Protein AF-S7ZLC4-F1 (afdb_monomer_lite)

Organism: Penicillium oxalicum (strain 114-2 / CGMCC 5302) (NCBI:txid933388)

Structure (mmCIF, N/CA/C/O backbone):
data_AF-S7ZLC4-F1
#
_entry.id   AF-S7ZLC4-F1
#
loop_
_atom_site.group_PDB
_atom_site.id
_atom_site.type_symbol
_atom_site.label_atom_id
_atom_site.label_alt_id
_atom_site.label_comp_id
_atom_site.label_asym_id
_atom_site.label_entity_id
_atom_site.label_seq_id
_atom_site.pdbx_PDB_ins_code
_atom_site.Cartn_x
_atom_site.Cartn_y
_atom_site.Cartn_z
_atom_site.occupancy
_atom_site.B_iso_or_equiv
_atom_site.auth_seq_id
_atom_site.auth_comp_id
_atom_site.auth_asym_id
_atom_site.auth_atom_id
_atom_site.pdbx_PDB_model_num
ATOM 1 N N . MET A 1 1 ? -25.220 10.295 21.031 1.00 90.62 1 MET A N 1
ATOM 2 C CA . MET A 1 1 ? -25.200 8.815 21.117 1.00 90.62 1 MET A CA 1
ATOM 3 C C . MET A 1 1 ? -25.893 8.372 22.392 1.00 90.62 1 MET A C 1
ATOM 5 O O . MET A 1 1 ? -26.863 7.641 22.330 1.00 90.62 1 MET A O 1
ATOM 9 N N . GLU A 1 2 ? -25.448 8.912 23.520 1.00 93.06 2 GLU A N 1
ATOM 10 C CA . GLU A 1 2 ? -26.043 8.932 24.858 1.00 93.06 2 GLU A CA 1
ATOM 11 C C . GLU A 1 2 ? -27.580 8.969 24.834 1.00 93.06 2 GLU A C 1
ATOM 13 O O . GLU A 1 2 ? -28.222 8.090 25.394 1.00 93.06 2 GLU A O 1
ATOM 18 N N . GLN A 1 3 ? -28.178 9.917 24.100 1.00 91.38 3 GLN A N 1
ATOM 19 C CA . GLN A 1 3 ? -29.636 10.028 23.946 1.00 91.38 3 GLN A CA 1
ATOM 20 C C . GLN A 1 3 ? -30.320 8.808 23.288 1.00 91.38 3 GLN A C 1
ATOM 22 O O . GLN A 1 3 ? -31.477 8.527 23.589 1.00 91.38 3 GLN A O 1
ATOM 27 N N . SER A 1 4 ? -29.629 8.042 22.438 1.00 93.19 4 SER A N 1
ATOM 28 C CA . SER A 1 4 ? -30.137 6.753 21.942 1.00 93.19 4 SER A CA 1
ATOM 29 C C . SER A 1 4 ? -30.177 5.723 23.071 1.00 93.19 4 SER A C 1
ATOM 31 O O . SER A 1 4 ? -31.215 5.110 23.285 1.00 93.19 4 SER A O 1
ATOM 33 N N . VAL A 1 5 ? -29.101 5.610 23.859 1.00 95.00 5 VAL A N 1
ATOM 34 C CA . VAL A 1 5 ? -29.012 4.694 25.015 1.00 95.00 5 VAL A CA 1
ATOM 35 C C . VAL A 1 5 ? -30.082 5.023 26.066 1.00 95.00 5 VAL A C 1
ATOM 37 O O . VAL A 1 5 ? -30.776 4.133 26.545 1.00 95.00 5 VAL A O 1
ATOM 40 N N . ILE A 1 6 ? -30.277 6.313 26.358 1.00 93.81 6 ILE A N 1
ATOM 41 C CA . ILE A 1 6 ? -31.342 6.857 27.221 1.00 93.81 6 ILE A CA 1
ATOM 42 C C . ILE A 1 6 ? -32.737 6.530 26.658 1.00 93.81 6 ILE A C 1
ATOM 44 O O . ILE A 1 6 ? -33.644 6.171 27.408 1.00 93.81 6 ILE A O 1
ATOM 48 N N . THR A 1 7 ? -32.921 6.623 25.337 1.00 93.00 7 THR A N 1
ATOM 49 C CA . THR A 1 7 ? -34.190 6.285 24.670 1.00 93.00 7 THR A CA 1
ATOM 50 C C . THR A 1 7 ? -34.487 4.785 24.737 1.00 93.00 7 THR A C 1
ATOM 52 O O . THR A 1 7 ? -35.630 4.415 25.004 1.00 93.00 7 THR A O 1
ATOM 55 N N . HIS A 1 8 ? -33.484 3.922 24.555 1.00 94.69 8 HIS A N 1
ATOM 56 C CA . HIS A 1 8 ? -33.615 2.466 24.697 1.00 94.69 8 HIS A CA 1
ATOM 57 C C . HIS A 1 8 ? -33.883 2.070 26.152 1.00 94.69 8 HIS A C 1
ATOM 59 O O . HIS A 1 8 ? -34.815 1.320 26.418 1.00 94.69 8 HIS A O 1
ATOM 65 N N . ALA A 1 9 ? -33.193 2.679 27.120 1.00 93.94 9 ALA A N 1
ATOM 66 C CA . ALA A 1 9 ? -33.480 2.487 28.544 1.00 93.94 9 ALA A CA 1
ATOM 67 C C . ALA A 1 9 ? -34.913 2.880 28.944 1.00 93.94 9 ALA A C 1
ATOM 69 O O . ALA A 1 9 ? -35.440 2.316 29.898 1.00 93.94 9 ALA A O 1
ATOM 70 N N . GLN A 1 10 ? -35.568 3.792 28.211 1.00 90.88 10 GLN A N 1
ATOM 71 C CA . GLN A 1 10 ? -36.982 4.113 28.428 1.00 90.88 10 GLN A CA 1
ATOM 72 C C . GLN A 1 10 ? -37.953 3.210 27.641 1.00 90.88 10 GLN A C 1
ATOM 74 O O . GLN A 1 10 ? -39.027 2.881 28.139 1.00 90.88 10 GLN A O 1
ATOM 79 N N . ARG A 1 11 ? -37.633 2.853 26.389 1.00 91.38 11 ARG A N 1
ATOM 80 C CA . ARG A 1 11 ? -38.559 2.145 25.478 1.00 91.38 11 ARG A CA 1
ATOM 81 C C . ARG A 1 11 ? -38.459 0.626 25.547 1.00 91.38 11 ARG A C 1
ATOM 83 O O . ARG A 1 11 ? -39.460 -0.060 25.366 1.00 91.38 11 ARG A O 1
ATOM 90 N N . THR A 1 12 ? -37.260 0.119 25.784 1.00 92.06 12 THR A N 1
ATOM 91 C CA . THR A 1 12 ? -36.896 -1.298 25.820 1.00 92.06 12 THR A CA 1
ATOM 92 C C . THR A 1 12 ? -36.099 -1.613 27.100 1.00 92.06 12 THR A C 1
ATOM 94 O O . THR A 1 12 ? -35.059 -2.267 27.028 1.00 92.06 12 THR A O 1
ATOM 97 N N . PRO A 1 13 ? -36.576 -1.201 28.301 1.00 92.50 13 PRO A N 1
ATOM 98 C CA . PRO A 1 13 ? -35.816 -1.273 29.558 1.00 92.50 13 PRO A CA 1
ATOM 99 C C . PRO A 1 13 ? -35.321 -2.678 29.923 1.00 92.50 13 PRO A C 1
ATOM 101 O O . PRO A 1 13 ? -34.360 -2.797 30.675 1.00 92.50 13 PRO A O 1
ATOM 104 N N . HIS A 1 14 ? -35.981 -3.722 29.409 1.00 93.81 14 HIS A N 1
ATOM 105 C CA . HIS A 1 14 ? -35.710 -5.136 29.688 1.00 93.81 14 HIS A CA 1
ATOM 106 C C . HIS A 1 14 ? -34.838 -5.835 28.627 1.00 93.81 14 HIS A C 1
ATOM 108 O O . HIS A 1 14 ? -34.486 -6.998 28.813 1.00 93.81 14 HIS A O 1
ATOM 114 N N . VAL A 1 15 ? -34.520 -5.174 27.506 1.00 95.12 15 VAL A N 1
ATOM 115 C CA . VAL A 1 15 ? -33.625 -5.728 26.474 1.00 95.12 15 VAL A CA 1
ATOM 116 C C . VAL A 1 15 ? -32.189 -5.665 26.985 1.00 95.12 15 VAL A C 1
ATOM 118 O O . VAL A 1 15 ? -31.800 -4.665 27.592 1.00 95.12 15 VAL A O 1
ATOM 121 N N . LEU A 1 16 ? -31.409 -6.726 26.761 1.00 97.19 16 LEU A N 1
ATOM 122 C CA . LEU A 1 16 ? -30.007 -6.775 27.170 1.00 97.19 16 LEU A CA 1
ATOM 123 C C . LEU A 1 16 ? -29.188 -5.730 26.406 1.00 97.19 16 LEU A C 1
ATOM 125 O O . LEU A 1 16 ? -29.230 -5.652 25.185 1.00 97.19 16 LEU A O 1
ATOM 129 N N . ALA A 1 17 ? -28.428 -4.933 27.151 1.00 97.88 17 ALA A N 1
ATOM 130 C CA . ALA A 1 17 ? -27.409 -4.052 26.600 1.00 97.88 17 ALA A CA 1
ATOM 131 C C . ALA A 1 17 ? -26.028 -4.715 26.668 1.00 97.88 17 ALA A C 1
ATOM 133 O O . ALA A 1 17 ? -25.219 -4.532 25.761 1.00 97.88 17 ALA A O 1
ATOM 134 N N . VAL A 1 18 ? -25.761 -5.500 27.725 1.00 97.69 18 VAL A N 1
ATOM 135 C CA . VAL A 1 18 ? -24.507 -6.251 27.892 1.00 97.69 18 VAL A CA 1
ATOM 136 C C . VAL A 1 18 ? -24.742 -7.622 28.529 1.00 97.69 18 VAL A C 1
ATOM 138 O O . VAL A 1 18 ? -25.351 -7.724 29.596 1.00 97.69 18 VAL A O 1
ATOM 141 N N . GLU A 1 19 ? -24.162 -8.662 27.935 1.00 96.50 19 GLU A N 1
ATOM 142 C CA . GLU A 1 19 ? -23.927 -9.968 28.547 1.00 96.50 19 GLU A CA 1
ATOM 143 C C . GLU A 1 19 ? -22.424 -10.217 28.743 1.00 96.50 19 GLU A C 1
ATOM 145 O O . GLU A 1 19 ? -21.631 -10.156 27.810 1.00 96.50 19 GLU A O 1
ATOM 150 N N . ASN A 1 20 ? -22.035 -10.536 29.975 1.00 93.56 20 ASN A N 1
ATOM 151 C CA . ASN A 1 20 ? -20.682 -10.890 30.388 1.00 93.56 20 ASN A CA 1
ATOM 152 C C . ASN A 1 20 ? -20.750 -12.102 31.336 1.00 93.56 20 ASN A C 1
ATOM 154 O O . ASN A 1 20 ? -20.663 -11.986 32.564 1.00 93.56 20 ASN A O 1
ATOM 158 N N . GLY A 1 21 ? -21.007 -13.280 30.760 1.00 88.56 21 GLY A N 1
ATOM 159 C CA . GLY A 1 21 ? -21.229 -14.520 31.505 1.00 88.56 21 GLY A CA 1
ATOM 160 C C . GLY A 1 21 ? -22.438 -14.421 32.442 1.00 88.56 21 GLY A C 1
ATOM 161 O O . GLY A 1 21 ? -23.576 -14.312 31.994 1.00 88.56 21 GLY A O 1
ATOM 162 N N . ALA A 1 22 ? -22.197 -14.459 33.755 1.00 86.44 22 ALA A N 1
ATOM 163 C CA . ALA A 1 22 ? -23.245 -14.304 34.769 1.00 86.44 22 ALA A CA 1
ATOM 164 C C . ALA A 1 22 ? -23.686 -12.841 34.994 1.00 86.44 22 ALA A C 1
ATOM 166 O O . ALA A 1 22 ? -24.721 -12.603 35.614 1.00 86.44 22 ALA A O 1
ATOM 167 N N . GLN A 1 23 ? -22.918 -11.856 34.515 1.00 90.75 23 GLN A N 1
ATOM 168 C CA . GLN A 1 23 ? -23.296 -10.443 34.563 1.00 90.75 23 GLN A CA 1
ATOM 169 C C . GLN A 1 23 ? -24.117 -10.110 33.315 1.00 90.75 23 GLN A C 1
ATOM 171 O O . GLN A 1 23 ? -23.568 -9.997 32.224 1.00 90.75 23 GLN A O 1
ATOM 176 N N . ARG A 1 24 ? -25.429 -9.946 33.473 1.00 94.62 24 ARG A N 1
ATOM 177 C CA . ARG A 1 24 ? -26.339 -9.491 32.415 1.00 94.62 24 ARG A CA 1
ATOM 178 C C . ARG A 1 24 ? -26.957 -8.167 32.847 1.00 94.62 24 ARG A C 1
ATOM 180 O O . ARG A 1 24 ? -27.469 -8.085 33.960 1.00 94.62 24 ARG A O 1
ATOM 187 N N . LEU A 1 25 ? -26.866 -7.152 31.992 1.00 96.38 25 LEU A N 1
ATOM 188 C CA . LEU A 1 25 ? -27.417 -5.816 32.214 1.00 96.38 25 LEU A CA 1
ATOM 189 C C . LEU A 1 25 ? -28.379 -5.487 31.074 1.00 96.38 25 LEU A C 1
ATOM 191 O O . LEU A 1 25 ? -27.974 -5.470 29.908 1.00 96.38 25 LEU A O 1
ATOM 195 N N . ALA A 1 26 ? -29.635 -5.201 31.402 1.00 96.19 26 ALA A N 1
ATOM 196 C CA . ALA A 1 26 ? -30.566 -4.594 30.465 1.00 96.19 26 ALA A CA 1
ATOM 197 C C . ALA A 1 26 ? -30.253 -3.100 30.258 1.00 96.19 26 ALA A C 1
ATOM 199 O O . ALA A 1 26 ? -29.470 -2.512 31.008 1.00 96.19 26 ALA A O 1
ATOM 200 N N . TYR A 1 27 ? -30.859 -2.458 29.255 1.00 96.44 27 TYR A N 1
ATOM 201 C CA . TYR A 1 27 ? -30.641 -1.025 29.001 1.00 96.44 27 TYR A CA 1
ATOM 202 C C . TYR A 1 27 ? -30.976 -0.143 30.217 1.00 96.44 27 TYR A C 1
ATOM 204 O O . TYR A 1 27 ? -30.271 0.838 30.460 1.00 96.44 27 TYR A O 1
ATOM 212 N N . ALA A 1 28 ? -31.985 -0.506 31.020 1.00 94.25 28 ALA A N 1
ATOM 213 C CA . ALA A 1 28 ? -32.265 0.182 32.282 1.00 94.25 28 ALA A CA 1
ATOM 214 C C . ALA A 1 28 ? -31.151 -0.034 33.327 1.00 94.25 28 ALA A C 1
ATOM 216 O O . ALA A 1 28 ? -30.675 0.941 33.906 1.00 94.25 28 ALA A O 1
ATOM 217 N N . ASP A 1 29 ? -30.684 -1.274 33.520 1.00 95.00 29 ASP A N 1
ATOM 218 C CA . ASP A 1 29 ? -29.621 -1.598 34.486 1.00 95.00 29 ASP A CA 1
ATOM 219 C C . ASP A 1 29 ? -28.302 -0.894 34.132 1.00 95.00 29 ASP A C 1
ATOM 221 O O . ASP A 1 29 ? -27.651 -0.308 34.998 1.00 95.00 29 ASP A O 1
ATOM 225 N N . LEU A 1 30 ? -27.929 -0.904 32.846 1.00 96.38 30 LEU A N 1
ATOM 226 C CA . LEU A 1 30 ? -26.744 -0.219 32.326 1.00 96.38 30 LEU A CA 1
ATOM 227 C C . LEU A 1 30 ? -26.805 1.285 32.616 1.00 96.38 30 LEU A C 1
ATOM 229 O O . LEU A 1 30 ? -25.821 1.852 33.089 1.00 96.38 30 LEU A O 1
ATOM 233 N N . VAL A 1 31 ? -27.947 1.931 32.361 1.00 95.56 31 VAL A N 1
ATOM 234 C CA . VAL A 1 31 ? -28.121 3.366 32.629 1.00 95.56 31 VAL A CA 1
ATOM 235 C C . VAL A 1 31 ? -28.156 3.662 34.134 1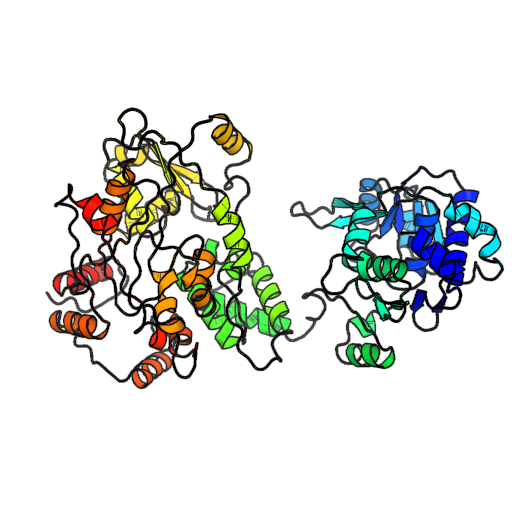.00 95.56 31 VAL A C 1
ATOM 237 O O . VAL A 1 31 ? -27.590 4.675 34.542 1.00 95.56 31 VAL A O 1
ATOM 240 N N . CYS A 1 32 ? -28.711 2.781 34.974 1.00 93.50 32 CYS A N 1
ATOM 241 C CA . CYS A 1 32 ? -28.652 2.926 36.433 1.00 93.50 32 CYS A CA 1
ATOM 242 C C . CYS A 1 32 ? -27.226 2.791 36.990 1.00 93.50 32 CYS A C 1
ATOM 244 O O . CYS A 1 32 ? -26.773 3.704 37.674 1.00 93.50 32 CYS A O 1
ATOM 246 N N . GLU A 1 33 ? -26.475 1.730 36.673 1.00 94.31 33 GLU A N 1
ATOM 247 C CA . GLU A 1 33 ? -25.084 1.578 37.144 1.00 94.31 33 GLU A CA 1
ATOM 248 C C . GLU A 1 33 ? -24.176 2.705 36.605 1.00 94.31 33 GLU A C 1
ATOM 250 O O . GLU A 1 33 ? -23.345 3.249 37.336 1.00 94.31 33 GLU A O 1
ATOM 255 N N . ALA A 1 34 ? -24.374 3.124 35.348 1.00 95.44 34 ALA A N 1
ATOM 256 C CA . ALA A 1 34 ? -23.668 4.263 34.762 1.00 95.44 34 ALA A CA 1
ATOM 257 C C . ALA A 1 34 ? -24.003 5.587 35.472 1.00 95.44 34 ALA A C 1
ATOM 259 O O . ALA A 1 34 ? -23.112 6.410 35.695 1.00 95.44 34 ALA A O 1
ATOM 260 N N . HIS A 1 35 ? -25.265 5.792 35.862 1.00 92.62 35 HIS A N 1
ATOM 261 C CA . HIS A 1 35 ? -25.686 6.955 36.640 1.00 92.62 35 HIS A CA 1
ATOM 262 C C . HIS A 1 35 ? -25.154 6.913 38.081 1.00 92.62 35 HIS A C 1
ATOM 264 O O . HIS A 1 35 ? -24.741 7.947 38.601 1.00 92.62 35 HIS A O 1
ATOM 270 N N . CYS A 1 36 ? -25.073 5.740 38.714 1.00 91.38 36 CYS A N 1
ATOM 271 C CA . CYS A 1 36 ? -24.448 5.572 40.029 1.00 91.38 36 CYS A CA 1
ATOM 272 C C . CYS A 1 36 ? -22.958 5.942 39.999 1.00 91.38 36 CYS A C 1
ATOM 274 O O . CYS A 1 36 ? -22.508 6.718 40.846 1.00 91.38 36 CYS A O 1
ATOM 276 N N . LEU A 1 37 ? -22.212 5.490 38.981 1.00 92.81 37 LEU A N 1
ATOM 277 C CA . LEU A 1 37 ? -20.835 5.938 38.756 1.00 92.81 37 LEU A CA 1
ATOM 278 C C . LEU A 1 37 ? -20.777 7.458 38.541 1.00 92.81 37 LEU A C 1
ATOM 280 O O . LEU A 1 37 ? -20.020 8.138 39.235 1.00 92.81 37 LEU A O 1
ATOM 284 N N . ALA A 1 38 ? -21.599 8.005 37.642 1.00 92.12 38 ALA A N 1
ATOM 285 C CA . ALA A 1 38 ? -21.633 9.439 37.356 1.00 92.12 38 ALA A CA 1
ATOM 286 C C . ALA A 1 38 ? -21.910 10.282 38.617 1.00 92.12 38 ALA A C 1
ATOM 288 O O . ALA A 1 38 ? -21.206 11.253 38.901 1.00 92.12 38 ALA A O 1
ATOM 289 N N . ASN A 1 39 ? -22.889 9.885 39.428 1.00 89.00 39 ASN A N 1
ATOM 290 C CA . ASN A 1 39 ? -23.220 10.576 40.666 1.00 89.00 39 ASN A CA 1
ATOM 291 C C . ASN A 1 39 ? -22.089 10.474 41.707 1.00 89.00 39 ASN A C 1
ATOM 293 O O . ASN A 1 39 ? -21.802 11.456 42.386 1.00 89.00 39 ASN A O 1
ATOM 297 N N . SER A 1 40 ? -21.389 9.334 41.790 1.00 88.88 40 SER A N 1
ATOM 298 C CA . SER A 1 40 ? -20.250 9.172 42.709 1.00 88.88 40 SER A CA 1
ATOM 299 C C . SER A 1 40 ? -19.093 10.139 42.420 1.00 88.88 40 SER A C 1
ATOM 301 O O . SER A 1 40 ? -18.449 10.607 43.357 1.00 88.88 40 SER A O 1
ATOM 303 N N . VAL A 1 41 ? -18.873 10.506 41.148 1.00 90.06 41 VAL A N 1
ATOM 304 C CA . VAL A 1 41 ? -17.901 11.549 40.783 1.00 90.06 41 VAL A CA 1
ATOM 305 C C . VAL A 1 41 ? -18.463 12.940 41.097 1.00 90.06 41 VAL A C 1
ATOM 307 O O . VAL A 1 41 ? -17.803 13.698 41.806 1.00 90.06 41 VAL A O 1
ATOM 310 N N . ARG A 1 42 ? -19.695 13.258 40.658 1.00 87.38 42 ARG A N 1
ATOM 311 C CA . ARG A 1 42 ? -20.345 14.576 40.870 1.00 87.38 42 ARG A CA 1
ATOM 312 C C . ARG A 1 42 ? -20.454 14.988 42.340 1.00 87.38 42 ARG A C 1
ATOM 314 O O . ARG A 1 42 ? -20.348 16.167 42.646 1.00 87.38 42 ARG A O 1
ATOM 321 N N . VAL A 1 43 ? -20.676 14.035 43.245 1.00 84.44 43 VAL A N 1
ATOM 322 C CA . VAL A 1 43 ? -20.754 14.294 44.695 1.00 84.44 43 VAL A CA 1
ATOM 323 C C . VAL A 1 43 ? -19.370 14.552 45.313 1.00 84.44 43 VAL A C 1
ATOM 325 O O . VAL A 1 43 ? -19.288 15.120 46.400 1.00 84.44 43 VAL A O 1
ATOM 328 N N . SER A 1 44 ? -18.283 14.158 44.639 1.00 77.38 44 SER A N 1
ATOM 329 C CA . SER A 1 44 ? -16.912 14.317 45.144 1.00 77.38 44 SER A CA 1
ATOM 330 C C . SER A 1 44 ? -16.231 15.620 44.712 1.00 77.38 44 SER A C 1
ATOM 332 O O . SER A 1 44 ? -15.604 16.272 45.544 1.00 77.38 44 SER A O 1
ATOM 334 N N . GLU A 1 45 ? -16.331 16.002 43.435 1.00 77.31 45 GLU A N 1
ATOM 335 C CA . GLU A 1 45 ? -15.603 17.132 42.845 1.00 77.31 45 GLU A CA 1
ATOM 336 C C . GLU A 1 45 ? -16.357 17.688 41.613 1.00 77.31 45 GLU A C 1
ATOM 338 O O . GLU A 1 45 ? -17.022 16.936 40.896 1.00 77.31 45 GLU A O 1
ATOM 343 N N . ASP A 1 46 ? -16.199 18.985 41.315 1.00 83.38 46 ASP A N 1
ATOM 344 C CA . ASP A 1 46 ? -16.676 19.591 40.060 1.00 83.38 46 ASP A CA 1
ATOM 345 C C . ASP A 1 46 ? -15.910 19.050 38.836 1.00 83.38 46 ASP A C 1
ATOM 347 O O . ASP A 1 46 ? -14.704 18.784 38.893 1.00 83.38 46 ASP A O 1
ATOM 351 N N . ILE A 1 47 ? -16.603 18.920 37.699 1.00 85.38 47 ILE A N 1
ATOM 352 C CA . ILE A 1 47 ? -16.088 18.295 36.468 1.00 85.38 47 ILE A CA 1
ATOM 353 C C . ILE A 1 47 ? -16.194 19.282 35.304 1.00 85.38 47 ILE A C 1
ATOM 355 O O . ILE A 1 47 ? -17.256 19.859 35.067 1.00 85.38 47 ILE A O 1
ATOM 359 N N . SER A 1 48 ? -15.113 19.455 34.541 1.00 89.00 48 SER A N 1
ATOM 360 C CA . SER A 1 48 ? -15.128 20.329 33.363 1.00 89.00 48 SER A CA 1
ATOM 361 C C . SER A 1 48 ? -15.832 19.669 32.170 1.00 89.00 48 SER A C 1
ATOM 363 O O . SER A 1 48 ? -15.708 18.468 31.928 1.00 89.00 48 SER A O 1
ATOM 365 N N . PHE A 1 49 ? -16.552 20.454 31.364 1.00 91.00 49 PHE A N 1
ATOM 366 C CA . PHE A 1 49 ? -17.267 19.925 30.199 1.00 91.00 49 PHE A CA 1
ATOM 367 C C . PHE A 1 49 ? -16.291 19.332 29.165 1.00 91.00 49 PHE A C 1
ATOM 369 O O . PHE A 1 49 ? -15.454 20.031 28.591 1.00 91.00 49 PHE A O 1
ATOM 376 N N . GLY A 1 50 ? -16.391 18.024 28.927 1.00 91.69 50 GLY A N 1
ATOM 377 C CA . GLY A 1 50 ? -15.484 17.266 28.065 1.00 91.69 50 GLY A CA 1
ATOM 378 C C . GLY A 1 50 ? -14.156 16.855 28.708 1.00 91.69 50 GLY A C 1
ATOM 379 O O . GLY A 1 50 ? -13.280 16.392 27.973 1.00 91.69 50 GLY A O 1
ATOM 380 N N . GLU A 1 51 ? -13.982 16.996 30.023 1.00 94.62 51 GLU A N 1
ATOM 381 C CA . GLU A 1 51 ? -12.777 16.574 30.757 1.00 94.62 51 GLU A CA 1
ATOM 382 C C . GLU A 1 51 ? -12.463 15.077 30.557 1.00 94.62 51 GLU A C 1
ATOM 384 O O . GLU A 1 51 ? -13.394 14.270 30.532 1.00 94.62 51 GLU A O 1
ATOM 389 N N . PRO A 1 52 ? -11.193 14.670 30.373 1.00 96.56 52 PRO A N 1
ATOM 390 C CA . PRO A 1 52 ? -10.847 13.284 30.082 1.00 96.56 52 PRO A CA 1
ATOM 391 C C . PRO A 1 52 ? -10.646 12.427 31.341 1.00 96.56 52 PRO A C 1
ATOM 393 O O . PRO A 1 52 ? -9.855 12.749 32.225 1.00 96.56 52 PRO A O 1
ATOM 396 N N . PHE A 1 53 ? -11.336 11.286 31.369 1.00 96.81 53 PHE A N 1
ATOM 397 C CA . PHE A 1 53 ? -11.300 10.276 32.422 1.00 96.81 53 PHE A CA 1
ATOM 398 C C . PHE A 1 53 ? -10.607 9.012 31.919 1.00 96.81 53 PHE A C 1
ATOM 400 O O . PHE A 1 53 ? -11.034 8.415 30.930 1.00 96.81 53 PHE A O 1
ATOM 407 N N . GLY A 1 54 ? -9.568 8.573 32.623 1.00 95.38 54 GLY A N 1
ATOM 408 C CA . GLY A 1 54 ? -8.885 7.313 32.352 1.00 95.38 54 GLY A CA 1
ATOM 409 C C . GLY A 1 54 ? -9.796 6.125 32.654 1.00 95.38 54 GLY A C 1
ATOM 410 O O . GLY A 1 54 ? -10.553 6.165 33.622 1.00 95.38 54 GLY A O 1
ATOM 411 N N . ILE A 1 55 ? -9.714 5.056 31.866 1.00 94.81 55 ILE A N 1
ATOM 412 C CA . ILE A 1 55 ? -10.425 3.802 32.148 1.00 94.81 55 ILE A CA 1
ATOM 413 C C . ILE A 1 55 ? -9.404 2.665 32.177 1.00 94.81 55 ILE A C 1
ATOM 415 O O . ILE A 1 55 ? -8.811 2.327 31.155 1.00 94.81 55 ILE A O 1
ATOM 419 N N . LEU A 1 56 ? -9.210 2.086 33.362 1.00 90.81 56 LEU A N 1
ATOM 420 C CA . LEU A 1 56 ? -8.367 0.916 33.610 1.00 90.81 56 LEU A CA 1
ATOM 421 C C . LEU A 1 56 ? -9.267 -0.286 33.916 1.00 90.81 56 LEU A C 1
ATOM 423 O O . LEU A 1 56 ? -9.325 -0.784 35.042 1.00 90.81 56 LEU A O 1
ATOM 427 N N . LEU A 1 57 ? -9.992 -0.723 32.884 1.00 89.81 57 LEU A N 1
ATOM 428 C CA . LEU A 1 57 ? -10.896 -1.873 32.888 1.00 89.81 57 LEU A CA 1
ATOM 429 C C . LEU A 1 57 ? -10.709 -2.671 31.587 1.00 89.81 57 LEU A C 1
ATOM 431 O O . LEU A 1 57 ? -10.448 -2.088 30.536 1.00 89.81 57 LEU A O 1
ATOM 435 N N . GLY A 1 58 ? -10.826 -3.998 31.665 1.00 87.56 58 GLY A N 1
ATOM 436 C CA . GLY A 1 58 ? -10.776 -4.888 30.499 1.00 87.56 58 GLY A CA 1
ATOM 437 C C . GLY A 1 58 ? -12.118 -5.006 29.766 1.00 87.56 58 GLY A C 1
ATOM 438 O O . GLY A 1 58 ? -13.061 -4.281 30.065 1.00 87.56 58 GLY A O 1
ATOM 439 N N . ILE A 1 59 ? -12.194 -5.947 28.823 1.00 90.00 59 ILE A N 1
ATOM 440 C CA . ILE A 1 59 ? -13.430 -6.390 28.147 1.00 90.00 59 ILE A CA 1
ATOM 441 C C . ILE A 1 59 ? -14.529 -6.732 29.179 1.00 90.00 59 ILE A C 1
ATOM 443 O O . ILE A 1 59 ? -14.233 -7.262 30.255 1.00 90.00 59 ILE A O 1
ATOM 447 N N . GLY A 1 60 ? -15.791 -6.432 28.859 1.00 92.25 60 GLY A N 1
ATOM 448 C CA . GLY A 1 60 ? -16.963 -6.784 29.663 1.00 92.25 60 GLY A CA 1
ATOM 449 C C . GLY A 1 60 ? -17.670 -5.643 30.410 1.00 92.25 60 GLY A C 1
ATOM 450 O O . GLY A 1 60 ? -17.298 -4.469 30.380 1.00 92.25 60 GLY A O 1
ATOM 451 N N . ALA A 1 61 ? -18.742 -6.014 31.120 1.00 95.44 61 ALA A N 1
ATOM 452 C CA . ALA A 1 61 ? -19.794 -5.103 31.587 1.00 95.44 61 ALA A CA 1
ATOM 453 C C . ALA A 1 61 ? -19.323 -3.910 32.443 1.00 95.44 61 ALA A C 1
ATOM 455 O O . ALA A 1 61 ? -19.856 -2.811 32.289 1.00 95.44 61 ALA A O 1
ATOM 456 N N . LYS A 1 62 ? -18.305 -4.082 33.304 1.00 95.19 62 LYS A N 1
ATOM 457 C CA . LYS A 1 62 ? -17.734 -2.969 34.093 1.00 95.19 62 LYS A CA 1
ATOM 458 C C . LYS A 1 62 ? -17.209 -1.850 33.189 1.00 95.19 62 LYS A C 1
ATOM 460 O O . LYS A 1 62 ? -17.421 -0.678 33.478 1.00 95.19 62 LYS A O 1
ATOM 465 N N . GLN A 1 63 ? -16.548 -2.189 32.086 1.00 94.88 63 GLN A N 1
ATOM 466 C CA . GLN A 1 63 ? -15.980 -1.202 31.173 1.00 94.88 63 GLN A CA 1
ATOM 467 C C . GLN A 1 63 ? -17.076 -0.450 30.408 1.00 94.88 63 GLN A C 1
ATOM 469 O O . GLN A 1 63 ? -17.031 0.779 30.360 1.00 94.88 63 GLN A O 1
ATOM 474 N N . VAL A 1 64 ? -18.107 -1.148 29.921 1.00 97.62 64 VAL A N 1
ATOM 475 C CA . VAL A 1 64 ? -19.249 -0.509 29.243 1.00 97.62 64 VAL A CA 1
ATOM 476 C C . VAL A 1 64 ? -19.978 0.462 30.183 1.00 97.62 64 VAL A C 1
ATOM 478 O O . VAL A 1 64 ? -20.238 1.606 29.808 1.00 97.62 64 VAL A O 1
ATOM 481 N N . VAL A 1 65 ? -20.221 0.058 31.437 1.00 97.62 65 VAL A N 1
ATOM 482 C CA . VAL A 1 65 ? -20.766 0.933 32.493 1.00 97.62 65 VAL A CA 1
ATOM 483 C C . VAL A 1 65 ? -19.866 2.148 32.740 1.00 97.62 65 VAL A C 1
ATOM 485 O O . VAL A 1 65 ? -20.376 3.262 32.862 1.00 97.62 65 VAL A O 1
ATOM 488 N N . ALA A 1 66 ? -18.539 1.976 32.761 1.00 97.56 66 ALA A N 1
ATOM 489 C CA . ALA A 1 66 ? -17.605 3.089 32.912 1.00 97.56 66 ALA A CA 1
ATOM 490 C C . ALA A 1 66 ? -17.677 4.080 31.742 1.00 97.56 66 ALA A C 1
ATOM 492 O O . ALA A 1 66 ? -17.765 5.286 31.975 1.00 97.56 66 ALA A O 1
ATOM 493 N N . GLN A 1 67 ? -17.697 3.592 30.496 1.00 97.94 67 GLN A N 1
ATOM 494 C CA . GLN A 1 67 ? -17.824 4.454 29.321 1.00 97.94 67 GLN A CA 1
ATOM 495 C C . GLN A 1 67 ? -19.153 5.217 29.318 1.00 97.94 67 GLN A C 1
ATOM 497 O O . GLN A 1 67 ? -19.157 6.438 29.159 1.00 97.94 67 GLN A O 1
ATOM 502 N N . VAL A 1 68 ? -20.283 4.534 29.537 1.00 97.75 68 VAL A N 1
ATOM 503 C CA . VAL A 1 68 ? -21.595 5.197 29.584 1.00 97.75 68 VAL A CA 1
ATOM 504 C C . VAL A 1 68 ? -21.649 6.192 30.747 1.00 97.75 68 VAL A C 1
ATOM 506 O O . VAL A 1 68 ? -22.067 7.324 30.534 1.00 97.75 68 VAL A O 1
ATOM 509 N N . GLY A 1 69 ? -21.142 5.849 31.936 1.00 96.31 69 GLY A N 1
ATOM 510 C CA . GLY A 1 69 ? -21.115 6.746 33.098 1.00 96.31 69 GLY A CA 1
ATOM 511 C C . GLY A 1 69 ? -20.280 8.009 32.870 1.00 96.31 69 GLY A C 1
ATOM 512 O O . GLY A 1 69 ? -20.750 9.115 33.135 1.00 96.31 69 GLY A O 1
ATOM 513 N N . ILE A 1 70 ? -19.086 7.880 32.282 1.00 96.94 70 ILE A N 1
ATOM 514 C CA . ILE A 1 70 ? -18.246 9.025 31.889 1.00 96.94 70 ILE A CA 1
ATOM 515 C C . ILE A 1 70 ? -18.943 9.888 30.826 1.00 96.94 70 ILE A C 1
ATOM 517 O O . ILE A 1 70 ? -18.834 11.113 30.861 1.00 96.94 70 ILE A O 1
ATOM 521 N N . ARG A 1 71 ? -19.720 9.297 29.912 1.00 95.88 71 ARG A N 1
ATOM 522 C CA . ARG A 1 71 ? -20.526 10.075 28.960 1.00 95.88 71 ARG A CA 1
ATOM 523 C C . ARG A 1 71 ? -21.731 10.757 29.608 1.00 95.88 71 ARG A C 1
ATOM 525 O O . ARG A 1 71 ? -21.963 11.926 29.311 1.00 95.88 71 ARG A O 1
ATOM 532 N N . LEU A 1 72 ? -22.424 10.113 30.550 1.00 93.75 72 LEU A N 1
ATOM 533 C CA . LEU A 1 72 ? -23.489 10.737 31.350 1.00 93.75 72 LEU A CA 1
ATOM 534 C C . LEU A 1 72 ? -22.962 11.873 32.244 1.00 93.75 72 LEU A C 1
ATOM 536 O O . LEU A 1 72 ? -23.677 12.844 32.475 1.00 93.75 72 LEU A O 1
ATOM 540 N N . LEU A 1 73 ? -21.695 11.826 32.667 1.00 92.00 73 LEU A N 1
ATOM 541 C CA . LEU A 1 73 ? -21.016 12.954 33.314 1.00 92.00 73 LEU A CA 1
ATOM 542 C C . LEU A 1 73 ? -20.806 14.166 32.398 1.00 92.00 73 LEU A C 1
ATOM 544 O O . LEU A 1 73 ? -20.677 15.277 32.906 1.00 92.00 73 LEU A O 1
ATOM 548 N N . GLY A 1 74 ? -20.754 13.966 31.078 1.00 92.56 74 GLY A N 1
ATOM 549 C CA . GLY A 1 74 ? -20.210 14.945 30.136 1.00 92.56 74 GLY A CA 1
ATOM 550 C C . GLY A 1 74 ? -18.678 14.900 30.027 1.00 92.56 74 GLY A C 1
ATOM 551 O O . GLY A 1 74 ? -18.078 15.867 29.567 1.00 92.56 74 GLY A O 1
ATOM 552 N N . GLY A 1 75 ? -18.032 13.805 30.439 1.00 94.88 75 GLY A N 1
ATOM 553 C CA . GLY A 1 75 ? -16.590 13.573 30.308 1.00 94.88 75 GLY A CA 1
ATOM 554 C C . GLY A 1 75 ? -16.191 12.858 29.007 1.00 94.88 75 GLY A C 1
ATOM 555 O O . GLY A 1 75 ? -17.019 12.326 28.269 1.00 94.88 75 GLY A O 1
ATOM 556 N N . THR A 1 76 ? -14.893 12.836 28.712 1.00 97.31 76 THR A N 1
ATOM 557 C CA . THR A 1 76 ? -14.270 12.093 27.603 1.00 97.31 76 THR A CA 1
ATOM 558 C C . THR A 1 76 ? -13.687 10.775 28.125 1.00 97.31 76 THR A C 1
ATOM 560 O O . THR A 1 76 ? -12.973 10.782 29.120 1.00 97.31 76 THR A O 1
ATOM 563 N N . CYS A 1 77 ? -13.926 9.653 27.448 1.00 97.94 77 CYS A N 1
ATOM 564 C CA . CYS A 1 77 ? -13.383 8.344 27.829 1.00 97.94 77 CYS A CA 1
ATOM 565 C C . CYS A 1 77 ? -11.937 8.163 27.332 1.00 97.94 77 CYS A C 1
ATOM 567 O O . CYS A 1 77 ? -11.684 8.264 26.135 1.00 97.94 77 CYS A O 1
ATOM 569 N N . ALA A 1 78 ? -10.991 7.841 28.209 1.00 96.62 78 ALA A N 1
ATOM 570 C CA . ALA A 1 78 ? -9.606 7.527 27.851 1.00 96.62 78 ALA A CA 1
ATOM 571 C C . ALA A 1 78 ? -9.228 6.111 28.333 1.00 96.62 78 ALA A C 1
ATOM 573 O O . ALA A 1 78 ? -8.564 5.969 29.361 1.00 96.62 78 ALA A O 1
ATOM 574 N N . PRO A 1 79 ? -9.683 5.042 27.654 1.00 94.12 79 PRO A N 1
ATOM 575 C CA . PRO A 1 79 ? -9.255 3.681 27.969 1.00 94.12 79 PRO A CA 1
ATOM 576 C C . PRO A 1 79 ? -7.747 3.516 27.741 1.00 94.12 79 PRO A C 1
ATOM 578 O O . PRO A 1 79 ? -7.226 3.867 26.682 1.00 94.12 79 PRO A O 1
ATOM 581 N N . ILE A 1 80 ? -7.051 2.996 28.755 1.00 87.31 80 ILE A N 1
ATOM 582 C CA . ILE A 1 80 ? -5.593 2.801 28.766 1.00 87.31 80 ILE A CA 1
ATOM 583 C C . ILE A 1 80 ? -5.279 1.304 28.768 1.00 87.31 80 ILE A C 1
ATOM 585 O O . ILE A 1 80 ? -6.014 0.503 29.346 1.00 87.31 80 ILE A O 1
ATOM 589 N N . GLU A 1 81 ? -4.172 0.929 28.130 1.00 81.12 81 GLU A N 1
ATOM 590 C CA . GLU A 1 81 ? -3.740 -0.460 28.027 1.00 81.12 81 GLU A CA 1
ATOM 591 C C . GLU A 1 81 ? -3.356 -1.081 29.377 1.00 81.12 81 GLU A C 1
ATOM 593 O O . GLU A 1 81 ? -2.360 -0.720 30.002 1.00 81.12 81 GLU A O 1
ATOM 598 N N . LEU A 1 82 ? -4.131 -2.091 29.782 1.00 67.44 82 LEU A N 1
ATOM 599 C CA . LEU A 1 82 ? -3.847 -2.965 30.920 1.00 67.44 82 LEU A CA 1
ATOM 600 C C . LEU A 1 82 ? -2.917 -4.117 30.506 1.00 67.44 82 LEU A C 1
ATOM 602 O O . LEU A 1 82 ? -3.319 -5.283 30.470 1.00 67.44 82 LEU A O 1
ATOM 606 N N . SER A 1 83 ? -1.666 -3.787 30.187 1.00 66.19 83 SER A N 1
ATOM 607 C CA . SER A 1 83 ? -0.628 -4.764 29.844 1.00 66.19 83 SER A CA 1
ATOM 608 C C . SER A 1 83 ? 0.556 -4.690 30.799 1.00 66.19 83 SER A C 1
ATOM 610 O O . SER A 1 83 ? 1.067 -3.611 31.090 1.00 66.19 83 SER A O 1
ATOM 612 N N . ALA A 1 84 ? 1.051 -5.854 31.229 1.00 58.59 84 ALA A N 1
ATOM 613 C CA . ALA A 1 84 ? 2.273 -5.965 32.027 1.00 58.59 84 ALA A CA 1
ATOM 614 C C . ALA A 1 84 ? 3.528 -5.457 31.283 1.00 58.59 84 ALA A C 1
ATOM 616 O O . ALA A 1 84 ? 4.558 -5.219 31.910 1.00 58.59 84 ALA A O 1
ATOM 617 N N . SER A 1 85 ? 3.442 -5.268 29.961 1.00 58.19 85 SER A N 1
ATOM 618 C CA . SER A 1 85 ? 4.489 -4.654 29.139 1.00 58.19 85 SER A CA 1
ATOM 619 C C . SER A 1 85 ? 4.623 -3.138 29.337 1.00 58.19 85 SER A C 1
ATOM 621 O O . SER A 1 85 ? 5.644 -2.580 28.941 1.00 58.19 85 SER A O 1
ATOM 623 N N . ILE A 1 86 ? 3.632 -2.461 29.937 1.00 69.19 86 ILE A N 1
ATOM 624 C CA . ILE A 1 86 ? 3.682 -1.016 30.205 1.00 69.19 86 ILE A CA 1
ATOM 625 C C . ILE A 1 86 ? 3.902 -0.791 31.712 1.00 69.19 86 ILE A C 1
ATOM 627 O O . ILE A 1 86 ? 3.016 -1.090 32.514 1.00 69.19 86 ILE A O 1
ATOM 631 N N . PRO A 1 87 ? 5.057 -0.246 32.142 1.00 75.62 87 PRO A N 1
ATOM 632 C CA . PRO A 1 87 ? 5.297 0.035 33.554 1.00 75.62 87 PRO A CA 1
ATOM 633 C C . PRO A 1 87 ? 4.388 1.176 34.056 1.00 75.62 87 PRO A C 1
ATOM 635 O O . PRO A 1 87 ? 4.019 2.049 33.264 1.00 75.62 87 PRO A O 1
ATOM 638 N N . PRO A 1 88 ? 4.082 1.259 35.369 1.00 78.00 88 PRO A N 1
ATOM 639 C CA . PRO A 1 88 ? 3.194 2.289 35.924 1.00 78.00 88 PRO A CA 1
ATOM 640 C C . PRO A 1 88 ? 3.559 3.727 35.533 1.00 78.00 88 PRO A C 1
ATOM 642 O O . PRO A 1 88 ? 2.675 4.518 35.218 1.00 78.00 88 PRO A O 1
ATOM 645 N N . GLN A 1 89 ? 4.856 4.040 35.461 1.00 79.69 89 GLN A N 1
ATOM 646 C CA . GLN A 1 89 ? 5.362 5.336 35.001 1.00 79.69 89 GLN A CA 1
ATOM 647 C C . GLN A 1 89 ? 4.930 5.668 33.559 1.00 79.69 89 GLN A C 1
ATOM 649 O O . GLN A 1 89 ? 4.519 6.791 33.285 1.00 79.69 89 GLN A O 1
ATOM 654 N N . GLY A 1 90 ? 4.948 4.688 32.649 1.00 82.00 90 GLY A N 1
ATOM 655 C CA . GLY A 1 90 ? 4.502 4.870 31.264 1.00 82.00 90 GLY A CA 1
ATOM 656 C C . GLY A 1 90 ? 2.999 5.139 31.163 1.00 82.00 90 GLY A C 1
ATOM 657 O O . GLY A 1 90 ? 2.580 6.010 30.402 1.00 82.00 90 GLY A O 1
ATOM 658 N N . MET A 1 91 ? 2.186 4.470 31.990 1.00 82.06 91 MET A N 1
ATOM 659 C CA . MET A 1 91 ? 0.751 4.770 32.092 1.00 82.06 91 MET A CA 1
ATOM 660 C C . MET A 1 91 ? 0.497 6.179 32.645 1.00 82.06 91 MET A C 1
ATOM 662 O O . MET A 1 91 ? -0.340 6.893 32.099 1.00 82.06 91 MET A O 1
ATOM 666 N N . ILE A 1 92 ? 1.243 6.612 33.668 1.00 84.88 92 ILE A N 1
ATOM 667 C CA . ILE A 1 92 ? 1.167 7.981 34.211 1.00 84.88 92 ILE A CA 1
ATOM 668 C C . ILE A 1 92 ? 1.529 9.012 33.130 1.00 84.88 92 ILE A C 1
ATOM 670 O O . ILE A 1 92 ? 0.825 10.005 32.964 1.00 84.88 92 ILE A O 1
ATOM 674 N N . GLU A 1 93 ? 2.570 8.767 32.333 1.00 84.88 93 GLU A N 1
ATOM 675 C CA . GLU A 1 93 ? 2.945 9.649 31.221 1.00 84.88 93 GLU A CA 1
ATOM 676 C C . GLU A 1 93 ? 1.897 9.691 30.100 1.00 84.88 93 GLU A C 1
ATOM 678 O O . GLU A 1 93 ? 1.638 10.765 29.554 1.00 84.88 93 GLU A O 1
ATOM 683 N N . MET A 1 94 ? 1.247 8.568 29.777 1.00 87.12 94 MET A N 1
ATOM 684 C CA . MET A 1 94 ? 0.116 8.543 28.840 1.00 87.12 94 MET A CA 1
ATOM 685 C C . MET A 1 94 ? -1.070 9.357 29.376 1.00 87.12 94 MET A C 1
ATOM 687 O O . MET A 1 94 ? -1.570 10.238 28.675 1.00 87.12 94 MET A O 1
ATOM 691 N N . LEU A 1 95 ? -1.475 9.122 30.628 1.00 89.12 95 LEU A N 1
ATOM 692 C CA . LEU A 1 95 ? -2.555 9.852 31.302 1.00 89.12 95 LEU A CA 1
ATOM 693 C C . LEU A 1 95 ? -2.279 11.366 31.316 1.00 89.12 95 LEU A C 1
ATOM 695 O O . LEU A 1 95 ? -3.121 12.147 30.870 1.00 89.12 95 LEU A O 1
ATOM 699 N N . ASN A 1 96 ? -1.064 11.771 31.696 1.00 89.06 96 ASN A N 1
ATOM 700 C CA . ASN A 1 96 ? -0.625 13.168 31.687 1.00 89.06 96 ASN A CA 1
ATOM 701 C C . ASN A 1 96 ? -0.646 13.784 30.276 1.00 89.06 96 ASN A C 1
ATOM 703 O O . ASN A 1 96 ? -1.135 14.898 30.109 1.00 89.06 96 ASN A O 1
ATOM 707 N N . ARG A 1 97 ? -0.203 13.064 29.232 1.00 89.44 97 ARG A N 1
ATOM 708 C CA . ARG A 1 97 ? -0.280 13.535 27.828 1.00 89.44 97 ARG A CA 1
ATOM 709 C C . ARG A 1 97 ? -1.715 13.743 27.337 1.00 89.44 97 ARG A C 1
ATOM 711 O O . ARG A 1 97 ? -1.933 14.560 26.445 1.00 89.44 97 ARG A O 1
ATOM 718 N N . ALA A 1 98 ? -2.684 13.022 27.897 1.00 90.69 98 ALA A N 1
ATOM 719 C CA . ALA A 1 98 ? -4.108 13.225 27.637 1.00 90.69 98 ALA A CA 1
ATOM 720 C C . ALA A 1 98 ? -4.778 14.229 28.599 1.00 90.69 98 ALA A C 1
ATOM 722 O O . ALA A 1 98 ? -5.980 14.447 28.472 1.00 90.69 98 ALA A O 1
ATOM 723 N N . ASN A 1 99 ? -4.032 14.857 29.520 1.00 92.06 99 ASN A N 1
ATOM 724 C CA . ASN A 1 99 ? -4.536 15.706 30.610 1.00 92.06 99 ASN A CA 1
ATOM 725 C C . ASN A 1 99 ? -5.562 15.006 31.528 1.00 92.06 99 ASN A C 1
ATOM 727 O O . ASN A 1 99 ? -6.473 15.646 32.053 1.00 92.06 99 ASN A O 1
ATOM 731 N N . VAL A 1 100 ? -5.434 13.689 31.713 1.00 93.62 100 VAL A N 1
ATOM 732 C CA . VAL A 1 100 ? -6.310 12.896 32.585 1.00 93.62 100 VAL A CA 1
ATOM 733 C C . VAL A 1 100 ? -5.888 13.055 34.043 1.00 93.62 100 VAL A C 1
ATOM 735 O O . VAL A 1 100 ? -4.779 12.679 34.409 1.00 93.62 100 VAL A O 1
ATOM 738 N N . GLN A 1 101 ? -6.801 13.539 34.888 1.00 90.31 101 GLN A N 1
ATOM 739 C CA . GLN A 1 101 ? -6.598 13.654 36.344 1.00 90.31 101 GLN A CA 1
ATOM 740 C C . GLN A 1 101 ? -7.397 12.613 37.150 1.00 90.31 101 GLN A C 1
ATOM 742 O O . GLN A 1 101 ? -7.104 12.356 38.320 1.00 90.31 101 GLN A O 1
ATOM 747 N N . ARG A 1 102 ? -8.413 12.005 36.526 1.00 91.94 102 ARG A N 1
ATOM 748 C CA . ARG A 1 102 ? -9.392 11.111 37.158 1.00 91.94 102 ARG A CA 1
ATOM 749 C C . ARG A 1 102 ? -9.442 9.786 36.403 1.00 91.94 102 ARG A C 1
ATOM 751 O O . ARG A 1 102 ? -9.502 9.787 35.177 1.00 91.94 102 ARG A O 1
ATOM 758 N N . VAL A 1 103 ? -9.401 8.657 37.108 1.00 93.06 103 VAL A N 1
ATOM 759 C CA . VAL A 1 103 ? -9.294 7.316 36.506 1.00 93.06 103 VAL A CA 1
ATOM 760 C C . VAL A 1 103 ? -10.290 6.355 37.149 1.00 93.06 103 VAL A C 1
ATOM 762 O O . VAL A 1 103 ? -10.310 6.195 38.368 1.00 93.06 103 VAL A O 1
ATOM 765 N N . VAL A 1 104 ? -11.101 5.686 36.330 1.00 93.31 104 VAL A N 1
ATOM 766 C CA . VAL A 1 104 ? -12.005 4.613 36.760 1.00 93.31 104 VAL A CA 1
ATOM 767 C C . VAL A 1 104 ? -11.249 3.284 36.766 1.00 93.31 104 VAL A C 1
ATOM 769 O O . VAL A 1 104 ? -10.595 2.927 35.784 1.00 93.31 104 VAL A O 1
ATOM 772 N N . VAL A 1 105 ? -11.338 2.559 37.880 1.00 91.44 105 VAL A N 1
ATOM 773 C CA . VAL A 1 105 ? -10.634 1.295 38.145 1.00 91.44 105 VAL A CA 1
ATOM 774 C C . VAL A 1 105 ? -11.606 0.248 38.686 1.00 91.44 105 VAL A C 1
ATOM 776 O O . VAL A 1 105 ? -12.636 0.594 39.264 1.00 91.44 105 VAL A O 1
ATOM 779 N N . ASP A 1 106 ? -11.284 -1.037 38.554 1.00 88.62 106 ASP A N 1
ATOM 780 C CA . ASP A 1 106 ? -12.086 -2.093 39.182 1.00 88.62 106 ASP A CA 1
ATOM 781 C C . ASP A 1 106 ? -11.928 -2.044 40.713 1.00 88.62 106 ASP A C 1
ATOM 783 O O . ASP A 1 106 ? -10.808 -2.086 41.233 1.00 88.62 106 ASP A O 1
ATOM 787 N N . ALA A 1 107 ? -13.043 -1.980 41.448 1.00 84.19 107 ALA A N 1
ATOM 788 C CA . ALA A 1 107 ? -13.045 -1.994 42.909 1.00 84.19 107 ALA A CA 1
ATOM 789 C C . ALA A 1 107 ? -12.340 -3.231 43.501 1.00 84.19 107 ALA A C 1
ATOM 791 O O . ALA A 1 107 ? -11.680 -3.122 44.538 1.00 84.19 107 ALA A O 1
ATOM 792 N N . GLU A 1 108 ? -12.421 -4.384 42.835 1.00 77.94 108 GLU A N 1
ATOM 793 C CA . GLU A 1 108 ? -11.765 -5.626 43.257 1.00 77.94 108 GLU A CA 1
ATOM 794 C C . GLU A 1 108 ? -10.250 -5.565 43.006 1.00 77.94 108 GLU A C 1
ATOM 796 O O . GLU A 1 108 ? -9.456 -5.897 43.890 1.00 77.94 108 GLU A O 1
ATOM 801 N N . ALA A 1 109 ? -9.836 -5.057 41.839 1.00 70.75 109 ALA A N 1
ATOM 802 C CA . ALA A 1 109 ? -8.427 -4.957 41.457 1.00 70.75 109 ALA A CA 1
ATOM 803 C C . ALA A 1 109 ? -7.676 -3.806 42.155 1.00 70.75 109 ALA A C 1
ATOM 805 O O . ALA A 1 109 ? -6.450 -3.856 42.246 1.00 70.75 109 ALA A O 1
ATOM 806 N N . SER A 1 110 ? -8.389 -2.811 42.704 1.00 64.62 110 SER A N 1
ATOM 807 C CA . SER A 1 110 ? -7.881 -1.580 43.353 1.00 64.62 110 SER A CA 1
ATOM 808 C C . SER A 1 110 ? -6.849 -1.756 44.490 1.00 64.62 110 SER A C 1
ATOM 810 O O . SER A 1 110 ? -6.313 -0.764 45.006 1.00 64.62 110 SER A O 1
ATOM 812 N N . ARG A 1 111 ? -6.582 -3.005 44.894 1.00 62.41 111 ARG A N 1
ATOM 813 C CA . ARG A 1 111 ? -5.620 -3.433 45.925 1.00 62.41 111 ARG A CA 1
ATOM 814 C C . ARG A 1 111 ? -4.269 -3.905 45.360 1.00 62.41 111 ARG A C 1
ATOM 816 O O . ARG A 1 111 ? -3.352 -4.132 46.140 1.00 62.41 111 ARG A O 1
ATOM 823 N N . ASN A 1 112 ? -4.149 -4.076 44.042 1.00 68.06 112 ASN A N 1
ATOM 824 C CA . ASN A 1 112 ? -2.911 -4.476 43.364 1.00 68.06 112 ASN A CA 1
ATOM 825 C C . ASN A 1 112 ? -1.878 -3.323 43.385 1.00 68.06 112 ASN A C 1
ATOM 827 O O . ASN A 1 112 ? -2.250 -2.151 43.286 1.00 68.06 112 ASN A O 1
ATOM 831 N N . GLU A 1 113 ? -0.587 -3.650 43.494 1.00 64.38 113 GLU A N 1
ATOM 832 C CA . GLU A 1 113 ? 0.540 -2.708 43.599 1.00 64.38 113 GLU A CA 1
ATOM 833 C C . GLU A 1 113 ? 0.561 -1.660 42.475 1.00 64.38 113 GLU A C 1
ATOM 835 O O . GLU A 1 113 ? 0.864 -0.493 42.721 1.00 64.38 113 GLU A O 1
ATOM 840 N N . MET A 1 114 ? 0.134 -2.037 41.265 1.00 70.06 114 MET A N 1
ATOM 841 C CA . MET A 1 114 ? -0.032 -1.122 40.129 1.00 70.06 114 MET A CA 1
ATOM 842 C C . MET A 1 114 ? -0.959 0.068 40.452 1.00 70.06 114 MET A C 1
ATOM 844 O O . MET A 1 114 ? -0.651 1.209 40.109 1.00 70.06 114 MET A O 1
ATOM 848 N N . PHE A 1 115 ? -2.069 -0.164 41.162 1.00 71.31 115 PHE A N 1
ATOM 849 C CA . PHE A 1 115 ? -2.975 0.907 41.592 1.00 71.31 115 PHE A CA 1
ATOM 850 C C . PHE A 1 115 ? -2.458 1.650 42.827 1.00 71.31 115 PHE A C 1
ATOM 852 O O . PHE A 1 115 ? -2.823 2.806 43.033 1.00 71.31 115 PHE A O 1
ATOM 859 N N . SER A 1 116 ? -1.590 1.035 43.633 1.00 70.31 116 SER A N 1
ATOM 860 C CA . SER A 1 116 ? -0.854 1.743 44.689 1.00 70.31 116 SER A CA 1
ATOM 861 C C . SER A 1 116 ? 0.142 2.746 44.101 1.00 70.31 116 SER A C 1
ATOM 863 O O . SER A 1 116 ? 0.223 3.860 44.605 1.00 70.31 116 SER A O 1
ATOM 865 N N . ALA A 1 117 ? 0.818 2.416 42.994 1.00 68.62 117 ALA A N 1
ATOM 866 C CA . ALA A 1 117 ? 1.660 3.367 42.265 1.00 68.62 117 ALA A CA 1
ATOM 867 C C . ALA A 1 117 ? 0.845 4.548 41.701 1.00 68.62 117 ALA A C 1
ATOM 869 O O . ALA A 1 117 ? 1.236 5.698 41.875 1.00 68.62 117 ALA A O 1
ATOM 870 N N . LEU A 1 118 ? -0.332 4.290 41.115 1.00 71.38 118 LEU A N 1
ATOM 871 C CA . LEU A 1 118 ? -1.226 5.349 40.615 1.00 71.38 118 LEU A CA 1
ATOM 872 C C . LEU A 1 118 ? -1.784 6.253 41.735 1.00 71.38 118 LEU A C 1
ATOM 874 O O . LEU A 1 118 ? -1.986 7.444 41.517 1.00 71.38 118 LEU A O 1
ATOM 878 N N . LYS A 1 119 ? -1.982 5.732 42.955 1.00 67.19 119 LYS A N 1
ATOM 879 C CA . LYS A 1 119 ? -2.359 6.542 44.136 1.00 67.19 119 LYS A CA 1
ATOM 880 C C . LYS A 1 119 ? -1.249 7.497 44.600 1.00 67.19 119 LYS A C 1
ATOM 882 O O . LYS A 1 119 ? -1.547 8.442 45.324 1.00 67.19 119 LYS A O 1
ATOM 887 N N . LEU A 1 120 ? 0.007 7.263 44.211 1.00 63.19 120 LEU A N 1
ATOM 888 C CA . LEU A 1 120 ? 1.141 8.141 44.529 1.00 63.19 120 LEU A CA 1
ATOM 889 C C . LEU A 1 120 ? 1.333 9.270 43.501 1.00 63.19 120 LEU A C 1
ATOM 891 O O . LEU A 1 120 ? 2.083 10.201 43.773 1.00 63.19 120 LEU A O 1
ATOM 895 N N . SER A 1 121 ? 0.665 9.217 42.343 1.00 64.12 121 SER A N 1
ATOM 896 C CA . SER A 1 121 ? 0.860 10.155 41.226 1.00 64.12 121 SER A CA 1
ATOM 897 C C . SER A 1 121 ? -0.230 11.233 41.122 1.00 64.12 121 SER A C 1
ATOM 899 O O . SER A 1 121 ? -0.638 11.584 40.021 1.00 64.12 121 SER A O 1
ATOM 901 N N . GLU A 1 122 ? -0.749 11.706 42.261 1.00 77.12 122 GLU A N 1
ATOM 902 C CA . GLU A 1 122 ? -1.810 12.731 42.431 1.00 77.12 122 GLU A CA 1
ATOM 903 C C . GLU A 1 122 ? -3.205 12.424 41.824 1.00 77.12 122 GLU A C 1
ATOM 905 O O . GLU A 1 122 ? -4.202 13.030 42.234 1.00 77.12 122 GLU A O 1
ATOM 910 N N . LEU A 1 123 ? -3.305 11.443 40.920 1.00 85.50 123 LEU A N 1
ATOM 911 C CA . LEU A 1 123 ? -4.529 10.991 40.250 1.00 85.50 123 LEU A CA 1
ATOM 912 C C . LEU A 1 123 ? -5.653 10.597 41.225 1.00 85.50 123 LEU A C 1
ATOM 914 O O . LEU A 1 123 ? -5.437 9.922 42.234 1.00 85.50 123 LEU A O 1
ATOM 918 N N . ARG A 1 124 ? -6.896 10.939 40.871 1.00 88.38 124 ARG A N 1
ATOM 919 C CA . ARG A 1 124 ? -8.105 10.489 41.581 1.00 88.38 124 ARG A CA 1
ATOM 920 C C . ARG A 1 124 ? -8.576 9.145 41.036 1.00 88.38 124 ARG A C 1
ATOM 922 O O . ARG A 1 124 ? -8.883 9.045 39.850 1.00 88.38 124 ARG A O 1
ATOM 929 N N . LEU A 1 125 ? -8.672 8.125 41.891 1.00 88.62 125 LEU A N 1
ATOM 930 C CA . LEU A 1 125 ? -9.169 6.800 41.502 1.00 88.62 125 LEU A CA 1
ATOM 931 C C . LEU A 1 125 ? -10.625 6.590 41.934 1.00 88.62 125 LEU A C 1
ATOM 933 O O . LEU A 1 125 ? -10.928 6.602 43.126 1.00 88.62 125 LEU A O 1
ATOM 937 N N . PHE A 1 126 ? -11.498 6.309 40.969 1.00 90.56 126 PHE A N 1
ATOM 938 C CA . PHE A 1 126 ? -12.904 5.969 41.187 1.00 90.56 126 PHE A CA 1
ATOM 939 C C . PHE A 1 126 ? -13.101 4.460 41.010 1.00 90.56 126 PHE A C 1
ATOM 941 O O . PHE A 1 126 ? -12.856 3.910 39.939 1.00 90.56 126 PHE A O 1
ATOM 948 N N . CYS A 1 127 ? -13.500 3.776 42.081 1.00 89.44 127 CYS A N 1
ATOM 949 C CA . CYS A 1 127 ? -13.631 2.319 42.106 1.00 89.44 127 CYS A CA 1
ATOM 950 C C . CYS A 1 127 ? -15.031 1.888 41.653 1.00 89.44 127 CYS A C 1
ATOM 952 O O . CYS A 1 127 ? -16.009 2.171 42.342 1.00 89.44 127 CYS A O 1
ATOM 954 N N . LEU A 1 128 ? -15.126 1.171 40.532 1.00 91.31 128 LEU A N 1
ATOM 955 C CA . LEU A 1 128 ? -16.388 0.662 39.999 1.00 91.31 128 LEU A CA 1
ATOM 956 C C . LEU A 1 128 ? -16.670 -0.773 40.471 1.00 91.31 128 LEU A C 1
ATOM 958 O O . LEU A 1 128 ? -15.836 -1.669 40.320 1.00 91.31 128 LEU A O 1
ATOM 962 N N . ALA A 1 129 ? -17.882 -0.989 40.980 1.00 90.56 129 ALA A N 1
ATOM 963 C CA . ALA A 1 129 ? -18.479 -2.290 41.264 1.00 90.56 129 ALA A CA 1
ATOM 964 C C . ALA A 1 129 ? -19.915 -2.312 40.712 1.00 90.56 129 ALA A C 1
ATOM 966 O O . ALA A 1 129 ? -20.584 -1.283 40.728 1.00 90.56 129 ALA A O 1
ATOM 967 N N . LEU A 1 130 ? -20.375 -3.468 40.225 1.00 89.19 130 LEU A N 1
ATOM 968 C CA . LEU A 1 130 ? -21.732 -3.636 39.685 1.00 89.19 130 LEU A CA 1
ATOM 969 C C . LEU A 1 130 ? -22.703 -4.126 40.764 1.00 89.19 130 LEU A C 1
ATOM 971 O O . LEU A 1 130 ? -22.308 -4.824 41.699 1.00 89.19 130 LEU A O 1
ATOM 975 N N . GLY A 1 131 ? -23.986 -3.812 40.595 1.00 83.44 131 GLY A N 1
ATOM 976 C CA . GLY A 1 131 ? -25.036 -4.041 41.584 1.00 83.44 131 GLY A CA 1
ATOM 977 C C . GLY A 1 131 ? -25.287 -2.834 42.491 1.00 83.44 131 GLY A C 1
ATOM 978 O O . GLY A 1 131 ? -26.016 -2.980 43.470 1.00 83.44 131 GLY A O 1
ATOM 979 N N . SER A 1 132 ? -24.699 -1.674 42.179 1.00 70.94 132 SER A N 1
ATOM 980 C CA . SER A 1 132 ? -24.876 -0.409 42.901 1.00 70.94 132 SER A CA 1
ATOM 981 C C . SER A 1 132 ? -26.158 0.338 42.508 1.00 70.94 132 SER A C 1
ATOM 983 O O . SER A 1 132 ? -26.675 1.129 43.294 1.00 70.94 132 SER A O 1
ATOM 985 N N . GLY A 1 133 ? -26.701 0.053 41.320 1.00 64.12 133 GLY A N 1
ATOM 986 C CA . GLY A 1 133 ? -27.904 0.681 40.769 1.00 64.12 133 GLY A CA 1
ATOM 987 C C . GLY A 1 133 ? -29.219 -0.003 41.142 1.00 64.12 133 GLY A C 1
ATOM 988 O O . GLY A 1 133 ? -30.275 0.474 40.739 1.00 64.12 133 GLY A O 1
ATOM 989 N N . LYS A 1 134 ? -29.186 -1.101 41.911 1.00 65.25 134 LYS A N 1
ATOM 990 C CA . LYS A 1 134 ? -30.367 -1.940 42.206 1.00 65.25 134 LYS A CA 1
ATOM 991 C C . LYS A 1 134 ? -31.501 -1.221 42.942 1.00 65.25 134 LYS A C 1
ATOM 993 O O . LYS A 1 134 ? -32.653 -1.607 42.777 1.00 65.25 134 LYS A O 1
ATOM 998 N N . ASP A 1 135 ? -31.175 -0.185 43.710 1.00 63.09 135 ASP A N 1
ATOM 999 C CA . ASP A 1 135 ? -32.145 0.624 44.459 1.00 63.09 135 ASP A CA 1
ATOM 1000 C C . ASP A 1 135 ? -32.592 1.892 43.691 1.00 63.09 135 ASP A C 1
ATOM 1002 O O . ASP A 1 135 ? -33.377 2.688 44.207 1.00 63.09 135 ASP A O 1
ATOM 1006 N N . PHE A 1 136 ? -32.108 2.105 42.457 1.00 67.38 136 PHE A N 1
ATOM 1007 C CA . PHE A 1 136 ? -32.425 3.276 41.632 1.00 67.38 136 PHE A CA 1
ATOM 1008 C C . PHE A 1 136 ? -33.422 2.951 40.513 1.00 67.38 136 PHE A C 1
ATOM 1010 O O . PHE A 1 136 ? -33.125 2.215 39.573 1.00 67.38 136 PHE A O 1
ATOM 1017 N N . HIS A 1 137 ? -34.593 3.592 40.554 1.00 73.44 137 HIS A N 1
ATOM 1018 C CA . HIS A 1 137 ? -35.528 3.602 39.429 1.00 73.44 137 HIS A CA 1
ATOM 1019 C C . HIS A 1 137 ? -35.060 4.582 38.345 1.00 73.44 137 HIS A C 1
ATOM 1021 O O . HIS A 1 137 ? -34.930 5.779 38.603 1.00 73.44 137 HIS A O 1
ATOM 1027 N N . VAL A 1 138 ? -34.853 4.075 37.126 1.00 76.62 138 VAL A N 1
ATOM 1028 C CA . VAL A 1 138 ? -34.287 4.834 35.997 1.00 76.62 138 VAL A CA 1
ATOM 1029 C C . VAL A 1 138 ? -35.104 6.094 35.652 1.00 76.62 138 VAL A C 1
ATOM 1031 O O . VAL A 1 138 ? -34.545 7.168 35.424 1.00 76.62 138 VAL A O 1
ATOM 1034 N N . ASP A 1 139 ? -36.438 6.010 35.725 1.00 78.75 139 ASP A N 1
ATOM 1035 C CA . ASP A 1 139 ? -37.366 7.111 35.423 1.00 78.75 139 ASP A CA 1
ATOM 1036 C C . ASP A 1 139 ? -37.156 8.372 36.277 1.00 78.75 139 ASP A C 1
ATOM 1038 O O . ASP A 1 139 ? -37.519 9.464 35.843 1.00 78.75 139 ASP A O 1
ATOM 1042 N N . LEU A 1 140 ? -36.542 8.249 37.461 1.00 78.06 140 LEU A N 1
ATOM 1043 C CA . LEU A 1 140 ? -36.293 9.374 38.370 1.00 78.06 140 LEU A CA 1
ATOM 1044 C C . LEU A 1 140 ? -35.307 10.409 37.806 1.00 78.06 140 LEU A C 1
ATOM 1046 O O . LEU A 1 140 ? -35.297 11.539 38.285 1.00 78.06 140 LEU A O 1
ATOM 1050 N N . PHE A 1 141 ? -34.479 10.035 36.823 1.00 82.62 141 PHE A N 1
ATOM 1051 C CA . PHE A 1 141 ? -33.423 10.897 36.276 1.00 82.62 141 PHE A CA 1
ATOM 1052 C C . PHE A 1 141 ? -33.327 10.891 34.735 1.00 82.62 141 PHE A C 1
ATOM 1054 O O . PHE A 1 141 ? -32.606 11.713 34.165 1.00 82.62 141 PHE A O 1
ATOM 1061 N N . LEU A 1 142 ? -34.083 10.036 34.026 1.00 80.88 142 LEU A N 1
ATOM 1062 C CA . LEU A 1 142 ? -34.107 10.021 32.551 1.00 80.88 142 LEU A CA 1
ATOM 1063 C C . LEU A 1 142 ? -34.488 11.378 31.934 1.00 80.88 142 LEU A C 1
ATOM 1065 O O . LEU A 1 142 ? -33.928 11.750 30.906 1.00 80.88 142 LEU A O 1
ATOM 1069 N N . GLU A 1 143 ? -35.432 12.120 32.520 1.00 81.56 143 GLU A N 1
ATOM 1070 C CA . GLU A 1 143 ? -35.867 13.416 31.971 1.00 81.56 143 GLU A CA 1
ATOM 1071 C C . GLU A 1 143 ? -34.793 14.509 32.046 1.00 81.56 143 GLU A C 1
ATOM 1073 O O . GLU A 1 143 ? -34.713 15.334 31.133 1.00 81.56 143 GLU A O 1
ATOM 1078 N N . ASP A 1 144 ? -33.932 14.483 33.063 1.00 82.75 144 ASP A N 1
ATOM 1079 C CA . ASP A 1 144 ? -32.809 15.416 33.172 1.00 82.75 144 ASP A CA 1
ATOM 1080 C C . ASP A 1 144 ? -31.671 15.007 32.227 1.00 82.75 144 ASP A C 1
ATOM 1082 O O . ASP A 1 144 ? -31.163 15.840 31.473 1.00 82.75 144 ASP A O 1
ATOM 1086 N N . LEU A 1 145 ? -31.343 13.708 32.156 1.00 84.00 145 LEU A N 1
ATOM 1087 C CA . LEU A 1 145 ? -30.352 13.189 31.203 1.00 84.00 145 LEU A CA 1
ATOM 1088 C C . LEU A 1 145 ? -30.734 13.459 29.736 1.00 84.00 145 LEU A C 1
ATOM 1090 O O . LEU A 1 145 ? -29.851 13.697 28.913 1.00 84.00 145 LEU A O 1
ATOM 1094 N N . LYS A 1 146 ? -32.031 13.478 29.396 1.00 81.06 146 LYS A N 1
ATOM 1095 C CA . LYS A 1 146 ? -32.511 13.848 28.049 1.00 81.06 146 LYS A CA 1
ATOM 1096 C C . LYS A 1 146 ? -32.223 15.303 27.672 1.00 81.06 146 LYS A C 1
ATOM 1098 O O . LYS A 1 146 ? -32.120 15.609 26.483 1.00 81.06 146 LYS A O 1
ATOM 1103 N N . ARG A 1 147 ? -32.167 16.196 28.662 1.00 82.06 147 ARG A N 1
ATOM 1104 C CA . ARG A 1 147 ? -31.989 17.650 28.489 1.00 82.06 147 ARG A CA 1
ATOM 1105 C C . ARG A 1 147 ? -30.528 18.075 28.626 1.00 82.06 147 ARG A C 1
ATOM 1107 O O . ARG A 1 147 ? -30.202 19.214 28.309 1.00 82.06 147 ARG A O 1
ATOM 1114 N N . GLN A 1 148 ? -29.665 17.176 29.092 1.00 85.25 148 GLN A N 1
ATOM 1115 C CA . GLN A 1 148 ? -28.239 17.420 29.241 1.00 85.25 148 GLN A CA 1
ATOM 1116 C C . GLN A 1 148 ? -27.547 17.518 27.872 1.00 85.25 148 GLN A C 1
ATOM 1118 O O . GLN A 1 148 ? -27.776 16.701 26.979 1.00 85.25 148 GLN A O 1
ATOM 1123 N N . GLU A 1 149 ? -26.659 18.499 27.715 1.00 86.88 149 GLU A N 1
ATOM 1124 C CA . GLU A 1 149 ? -25.752 18.557 26.568 1.00 86.88 149 GLU A CA 1
ATOM 1125 C C . GLU A 1 149 ? -24.572 17.589 26.746 1.00 86.88 149 GLU A C 1
ATOM 1127 O O . GLU A 1 149 ? -24.115 17.323 27.861 1.00 86.88 149 GLU A O 1
ATOM 1132 N N . PHE A 1 150 ? -24.047 17.078 25.630 1.00 89.06 150 PHE A N 1
ATOM 1133 C CA . PHE A 1 150 ? -22.920 16.143 25.606 1.00 89.06 150 PHE A CA 1
ATOM 1134 C C . PHE A 1 150 ? -21.814 16.674 24.680 1.00 89.06 150 PHE A C 1
ATOM 1136 O O . PHE A 1 150 ? -22.105 17.072 23.549 1.00 89.06 150 PHE A O 1
ATOM 1143 N N . PRO A 1 151 ? -20.536 16.686 25.105 1.00 89.19 151 PRO A N 1
ATOM 1144 C CA . PRO A 1 151 ? -19.458 17.252 24.301 1.00 89.19 151 PRO A CA 1
ATOM 1145 C C . PRO A 1 151 ? -19.168 16.380 23.078 1.00 89.19 151 PRO A C 1
ATOM 1147 O O . PRO A 1 151 ? -19.153 15.154 23.166 1.00 89.19 151 PRO A O 1
ATOM 1150 N N . ASN A 1 152 ? -18.873 17.002 21.931 1.00 89.38 152 ASN A N 1
ATOM 1151 C CA . ASN A 1 152 ? -18.647 16.272 20.676 1.00 89.38 152 ASN A CA 1
ATOM 1152 C C . ASN A 1 152 ? -17.414 15.344 20.729 1.00 89.38 152 ASN A C 1
ATOM 1154 O O . ASN A 1 152 ? -17.392 14.328 20.043 1.00 89.38 152 ASN A O 1
ATOM 1158 N N . ARG A 1 153 ? -16.394 15.640 21.550 1.00 95.38 153 ARG A N 1
ATOM 1159 C CA . ARG A 1 153 ? -15.338 14.659 21.850 1.00 95.38 153 ARG A CA 1
ATOM 1160 C C . ARG A 1 153 ? -15.902 13.589 22.782 1.00 95.38 153 ARG A C 1
ATOM 1162 O O . ARG A 1 153 ? -16.424 13.919 23.844 1.00 95.38 153 ARG A O 1
ATOM 1169 N N . ILE A 1 154 ? -15.750 12.331 22.380 1.00 95.31 154 ILE A N 1
ATOM 1170 C CA . ILE A 1 154 ? -16.238 11.154 23.111 1.00 95.31 154 ILE A CA 1
ATOM 1171 C C . ILE A 1 154 ? -15.098 10.381 23.768 1.00 95.31 154 ILE A C 1
ATOM 1173 O O . ILE A 1 154 ? -15.215 10.022 24.940 1.00 95.31 154 ILE A O 1
ATOM 1177 N N . HIS A 1 155 ? -13.971 10.224 23.061 1.00 97.50 155 HIS A N 1
ATOM 1178 C CA . HIS A 1 155 ? -12.837 9.412 23.497 1.00 97.50 155 HIS A CA 1
ATOM 1179 C C . HIS A 1 155 ? -11.488 10.065 23.209 1.00 97.50 155 HIS A C 1
ATOM 1181 O O . HIS A 1 155 ? -11.362 10.907 22.315 1.00 97.50 155 HIS A O 1
ATOM 1187 N N . ILE A 1 156 ? -10.473 9.608 23.936 1.00 96.75 156 ILE A N 1
ATOM 1188 C CA . ILE A 1 156 ? -9.061 9.699 23.570 1.00 96.75 156 ILE A CA 1
ATOM 1189 C C . ILE A 1 156 ? -8.523 8.269 23.503 1.00 96.75 156 ILE A C 1
ATOM 1191 O O . ILE A 1 156 ? -8.578 7.553 24.499 1.00 96.75 156 ILE A O 1
ATOM 1195 N N . LEU A 1 157 ? -8.003 7.865 22.345 1.00 93.44 157 LEU A N 1
ATOM 1196 C CA . LEU A 1 157 ? -7.281 6.601 22.172 1.00 93.44 157 LEU A CA 1
ATOM 1197 C C . LEU A 1 157 ? -5.800 6.882 21.923 1.00 93.44 157 LEU A C 1
ATOM 1199 O O . LEU A 1 157 ? -5.452 7.948 21.419 1.00 93.44 157 LEU A O 1
ATOM 1203 N N . PHE A 1 158 ? -4.926 5.936 22.253 1.00 86.50 158 PHE A N 1
ATOM 1204 C CA . PHE A 1 158 ? -3.487 6.085 22.046 1.00 86.50 158 PHE A CA 1
ATOM 1205 C C . PHE A 1 158 ? -3.029 5.253 20.855 1.00 86.50 158 PHE A C 1
ATOM 1207 O O . PHE A 1 158 ? -3.252 4.047 20.822 1.00 86.50 158 PHE A O 1
ATOM 1214 N N . THR A 1 159 ? -2.361 5.885 19.890 1.00 77.50 159 THR A N 1
ATOM 1215 C CA . THR A 1 159 ? -1.766 5.182 18.747 1.00 77.50 159 THR A CA 1
ATOM 1216 C C . THR A 1 159 ? -0.251 5.116 18.886 1.00 77.50 159 THR A C 1
ATOM 1218 O O . THR A 1 159 ? 0.394 6.099 19.270 1.00 77.50 159 THR A O 1
ATOM 1221 N N . SER A 1 160 ? 0.327 3.963 18.546 1.00 67.12 160 SER A N 1
ATOM 1222 C CA . SER A 1 160 ? 1.763 3.829 18.313 1.00 67.12 160 SER A CA 1
ATOM 1223 C C . SER A 1 160 ? 2.190 4.786 17.197 1.00 67.12 160 SER A C 1
ATOM 1225 O O . SER A 1 160 ? 1.452 5.047 16.247 1.00 67.12 160 SER A O 1
ATOM 1227 N N . SER A 1 161 ? 3.377 5.366 17.334 1.00 46.53 161 SER A N 1
ATOM 1228 C CA . SER A 1 161 ? 3.964 6.214 16.301 1.00 46.53 161 SER A CA 1
ATOM 1229 C C . SER A 1 161 ? 5.422 5.837 16.092 1.00 46.53 161 SER A C 1
ATOM 1231 O O . SER A 1 161 ? 6.075 5.373 17.028 1.00 46.53 161 SER A O 1
ATOM 1233 N N . SER A 1 162 ? 5.940 6.087 14.889 1.00 35.41 162 SER A N 1
ATOM 1234 C CA . SER A 1 162 ? 7.333 5.821 14.491 1.00 35.41 162 SER A CA 1
ATOM 1235 C C . SER A 1 162 ? 8.389 6.484 15.391 1.00 35.41 162 SER A C 1
ATOM 1237 O O . SER A 1 162 ? 9.553 6.108 15.358 1.00 35.41 162 SER A O 1
ATOM 1239 N N . THR A 1 163 ? 7.994 7.427 16.253 1.00 42.88 163 THR A N 1
ATOM 1240 C CA . THR A 1 163 ? 8.848 8.060 17.272 1.00 42.88 163 THR A CA 1
ATOM 1241 C C . THR A 1 163 ? 8.818 7.341 18.636 1.00 42.88 163 THR A C 1
ATOM 1243 O O . THR A 1 163 ? 9.047 7.970 19.672 1.00 42.88 163 THR A O 1
ATOM 1246 N N . GLY A 1 164 ? 8.449 6.053 18.673 1.00 54.59 164 GLY A N 1
ATOM 1247 C CA . GLY A 1 164 ? 8.483 5.188 19.867 1.00 54.59 164 GLY A CA 1
ATOM 1248 C C . GLY A 1 164 ? 7.581 5.624 21.030 1.00 54.59 164 GLY A C 1
ATOM 1249 O O . GLY A 1 164 ? 7.767 5.188 22.159 1.00 54.59 164 GLY A O 1
ATOM 1250 N N . ASN A 1 165 ? 6.635 6.533 20.783 1.00 58.91 165 ASN A N 1
ATOM 1251 C CA . ASN A 1 165 ? 5.876 7.230 21.819 1.00 58.91 165 ASN A CA 1
ATOM 1252 C C . ASN A 1 165 ? 4.378 7.239 21.477 1.00 58.91 165 ASN A C 1
ATOM 1254 O O . ASN A 1 165 ? 4.020 7.777 20.422 1.00 58.91 165 ASN A O 1
ATOM 1258 N N . PRO A 1 166 ? 3.494 6.701 22.341 1.00 72.56 166 PRO A N 1
ATOM 1259 C CA . PRO A 1 166 ? 2.055 6.745 22.108 1.00 72.56 166 PRO A CA 1
ATOM 1260 C C . PRO A 1 166 ? 1.517 8.182 22.075 1.00 72.56 166 PRO A C 1
ATOM 1262 O O . PRO A 1 166 ? 1.862 9.005 22.934 1.00 72.56 166 PRO A O 1
ATOM 1265 N N . LYS A 1 167 ? 0.669 8.481 21.083 1.00 83.69 167 LYS A N 1
ATOM 1266 C CA . LYS A 1 167 ? 0.059 9.806 20.864 1.00 83.69 167 LYS A CA 1
ATOM 1267 C C . LYS A 1 167 ? -1.453 9.764 21.148 1.00 83.69 167 LYS A C 1
ATOM 1269 O O . LYS A 1 167 ? -2.114 8.868 20.626 1.00 83.69 167 LYS A O 1
ATOM 1274 N N . PRO A 1 168 ? -2.016 10.706 21.932 1.00 90.69 168 PRO A N 1
ATOM 1275 C CA . PRO A 1 168 ? -3.452 10.761 22.213 1.00 90.69 168 PRO A CA 1
ATOM 1276 C C . PRO A 1 168 ? -4.249 11.335 21.027 1.00 90.69 168 PRO A C 1
ATOM 1278 O O . PRO A 1 168 ? -4.115 12.508 20.673 1.00 90.69 168 PRO A O 1
ATOM 1281 N N . VAL A 1 169 ? -5.120 10.519 20.435 1.00 93.25 169 VAL A N 1
ATOM 1282 C CA . VAL A 1 169 ? -5.996 10.850 19.302 1.00 93.25 169 VAL A CA 1
ATOM 1283 C C . VAL A 1 169 ? -7.428 11.066 19.796 1.00 93.25 169 VAL A C 1
ATOM 1285 O O . VAL A 1 169 ? -8.021 10.186 20.417 1.00 93.25 169 VAL A O 1
ATOM 1288 N N . GLN A 1 170 ? -8.003 12.242 19.519 1.00 95.00 170 GLN A N 1
ATOM 1289 C CA . GLN A 1 170 ? -9.354 12.614 19.964 1.00 95.00 170 GLN A CA 1
ATOM 1290 C C . GLN A 1 170 ? -10.430 12.112 18.988 1.00 95.00 170 GLN A C 1
ATOM 1292 O O . GLN A 1 170 ? -10.481 12.557 17.840 1.00 95.00 170 GLN A O 1
ATOM 1297 N N . ILE A 1 171 ? -11.340 11.256 19.458 1.00 95.69 171 ILE A N 1
ATOM 1298 C CA . ILE A 1 171 ? -12.462 10.728 18.667 1.00 95.69 171 ILE A CA 1
ATOM 1299 C C . ILE A 1 171 ? -13.730 11.554 18.926 1.00 95.69 171 ILE A C 1
ATOM 1301 O O . ILE A 1 171 ? -13.989 11.996 20.051 1.00 95.69 171 ILE A O 1
ATOM 1305 N N . ARG A 1 172 ? -14.534 11.771 17.877 1.00 95.06 172 ARG A N 1
ATOM 1306 C CA . ARG A 1 172 ? -15.763 12.584 17.909 1.00 95.06 172 ARG A CA 1
ATOM 1307 C C . ARG A 1 172 ? -17.025 11.732 17.760 1.00 95.06 172 ARG A C 1
ATOM 1309 O O . ARG A 1 172 ? -17.028 10.781 16.981 1.00 95.06 172 ARG A O 1
ATOM 1316 N N . ALA A 1 173 ? -18.114 12.136 18.415 1.00 92.50 173 ALA A N 1
ATOM 1317 C CA . ALA A 1 173 ? -19.432 11.498 18.321 1.00 92.50 173 ALA A CA 1
ATOM 1318 C C . ALA A 1 173 ? -19.916 11.373 16.867 1.00 92.50 173 ALA A C 1
ATOM 1320 O O . ALA A 1 173 ? -20.506 10.364 16.490 1.00 92.50 173 ALA A O 1
ATOM 1321 N N . SER A 1 174 ? -19.610 12.370 16.029 1.00 91.88 174 SER A N 1
ATOM 1322 C CA . SER A 1 174 ? -19.923 12.355 14.596 1.00 91.88 174 SER A CA 1
ATOM 1323 C C . SER A 1 174 ? -19.294 11.179 13.837 1.00 91.88 174 SER A C 1
ATOM 1325 O O . SER A 1 174 ? -19.896 10.698 12.885 1.00 91.88 174 SER A O 1
ATOM 1327 N N . GLY A 1 175 ? -18.113 10.701 14.249 1.00 91.06 175 GLY A N 1
ATOM 1328 C CA . GLY A 1 175 ? -17.446 9.558 13.617 1.00 91.06 175 GLY A CA 1
ATOM 1329 C C . GLY A 1 175 ? -18.174 8.243 13.890 1.00 91.06 175 GLY A C 1
ATOM 1330 O O . GLY A 1 175 ? -18.432 7.476 12.970 1.00 91.06 175 GLY A O 1
ATOM 1331 N N . ILE A 1 176 ? -18.600 8.022 15.135 1.00 91.56 176 ILE A N 1
ATOM 1332 C CA . ILE A 1 176 ? -19.362 6.822 15.509 1.00 91.56 176 ILE A CA 1
ATOM 1333 C C . ILE A 1 176 ? -20.787 6.866 14.945 1.00 91.56 176 ILE A C 1
ATOM 1335 O O . ILE A 1 176 ? -21.291 5.855 14.474 1.00 91.56 176 ILE A O 1
ATOM 1339 N N . LEU A 1 177 ? -21.424 8.042 14.900 1.00 90.75 177 LEU A N 1
ATOM 1340 C CA . LEU A 1 177 ? -22.732 8.214 14.252 1.00 90.75 177 LEU A CA 1
ATOM 1341 C C . LEU A 1 177 ? -22.684 8.028 12.723 1.00 90.75 177 LEU A C 1
ATOM 1343 O O . LEU A 1 177 ? -23.711 7.707 12.128 1.00 90.75 177 LEU A O 1
ATOM 1347 N N . HIS A 1 178 ? -21.518 8.210 12.097 1.00 89.50 178 HIS A N 1
ATOM 1348 C CA . HIS A 1 178 ? -21.264 7.822 10.708 1.00 89.50 178 HIS A CA 1
ATOM 1349 C C . HIS A 1 178 ? -21.053 6.302 10.592 1.00 89.50 178 HIS A C 1
ATOM 1351 O O . HIS A 1 178 ? -21.748 5.662 9.804 1.00 89.50 178 HIS A O 1
ATOM 1357 N N . LEU A 1 179 ? -20.204 5.699 11.439 1.00 86.56 179 LEU A N 1
ATOM 1358 C CA . LEU A 1 179 ? -20.015 4.239 11.488 1.00 86.56 179 LEU A CA 1
ATOM 1359 C C . LEU A 1 179 ? -21.324 3.472 11.735 1.00 86.56 179 LEU A C 1
ATOM 1361 O O . LEU A 1 179 ? -21.511 2.414 11.156 1.00 86.56 179 LEU A O 1
ATOM 1365 N N . ALA A 1 180 ? -22.244 4.017 12.534 1.00 88.62 180 ALA A N 1
ATOM 1366 C CA . ALA A 1 180 ? -23.550 3.424 12.827 1.00 88.62 180 ALA A CA 1
ATOM 1367 C C . ALA A 1 180 ? -24.577 3.514 11.678 1.00 88.62 180 ALA A C 1
ATOM 1369 O O . ALA A 1 180 ? -25.716 3.075 11.847 1.00 88.62 180 ALA A O 1
ATOM 1370 N N . ARG A 1 181 ? -24.239 4.163 10.553 1.00 81.31 181 ARG A N 1
ATOM 1371 C CA . ARG A 1 181 ? -25.201 4.507 9.487 1.00 81.31 181 ARG A CA 1
ATOM 1372 C C . ARG A 1 181 ? -24.672 4.387 8.056 1.00 81.31 181 ARG A C 1
ATOM 1374 O O . ARG A 1 181 ? -25.473 4.518 7.133 1.00 81.31 181 ARG A O 1
ATOM 1381 N N . GLN A 1 182 ? -23.360 4.260 7.859 1.00 81.88 182 GLN A N 1
ATOM 1382 C CA . GLN A 1 182 ? -22.708 4.351 6.545 1.00 81.88 182 GLN A CA 1
ATOM 1383 C C . GLN A 1 182 ? -21.562 3.333 6.369 1.00 81.88 182 GLN A C 1
ATOM 1385 O O . GLN A 1 182 ? -20.593 3.606 5.665 1.00 81.88 182 GLN A O 1
ATOM 1390 N N . THR A 1 183 ? -21.676 2.145 6.973 1.00 72.88 183 THR A N 1
ATOM 1391 C CA . THR A 1 183 ? -20.833 0.976 6.644 1.00 72.88 183 THR A CA 1
ATOM 1392 C C . THR A 1 183 ? -21.671 -0.117 5.960 1.00 72.88 183 THR A C 1
ATOM 1394 O O . THR A 1 183 ? -22.892 -0.113 6.106 1.00 72.88 183 THR A O 1
ATOM 1397 N N . PRO A 1 184 ? -21.069 -1.087 5.238 1.00 72.62 184 PRO A N 1
ATOM 1398 C CA . PRO A 1 184 ? -21.817 -2.142 4.530 1.00 72.62 184 PRO A CA 1
ATOM 1399 C C . PRO A 1 184 ? -22.653 -3.079 5.420 1.00 72.62 184 PRO A C 1
ATOM 1401 O O . PRO A 1 184 ? -23.409 -3.895 4.904 1.00 72.62 184 PRO A O 1
ATOM 1404 N N . PHE A 1 185 ? -22.481 -2.983 6.737 1.00 71.31 185 PHE A N 1
ATOM 1405 C CA . PHE A 1 185 ? -23.093 -3.815 7.772 1.00 71.31 185 PHE A CA 1
ATOM 1406 C C . PHE A 1 185 ? -23.794 -2.956 8.843 1.00 71.31 185 PHE A C 1
ATOM 1408 O O . PHE A 1 185 ? -23.937 -3.387 9.980 1.00 71.31 185 PHE A O 1
ATOM 1415 N N . THR A 1 186 ? -24.200 -1.724 8.507 1.00 80.06 186 THR A N 1
ATOM 1416 C CA . THR A 1 186 ? -25.038 -0.867 9.365 1.00 80.06 186 THR A CA 1
ATOM 1417 C C . THR A 1 186 ? -26.202 -0.241 8.581 1.00 80.06 186 THR A C 1
ATOM 1419 O O . THR A 1 186 ? -26.105 -0.107 7.359 1.00 80.06 186 THR A O 1
ATOM 1422 N N . PRO A 1 187 ? -27.312 0.168 9.236 1.00 85.25 187 PRO A N 1
ATOM 1423 C CA . PRO A 1 187 ? -27.588 0.124 10.680 1.00 85.25 187 PRO A CA 1
ATOM 1424 C C . PRO A 1 187 ? -27.700 -1.302 11.231 1.00 85.25 187 PRO A C 1
ATOM 1426 O O . PRO A 1 187 ? -28.089 -2.212 10.505 1.00 85.25 187 PRO A O 1
ATOM 1429 N N . LEU A 1 188 ? -27.365 -1.470 12.512 1.00 89.12 188 LEU A N 1
ATOM 1430 C CA . LEU A 1 188 ? -27.652 -2.705 13.248 1.00 89.12 188 LEU A CA 1
ATOM 1431 C C . LEU A 1 188 ? -29.131 -2.747 13.650 1.00 89.12 188 LEU A C 1
ATOM 1433 O O . LEU A 1 188 ? -29.765 -1.696 13.803 1.00 89.12 188 LEU A O 1
ATOM 1437 N N . MET A 1 189 ? -29.653 -3.950 13.853 1.00 89.25 189 MET A N 1
ATOM 1438 C CA . MET A 1 189 ? -30.999 -4.206 14.362 1.00 89.25 189 MET A CA 1
ATOM 1439 C C . MET A 1 189 ? -30.995 -4.350 15.891 1.00 89.25 189 MET A C 1
ATOM 1441 O O . MET A 1 189 ? -29.954 -4.580 16.502 1.00 89.25 189 MET A O 1
ATOM 1445 N N . SER A 1 190 ? -32.159 -4.245 16.537 1.00 89.31 190 SER A N 1
ATOM 1446 C CA . SER A 1 190 ? -32.291 -4.455 17.991 1.00 89.31 190 SER A CA 1
ATOM 1447 C C . SER A 1 190 ? -32.030 -5.904 18.424 1.00 89.31 190 SER A C 1
ATOM 1449 O O . SER A 1 190 ? -31.765 -6.165 19.594 1.00 89.31 190 SER A O 1
ATOM 1451 N N . GLU A 1 191 ? -32.083 -6.839 17.478 1.00 90.44 191 GLU A N 1
ATOM 1452 C CA . GLU A 1 191 ? -31.885 -8.274 17.684 1.00 90.44 191 GLU A CA 1
ATOM 1453 C C . GLU A 1 191 ? -30.423 -8.710 17.467 1.00 90.44 191 GLU A C 1
ATOM 1455 O O . GLU A 1 191 ? -30.101 -9.877 17.689 1.00 90.44 191 GLU A O 1
ATOM 1460 N N . ASP A 1 192 ? -29.539 -7.800 17.037 1.00 94.75 192 ASP A N 1
ATOM 1461 C CA . ASP A 1 192 ? -28.124 -8.109 16.828 1.00 94.75 192 ASP A CA 1
ATOM 1462 C C . ASP A 1 192 ? -27.392 -8.395 18.148 1.00 94.75 192 ASP A C 1
ATOM 1464 O O . ASP A 1 192 ? -27.612 -7.751 19.181 1.00 94.75 192 ASP A O 1
ATOM 1468 N N . GLN A 1 193 ? -26.460 -9.345 18.081 1.00 95.12 193 GLN A N 1
ATOM 1469 C CA . GLN A 1 193 ? -25.536 -9.682 19.157 1.00 95.12 193 GLN A CA 1
ATOM 1470 C C . GLN A 1 193 ? -24.110 -9.440 18.676 1.00 95.12 193 GLN A C 1
ATOM 1472 O O . GLN A 1 193 ? -23.603 -10.157 17.809 1.00 95.12 193 GLN A O 1
ATOM 1477 N N . VAL A 1 194 ? -23.478 -8.413 19.239 1.00 96.38 194 VAL A N 1
ATOM 1478 C CA . VAL A 1 194 ? -22.162 -7.924 18.823 1.00 96.38 194 VAL A CA 1
ATOM 1479 C C . VAL A 1 194 ? -21.117 -8.339 19.850 1.00 96.38 194 VAL A C 1
ATOM 1481 O O . VAL A 1 194 ? -21.261 -8.053 21.039 1.00 96.38 194 VAL A O 1
ATOM 1484 N N . ALA A 1 195 ? -20.058 -9.007 19.402 1.00 95.44 195 ALA A N 1
ATOM 1485 C CA . ALA A 1 195 ? -18.952 -9.399 20.263 1.00 95.44 195 ALA A CA 1
ATOM 1486 C C . ALA A 1 195 ? -18.167 -8.176 20.783 1.00 95.44 195 ALA A C 1
ATOM 1488 O O . ALA A 1 195 ? -17.693 -7.369 19.990 1.00 95.44 195 ALA A O 1
ATOM 1489 N N . ASP A 1 196 ? -17.974 -8.079 22.101 1.00 93.50 196 ASP A N 1
ATOM 1490 C CA . ASP A 1 196 ? -16.924 -7.263 22.737 1.00 93.50 196 ASP A CA 1
ATOM 1491 C C . ASP A 1 196 ? -15.673 -8.155 22.805 1.00 93.50 196 ASP A C 1
ATOM 1493 O O . ASP A 1 196 ? -15.551 -9.033 23.668 1.00 93.50 196 ASP A O 1
ATOM 1497 N N . PHE A 1 197 ? -14.832 -8.014 21.773 1.00 90.50 197 PHE A N 1
ATOM 1498 C CA . PHE A 1 197 ? -13.693 -8.885 21.449 1.00 90.50 197 PHE A CA 1
ATOM 1499 C C . PHE A 1 197 ? -12.384 -8.090 21.340 1.00 90.50 197 PHE A C 1
ATOM 1501 O O . PHE A 1 197 ? -11.326 -8.582 21.743 1.00 90.50 197 PHE A O 1
ATOM 1508 N N . ASN A 1 198 ? -12.426 -6.849 20.843 1.00 89.69 198 ASN A N 1
ATOM 1509 C CA . ASN A 1 198 ? -11.248 -5.991 20.795 1.00 89.69 198 ASN A CA 1
ATOM 1510 C C . ASN A 1 198 ? -10.959 -5.368 22.168 1.00 89.69 198 ASN A C 1
ATOM 1512 O O . ASN A 1 198 ? -11.851 -5.051 22.950 1.00 89.69 198 ASN A O 1
ATOM 1516 N N . ASN A 1 199 ? -9.680 -5.116 22.461 1.00 88.38 199 ASN A N 1
ATOM 1517 C CA . ASN A 1 199 ? -9.320 -4.453 23.714 1.00 88.38 199 ASN A CA 1
ATOM 1518 C C . ASN A 1 199 ? -9.908 -3.020 23.770 1.00 88.38 199 ASN A C 1
ATOM 1520 O O . ASN A 1 199 ? -9.831 -2.311 22.765 1.00 88.38 199 ASN A O 1
ATOM 1524 N N . PRO A 1 200 ? -10.389 -2.532 24.934 1.00 89.31 200 PRO A N 1
ATOM 1525 C CA . PRO A 1 200 ? -11.069 -1.232 25.060 1.00 89.31 200 PRO A CA 1
ATOM 1526 C C . PRO A 1 200 ? -10.263 -0.001 24.617 1.00 89.31 200 PRO A C 1
ATOM 1528 O O . PRO A 1 200 ? -10.832 1.048 24.330 1.00 89.31 200 PRO A O 1
ATOM 1531 N N . TRP A 1 201 ? -8.932 -0.101 24.595 1.00 87.19 201 TRP A N 1
ATOM 1532 C CA . TRP A 1 201 ? -8.016 0.951 24.135 1.00 87.19 201 TRP A CA 1
ATOM 1533 C C . TRP A 1 201 ? -7.769 0.932 22.615 1.00 87.19 201 TRP A C 1
ATOM 1535 O O . TRP A 1 201 ? -7.117 1.833 22.088 1.00 87.19 201 TRP A O 1
ATOM 1545 N N . PHE A 1 202 ? -8.301 -0.065 21.901 1.00 88.31 202 PHE A N 1
ATOM 1546 C CA . PHE A 1 202 ? -8.217 -0.196 20.449 1.00 88.31 202 PHE A CA 1
ATOM 1547 C C . PHE A 1 202 ? -9.482 0.334 19.759 1.00 88.31 202 PHE A C 1
ATOM 1549 O O . PHE A 1 202 ? -10.591 0.226 20.284 1.00 88.31 202 PHE A O 1
ATOM 1556 N N . ASN A 1 203 ? -9.338 0.911 18.564 1.00 88.06 203 ASN A N 1
ATOM 1557 C CA . ASN A 1 203 ? -10.398 1.698 17.924 1.00 88.06 203 ASN A CA 1
ATOM 1558 C C . ASN A 1 203 ? -11.646 0.896 17.511 1.00 88.06 203 ASN A C 1
ATOM 1560 O O . ASN A 1 203 ? -12.733 1.471 17.486 1.00 88.06 203 ASN A O 1
ATOM 1564 N N . LEU A 1 204 ? -11.521 -0.404 17.227 1.00 90.94 204 LEU A N 1
ATOM 1565 C CA . LEU A 1 204 ? -12.661 -1.250 16.850 1.00 90.94 204 LEU A CA 1
ATOM 1566 C C . LEU A 1 204 ? -13.655 -1.482 17.998 1.00 90.94 204 LEU A C 1
ATOM 1568 O O . LEU A 1 204 ? -14.854 -1.560 17.737 1.00 90.94 204 LEU A O 1
ATOM 1572 N N . SER A 1 205 ? -13.202 -1.458 19.257 1.00 92.94 205 SER A N 1
ATOM 1573 C CA . SER A 1 205 ? -14.093 -1.544 20.431 1.00 92.94 205 SER A CA 1
ATOM 1574 C C . SER A 1 205 ? -15.122 -0.400 20.486 1.00 92.94 205 SER A C 1
ATOM 1576 O O . SER A 1 205 ? -16.201 -0.538 21.062 1.00 92.94 205 SER A O 1
ATOM 1578 N N . LEU A 1 206 ? -14.846 0.732 19.821 1.00 94.81 206 LEU A N 1
ATOM 1579 C CA . LEU A 1 206 ? -15.811 1.825 19.684 1.00 94.81 206 LEU A CA 1
ATOM 1580 C C . LEU A 1 206 ? -17.004 1.446 18.796 1.00 94.81 206 LEU A C 1
ATOM 1582 O O . LEU A 1 206 ? -18.089 1.989 18.995 1.00 94.81 206 LEU A O 1
ATOM 1586 N N . PHE A 1 207 ? -16.830 0.525 17.842 1.00 94.19 207 PHE A N 1
ATOM 1587 C CA . PHE A 1 207 ? -17.952 -0.062 17.112 1.00 94.19 207 PHE A CA 1
ATOM 1588 C C . PHE A 1 207 ? -18.700 -1.044 18.013 1.00 94.19 207 PHE A C 1
ATOM 1590 O O . PHE A 1 207 ? -19.888 -0.844 18.264 1.00 94.19 207 PHE A O 1
ATOM 1597 N N . GLU A 1 208 ? -17.977 -2.044 18.534 1.00 95.38 208 GLU A N 1
ATOM 1598 C CA . GLU A 1 208 ? -18.506 -3.150 19.351 1.00 95.38 208 GLU A CA 1
ATOM 1599 C C . GLU A 1 208 ? -19.365 -2.661 20.522 1.00 95.38 208 GLU A C 1
ATOM 1601 O O . GLU A 1 208 ? -20.354 -3.298 20.875 1.00 95.38 208 GLU A O 1
ATOM 1606 N N . ILE A 1 209 ? -19.033 -1.491 21.075 1.00 96.88 209 ILE A N 1
ATOM 1607 C CA . ILE A 1 209 ? -19.760 -0.869 22.180 1.00 96.88 209 ILE A CA 1
ATOM 1608 C C . ILE A 1 209 ? -20.748 0.195 21.684 1.00 96.88 209 ILE A C 1
ATOM 1610 O O . ILE A 1 209 ? -21.954 0.072 21.895 1.00 96.88 209 ILE A O 1
ATOM 1614 N N . TRP A 1 210 ? -20.282 1.274 21.043 1.00 97.25 210 TRP A N 1
ATOM 1615 C CA . TRP A 1 210 ? -21.138 2.451 20.836 1.00 97.25 210 TRP A CA 1
ATOM 1616 C C . TRP A 1 210 ? -22.058 2.375 19.624 1.00 97.25 210 TRP A C 1
ATOM 1618 O O . TRP A 1 210 ? -23.090 3.045 19.640 1.00 97.25 210 TRP A O 1
ATOM 1628 N N . VAL A 1 211 ? -21.748 1.575 18.600 1.00 96.44 211 VAL A N 1
ATOM 1629 C CA . VAL A 1 211 ? -22.706 1.345 17.506 1.00 96.44 211 VAL A CA 1
ATOM 1630 C C . VAL A 1 211 ? -23.824 0.418 17.991 1.00 96.44 211 VAL A C 1
ATOM 1632 O O . VAL A 1 211 ? -24.998 0.745 17.820 1.00 96.44 211 VAL A O 1
ATOM 1635 N N . THR A 1 212 ? -23.466 -0.645 18.715 1.00 97.06 212 THR A N 1
ATOM 1636 C CA . THR A 1 212 ? -24.381 -1.578 19.394 1.00 97.06 212 THR A CA 1
ATOM 1637 C C . THR A 1 212 ? -25.358 -0.850 20.328 1.00 97.06 212 THR A C 1
ATOM 1639 O O . THR A 1 212 ? -26.575 -0.932 20.140 1.00 97.06 212 THR A O 1
ATOM 1642 N N . LEU A 1 213 ? -24.844 -0.030 21.258 1.00 97.81 213 LEU A N 1
ATOM 1643 C CA . LEU A 1 213 ? -25.665 0.751 22.197 1.00 97.81 213 LEU A CA 1
ATOM 1644 C C . LEU A 1 213 ? -26.519 1.842 21.534 1.00 97.81 213 LEU A C 1
ATOM 1646 O O . LEU A 1 213 ? -27.544 2.242 22.086 1.00 97.81 213 LEU A O 1
ATOM 1650 N N . VAL A 1 214 ? -26.112 2.362 20.372 1.00 95.75 214 VAL A N 1
ATOM 1651 C CA . VAL A 1 214 ? -26.923 3.326 19.609 1.00 95.75 214 VAL A CA 1
ATOM 1652 C C . VAL A 1 214 ? -28.068 2.627 18.874 1.00 95.75 214 VAL A C 1
ATOM 1654 O O . VAL A 1 214 ? -29.158 3.200 18.792 1.00 95.75 214 VAL A O 1
ATOM 1657 N N . ALA A 1 215 ? -27.858 1.403 18.388 1.00 94.94 215 ALA A N 1
ATOM 1658 C CA . ALA A 1 215 ? -28.875 0.618 17.691 1.00 94.94 215 ALA A CA 1
ATOM 1659 C C . ALA A 1 215 ? -29.963 0.055 18.621 1.00 94.94 215 ALA A C 1
ATOM 1661 O O . ALA A 1 215 ? -31.126 0.006 18.228 1.00 94.94 215 ALA A O 1
ATOM 1662 N N . GLY A 1 216 ? -29.608 -0.295 19.863 1.00 96.12 216 GLY A N 1
ATOM 1663 C CA . GLY A 1 216 ? -30.489 -1.033 20.781 1.00 96.12 216 GLY A CA 1
ATOM 1664 C C . GLY A 1 216 ? -30.186 -2.535 20.831 1.00 96.12 216 GLY A C 1
ATOM 1665 O O . GLY A 1 216 ? -30.961 -3.289 21.410 1.00 96.12 216 GLY A O 1
ATOM 1666 N N . ALA A 1 217 ? -29.066 -2.943 20.227 1.00 96.88 217 ALA A N 1
ATOM 1667 C CA . ALA A 1 217 ? -28.547 -4.306 20.155 1.00 96.88 217 ALA A CA 1
ATOM 1668 C C . ALA A 1 217 ? -27.874 -4.749 21.473 1.00 96.88 217 ALA A C 1
ATOM 1670 O O . ALA A 1 217 ? -27.659 -3.932 22.375 1.00 96.88 217 ALA A O 1
ATOM 1671 N N . THR A 1 218 ? -27.499 -6.029 21.571 1.00 98.19 218 THR A N 1
ATOM 1672 C CA . THR A 1 218 ? -26.811 -6.602 22.745 1.00 98.19 218 THR A CA 1
ATOM 1673 C C . THR A 1 218 ? -25.299 -6.699 22.521 1.00 98.19 218 THR A C 1
ATOM 1675 O O . THR A 1 218 ? -24.851 -7.276 21.532 1.00 98.19 218 THR A O 1
ATOM 1678 N N . ILE A 1 219 ? -24.497 -6.201 23.466 1.00 98.50 219 ILE A N 1
ATOM 1679 C CA . ILE A 1 219 ? -23.052 -6.478 23.537 1.00 98.50 219 ILE A CA 1
ATOM 1680 C C . ILE A 1 219 ? -22.838 -7.827 24.236 1.00 98.50 219 ILE A C 1
ATOM 1682 O O . ILE A 1 219 ? -23.366 -8.031 25.328 1.00 98.50 219 ILE A O 1
ATOM 1686 N N . VAL A 1 220 ? -22.023 -8.723 23.678 1.00 97.69 220 VAL A N 1
ATOM 1687 C CA . VAL A 1 220 ? -21.656 -10.002 24.309 1.00 97.69 220 VAL A CA 1
ATOM 1688 C C . VAL A 1 220 ? -20.142 -10.083 24.487 1.00 97.69 220 VAL A C 1
ATOM 1690 O O . VAL A 1 220 ? -19.389 -10.184 23.522 1.00 97.69 220 VAL A O 1
ATOM 1693 N N . ALA A 1 221 ? -19.683 -10.043 25.735 1.00 95.44 221 ALA A N 1
ATOM 1694 C CA . ALA A 1 221 ? -18.266 -10.072 26.074 1.00 95.44 221 ALA A CA 1
ATOM 1695 C C . ALA A 1 221 ? -17.678 -11.479 25.921 1.00 95.44 221 ALA A C 1
ATOM 1697 O O . ALA A 1 221 ? -18.146 -12.431 26.556 1.00 95.44 221 ALA A O 1
ATOM 1698 N N . ILE A 1 222 ? -16.628 -11.605 25.105 1.00 92.25 222 ILE A N 1
ATOM 1699 C CA . ILE A 1 222 ? -15.941 -12.883 24.894 1.00 92.25 222 ILE A CA 1
ATOM 1700 C C . ILE A 1 222 ? -14.836 -13.041 25.955 1.00 92.25 222 ILE A C 1
ATOM 1702 O O . ILE A 1 222 ? -13.950 -12.187 26.050 1.00 92.25 222 ILE A O 1
ATOM 1706 N N . PRO A 1 223 ? -14.835 -14.118 26.771 1.00 87.12 223 PRO A N 1
ATOM 1707 C CA . PRO A 1 223 ? -13.765 -14.363 27.735 1.00 87.12 223 PRO A CA 1
ATOM 1708 C C . PRO A 1 223 ? -12.410 -14.451 27.030 1.00 87.12 223 PRO A C 1
ATOM 1710 O O . PRO A 1 223 ? -12.286 -15.140 26.020 1.00 87.12 223 PRO A O 1
ATOM 1713 N N . ARG A 1 224 ? -11.369 -13.799 27.566 1.00 80.19 224 ARG A N 1
ATOM 1714 C CA . ARG A 1 224 ? -10.070 -13.682 26.874 1.00 80.19 224 ARG A CA 1
ATOM 1715 C C . ARG A 1 224 ? -9.455 -15.034 26.494 1.00 80.19 224 ARG A C 1
ATOM 1717 O O . ARG A 1 224 ? -8.832 -15.120 25.447 1.00 80.19 224 ARG A O 1
ATOM 1724 N N . GLN A 1 225 ? -9.649 -16.072 27.309 1.00 78.69 225 GLN A N 1
ATOM 1725 C CA . GLN A 1 225 ? -9.217 -17.439 27.002 1.00 78.69 225 GLN A CA 1
ATOM 1726 C C . GLN A 1 225 ? -9.943 -17.993 25.767 1.00 78.69 225 GLN A C 1
ATOM 1728 O O . GLN A 1 225 ? -9.293 -18.513 24.869 1.00 78.69 225 GLN A O 1
ATOM 1733 N N . THR A 1 226 ? -11.267 -17.823 25.702 1.00 84.44 226 THR A N 1
ATOM 1734 C CA . THR A 1 226 ? -12.111 -18.212 24.562 1.00 84.44 226 THR A CA 1
ATOM 1735 C C . THR A 1 226 ? -11.755 -17.423 23.306 1.00 84.44 226 THR A C 1
ATOM 1737 O O . THR A 1 226 ? -11.649 -18.012 22.242 1.00 84.44 226 THR A O 1
ATOM 1740 N N . ALA A 1 227 ? -11.502 -16.115 23.424 1.00 79.94 227 ALA A N 1
ATOM 1741 C CA . ALA A 1 227 ? -11.090 -15.265 22.305 1.00 79.94 227 ALA A CA 1
ATOM 1742 C C . ALA A 1 227 ? -9.757 -15.705 21.661 1.00 79.94 227 ALA A C 1
ATOM 1744 O O . ALA A 1 227 ? -9.537 -15.441 20.484 1.00 79.94 227 ALA A O 1
ATOM 1745 N N . THR A 1 228 ? -8.883 -16.378 22.419 1.00 74.44 228 THR A N 1
ATOM 1746 C CA . THR A 1 228 ? -7.593 -16.917 21.946 1.00 74.44 228 THR A CA 1
ATOM 1747 C C . THR A 1 228 ? -7.604 -18.422 21.651 1.00 74.44 228 THR A C 1
ATOM 1749 O O . THR A 1 228 ? -6.558 -18.978 21.331 1.00 74.44 228 THR A O 1
ATOM 1752 N N . ASP A 1 229 ? -8.743 -19.103 21.794 1.00 75.00 229 ASP A N 1
ATOM 1753 C CA . ASP A 1 229 ? -8.862 -20.554 21.609 1.00 75.00 229 ASP A CA 1
ATOM 1754 C C . ASP A 1 229 ? -9.637 -20.853 20.307 1.00 75.00 229 ASP A C 1
ATOM 1756 O O . ASP A 1 229 ? -10.850 -20.628 20.250 1.00 75.00 229 ASP A O 1
ATOM 1760 N N . PRO A 1 230 ? -8.976 -21.380 19.256 1.00 69.50 230 PRO A N 1
ATOM 1761 C CA . PRO A 1 230 ? -9.598 -21.606 17.949 1.00 69.50 230 PRO A CA 1
ATOM 1762 C C . PRO A 1 230 ? -10.630 -22.749 17.934 1.00 69.50 230 PRO A C 1
ATOM 1764 O O . PRO A 1 230 ? -11.309 -22.938 16.926 1.00 69.50 230 PRO A O 1
ATOM 1767 N N . HIS A 1 231 ? -10.772 -23.514 19.021 1.00 77.12 231 HIS A N 1
ATOM 1768 C CA . HIS A 1 231 ? -11.799 -24.547 19.176 1.00 77.12 231 HIS A CA 1
ATOM 1769 C C . HIS A 1 231 ? -12.959 -24.077 20.066 1.00 77.12 231 HIS A C 1
ATOM 1771 O O . HIS A 1 231 ? -14.122 -24.391 19.791 1.00 77.12 231 HIS A O 1
ATOM 1777 N N . ALA A 1 232 ? -12.674 -23.285 21.103 1.00 80.25 232 ALA A N 1
ATOM 1778 C CA . ALA A 1 232 ? -13.712 -22.708 21.953 1.00 80.25 232 ALA A CA 1
ATOM 1779 C C . ALA A 1 232 ? -14.424 -21.512 21.299 1.00 80.25 232 ALA A C 1
ATOM 1781 O O . ALA A 1 232 ? -15.623 -21.348 21.525 1.00 80.25 232 ALA A O 1
ATOM 1782 N N . LEU A 1 233 ? -13.736 -20.695 20.487 1.00 85.12 233 LEU A N 1
ATOM 1783 C CA . LEU A 1 233 ? -14.337 -19.504 19.877 1.00 85.12 233 LEU A CA 1
ATOM 1784 C C . LEU A 1 233 ? -15.524 -19.831 18.951 1.00 85.12 233 LEU A C 1
ATOM 1786 O O . LEU A 1 233 ? -16.589 -19.274 19.208 1.00 85.12 233 LEU A O 1
ATOM 1790 N N . PRO A 1 234 ? -15.436 -20.739 17.951 1.00 85.38 234 PRO A N 1
ATOM 1791 C CA . PRO A 1 234 ? -16.577 -21.037 17.077 1.00 85.38 234 PRO A CA 1
ATOM 1792 C C . PRO A 1 234 ? -17.791 -21.538 17.868 1.00 85.38 234 PRO A C 1
ATOM 1794 O O . PRO A 1 234 ? -18.893 -21.021 17.708 1.00 85.38 234 PRO A O 1
ATOM 1797 N N . SER A 1 235 ? -17.548 -22.456 18.810 1.00 87.56 235 SER A N 1
ATOM 1798 C CA . SER A 1 235 ? -18.562 -22.992 19.723 1.00 87.56 235 SER A CA 1
ATOM 1799 C C . SER A 1 235 ? -19.252 -21.882 20.527 1.00 87.56 235 SER A C 1
ATOM 1801 O O . SER A 1 235 ? -20.471 -21.872 20.644 1.00 87.56 235 SER A O 1
ATOM 1803 N N . PHE A 1 236 ? -18.495 -20.903 21.041 1.00 90.44 236 PHE A N 1
ATOM 1804 C CA . PHE A 1 236 ? -19.043 -19.764 21.784 1.00 90.44 236 PHE A CA 1
ATOM 1805 C C . PHE A 1 236 ? -19.861 -18.813 20.897 1.00 90.44 236 PHE A C 1
ATOM 1807 O O . PHE A 1 236 ? -20.884 -18.295 21.349 1.00 90.44 236 PHE A O 1
ATOM 1814 N N . LEU A 1 237 ? -19.430 -18.571 19.652 1.00 90.94 237 LEU A N 1
ATOM 1815 C CA . LEU A 1 237 ? -20.172 -17.735 18.702 1.00 90.94 237 LEU A CA 1
ATOM 1816 C C . LEU A 1 237 ? -21.535 -18.365 18.363 1.00 90.94 237 LEU A C 1
ATOM 1818 O O . LEU A 1 237 ? -22.544 -17.658 18.364 1.00 90.94 237 LEU A O 1
ATOM 1822 N N . GLU A 1 238 ? -21.572 -19.685 18.150 1.00 90.69 238 GLU A N 1
ATOM 1823 C CA . GLU A 1 238 ? -22.803 -20.451 17.910 1.00 90.69 238 GLU A CA 1
ATOM 1824 C C . GLU A 1 238 ? -23.698 -20.532 19.162 1.00 90.69 238 GLU A C 1
ATOM 1826 O O . GLU A 1 238 ? -24.863 -20.141 19.093 1.00 90.69 238 GLU A O 1
ATOM 1831 N N . ASP A 1 239 ? -23.161 -20.943 20.320 1.00 90.94 239 ASP A N 1
ATOM 1832 C CA . ASP A 1 239 ? -23.901 -21.086 21.592 1.00 90.94 239 ASP A CA 1
ATOM 1833 C C . ASP A 1 239 ? -24.565 -19.781 22.060 1.00 90.94 239 ASP A C 1
ATOM 1835 O O . ASP A 1 239 ? -25.579 -19.805 22.766 1.00 90.94 239 ASP A O 1
ATOM 1839 N N . ARG A 1 240 ? -23.971 -18.629 21.722 1.00 88.94 240 ARG A N 1
ATOM 1840 C CA . ARG A 1 240 ? -24.531 -17.307 22.038 1.00 88.94 240 ARG A CA 1
ATOM 1841 C C . ARG A 1 240 ? -25.398 -16.750 20.917 1.00 88.94 240 ARG A C 1
ATOM 1843 O O . ARG A 1 240 ? -26.241 -15.911 21.206 1.00 88.94 240 ARG A O 1
ATOM 1850 N N . GLY A 1 241 ? -25.235 -17.203 19.674 1.00 91.19 241 GLY A N 1
ATOM 1851 C CA . GLY A 1 241 ? -25.902 -16.620 18.510 1.00 91.19 241 GLY A CA 1
ATOM 1852 C C . GLY A 1 241 ? -25.363 -15.230 18.161 1.00 91.19 241 GLY A C 1
ATOM 1853 O O . GLY A 1 241 ? -26.146 -14.312 17.918 1.00 91.19 241 GLY A O 1
ATOM 1854 N N . ILE A 1 242 ? -24.035 -15.065 18.183 1.00 93.94 242 ILE A N 1
ATOM 1855 C CA . ILE A 1 242 ? -23.362 -13.818 17.794 1.00 93.94 242 ILE A CA 1
ATOM 1856 C C . ILE A 1 242 ? -23.635 -13.538 16.314 1.00 93.94 242 ILE A C 1
ATOM 1858 O O . ILE A 1 242 ? -23.267 -14.334 15.452 1.00 93.94 242 ILE A O 1
ATOM 1862 N N . THR A 1 243 ? -24.254 -12.396 16.014 1.00 91.38 243 THR A N 1
ATOM 1863 C CA . THR A 1 243 ? -24.519 -11.974 14.631 1.00 91.38 243 THR A CA 1
ATOM 1864 C C . THR A 1 243 ? -23.349 -11.189 14.043 1.00 91.38 243 THR A C 1
ATOM 1866 O O . THR A 1 243 ? -23.144 -11.219 12.830 1.00 91.38 243 THR A O 1
ATOM 1869 N N . ILE A 1 244 ? -22.560 -10.503 14.885 1.00 90.38 244 ILE A N 1
ATOM 1870 C CA . ILE A 1 244 ? -21.453 -9.639 14.456 1.00 90.38 244 ILE A CA 1
ATOM 1871 C C . ILE A 1 244 ? -20.230 -9.805 15.366 1.00 90.38 244 ILE A C 1
ATOM 1873 O O . ILE A 1 244 ? -20.297 -9.633 16.580 1.00 90.38 244 ILE A O 1
ATOM 1877 N N . ILE A 1 245 ? -19.076 -10.042 14.746 1.00 89.19 245 ILE A N 1
ATOM 1878 C CA . ILE A 1 245 ? -17.745 -9.953 15.356 1.00 89.19 245 ILE A CA 1
ATOM 1879 C C . ILE A 1 245 ? -16.820 -9.195 14.397 1.00 89.19 245 ILE A C 1
ATOM 1881 O O . ILE A 1 245 ? -16.925 -9.359 13.181 1.00 89.19 245 ILE A O 1
ATOM 1885 N N . ILE A 1 246 ? -15.925 -8.351 14.923 1.00 83.31 246 ILE A N 1
ATOM 1886 C CA . ILE A 1 246 ? -14.973 -7.581 14.110 1.00 83.31 246 ILE A CA 1
ATOM 1887 C C . ILE A 1 246 ? -13.544 -7.937 14.522 1.00 83.31 246 ILE A C 1
ATOM 1889 O O . ILE A 1 246 ? -12.971 -7.342 15.428 1.00 83.31 246 ILE A O 1
ATOM 1893 N N . THR A 1 247 ? -12.928 -8.894 13.836 1.00 73.81 247 THR A N 1
ATOM 1894 C CA . THR A 1 247 ? -11.530 -9.273 14.088 1.00 73.81 247 THR A CA 1
ATOM 1895 C C . THR A 1 247 ? -10.550 -8.345 13.367 1.00 73.81 247 THR A C 1
ATOM 1897 O O . THR A 1 247 ? -10.782 -7.947 12.223 1.00 73.81 247 THR A O 1
ATOM 1900 N N . THR A 1 248 ? -9.388 -8.087 13.971 1.00 58.34 248 THR A N 1
ATOM 1901 C CA . THR A 1 248 ? -8.200 -7.681 13.200 1.00 58.34 248 THR A CA 1
ATOM 1902 C C . THR A 1 248 ? -7.515 -8.919 12.626 1.00 58.34 248 THR A C 1
ATOM 1904 O O . THR A 1 248 ? -7.465 -9.957 13.282 1.00 58.34 248 THR A O 1
ATOM 1907 N N . ALA A 1 249 ? -6.925 -8.810 11.431 1.00 47.28 249 ALA A N 1
ATOM 1908 C CA . ALA A 1 249 ? -6.220 -9.921 10.772 1.00 47.28 249 ALA A CA 1
ATOM 1909 C C . ALA A 1 249 ? -4.985 -10.447 11.545 1.00 47.28 249 ALA A C 1
ATOM 1911 O O . ALA A 1 249 ? -4.395 -11.442 11.147 1.00 47.28 249 ALA A O 1
ATOM 1912 N N . ALA A 1 250 ? -4.600 -9.781 12.640 1.00 40.94 250 ALA A N 1
ATOM 1913 C CA . ALA A 1 250 ? -3.461 -10.117 13.492 1.00 40.94 250 ALA A CA 1
ATOM 1914 C C . ALA A 1 250 ? -3.826 -10.938 14.748 1.00 40.94 250 ALA A C 1
ATOM 1916 O O . ALA A 1 250 ? -2.929 -11.363 15.478 1.00 40.94 250 ALA A O 1
ATOM 1917 N N . GLN A 1 251 ? -5.119 -11.101 15.067 1.00 38.62 251 GLN A N 1
ATOM 1918 C CA . GLN A 1 251 ? -5.559 -11.736 16.322 1.00 38.62 251 GLN A CA 1
ATOM 1919 C C . GLN A 1 251 ? -5.927 -13.220 16.195 1.00 38.62 251 GLN A C 1
ATOM 1921 O O . GLN A 1 251 ? -5.927 -13.917 17.205 1.00 38.62 251 GLN A O 1
ATOM 1926 N N . ASN A 1 252 ? -6.145 -13.723 14.979 1.00 36.66 252 ASN A N 1
ATOM 1927 C CA . ASN A 1 252 ? -6.435 -15.139 14.723 1.00 36.66 252 ASN A CA 1
ATOM 1928 C C . ASN A 1 252 ? -5.161 -16.021 14.646 1.00 36.66 252 ASN A C 1
ATOM 1930 O O . ASN A 1 252 ? -5.246 -17.247 14.661 1.00 36.66 252 ASN A O 1
ATOM 1934 N N . SER A 1 253 ? -3.968 -15.417 14.558 1.00 39.00 253 SER A N 1
ATOM 1935 C CA . SER A 1 253 ? -2.768 -16.043 13.975 1.00 39.00 253 SER A CA 1
ATOM 1936 C C . SER A 1 253 ? -1.637 -16.380 14.971 1.00 39.00 253 SER A C 1
ATOM 1938 O O . SER A 1 253 ? -0.464 -16.091 14.718 1.00 39.00 253 SER A O 1
ATOM 1940 N N . ARG A 1 254 ? -1.967 -17.010 16.109 1.00 38.50 254 ARG A N 1
ATOM 1941 C CA . ARG A 1 254 ? -1.022 -17.471 17.158 1.00 38.50 254 ARG A CA 1
ATOM 1942 C C . ARG A 1 254 ? -1.457 -18.842 17.706 1.00 38.50 254 ARG A C 1
ATOM 1944 O O . ARG A 1 254 ? -2.645 -19.038 17.912 1.00 38.50 254 ARG A O 1
ATOM 1951 N N . ASP A 1 255 ? -0.612 -19.854 17.935 1.00 46.81 255 ASP A N 1
ATOM 1952 C CA . ASP A 1 255 ? 0.861 -19.950 17.890 1.00 46.81 255 ASP A CA 1
ATOM 1953 C C . ASP A 1 255 ? 1.333 -21.279 17.236 1.00 46.81 255 ASP A C 1
ATOM 1955 O O . ASP A 1 255 ? 1.815 -22.192 17.907 1.00 46.81 255 ASP A O 1
ATOM 1959 N N . SER A 1 256 ? 1.193 -21.425 15.910 1.00 41.00 256 SER A N 1
ATOM 1960 C CA . SER A 1 256 ? 1.827 -22.537 15.163 1.00 41.00 256 SER A CA 1
ATOM 1961 C C . SER A 1 256 ? 2.176 -22.177 13.713 1.00 41.00 256 SER A C 1
ATOM 1963 O O . SER A 1 256 ? 3.353 -22.065 13.375 1.00 41.00 256 SER A O 1
ATOM 1965 N N . LYS A 1 257 ? 1.170 -21.895 12.869 1.00 45.84 257 LYS A N 1
ATOM 1966 C CA . LYS A 1 257 ? 1.344 -21.527 11.445 1.00 45.84 257 LYS A CA 1
ATOM 1967 C C . LYS A 1 257 ? 2.269 -20.324 11.205 1.00 45.84 257 LYS A C 1
ATOM 1969 O O . LYS A 1 257 ? 2.836 -20.196 10.117 1.00 45.84 257 LYS A O 1
ATOM 1974 N N . SER A 1 258 ? 2.392 -19.417 12.175 1.00 49.25 258 SER A N 1
ATOM 1975 C CA . SER A 1 258 ? 3.202 -18.202 12.045 1.00 49.25 258 SER A CA 1
ATOM 1976 C C . SER A 1 258 ? 4.688 -18.523 11.861 1.00 49.25 258 SER A C 1
ATOM 1978 O O . SER A 1 258 ? 5.328 -17.947 10.980 1.00 49.25 258 SER A O 1
ATOM 1980 N N . GLN A 1 259 ? 5.210 -19.505 12.605 1.00 52.69 259 GLN A N 1
ATOM 1981 C CA . GLN A 1 259 ? 6.602 -19.950 12.516 1.00 52.69 259 GLN A CA 1
ATOM 1982 C C . GLN A 1 259 ? 6.908 -20.615 11.163 1.00 52.69 259 GLN A C 1
ATOM 1984 O O . GLN A 1 259 ? 7.966 -20.364 10.580 1.00 52.69 259 GLN A O 1
ATOM 1989 N N . ASP A 1 260 ? 5.975 -21.412 10.634 1.00 67.38 260 ASP A N 1
ATOM 1990 C CA . ASP A 1 260 ? 6.104 -22.049 9.316 1.00 67.38 260 ASP A CA 1
ATOM 1991 C C . ASP A 1 260 ? 6.091 -21.007 8.189 1.00 67.38 260 ASP A C 1
ATOM 1993 O O . ASP A 1 260 ? 6.952 -21.020 7.307 1.00 67.38 260 ASP A O 1
ATOM 1997 N N . THR A 1 261 ? 5.153 -20.055 8.249 1.00 74.88 261 THR A N 1
ATOM 1998 C CA . THR A 1 261 ? 5.014 -18.978 7.254 1.00 74.88 261 THR A CA 1
ATOM 1999 C C . THR A 1 261 ? 6.243 -18.066 7.255 1.00 74.88 261 THR A C 1
ATOM 2001 O O . THR A 1 261 ? 6.802 -17.790 6.194 1.00 74.88 261 THR A O 1
ATOM 2004 N N . TRP A 1 262 ? 6.724 -17.673 8.441 1.00 80.38 262 TRP A N 1
ATOM 2005 C CA . TRP A 1 262 ? 7.982 -16.940 8.616 1.00 80.38 262 TRP A CA 1
ATOM 2006 C C . TRP A 1 262 ? 9.163 -17.687 7.984 1.00 80.38 262 TRP A C 1
ATOM 2008 O O . TRP A 1 262 ? 9.863 -17.147 7.129 1.00 80.38 262 TRP A O 1
ATOM 2018 N N . THR A 1 263 ? 9.350 -18.960 8.341 1.00 82.19 263 THR A N 1
ATOM 2019 C CA . THR A 1 263 ? 10.474 -19.781 7.860 1.00 82.19 263 THR A CA 1
ATOM 2020 C C . THR A 1 263 ? 10.441 -19.963 6.338 1.00 82.19 263 THR A C 1
ATOM 2022 O O . THR A 1 263 ? 11.479 -19.887 5.676 1.00 82.19 263 THR A O 1
ATOM 2025 N N . ALA A 1 264 ? 9.253 -20.148 5.757 1.00 82.69 264 ALA A N 1
ATOM 2026 C CA . ALA A 1 264 ? 9.077 -20.287 4.315 1.00 82.69 264 ALA A CA 1
ATOM 2027 C C . ALA A 1 264 ? 9.356 -18.984 3.546 1.00 82.69 264 ALA A C 1
ATOM 2029 O O . ALA A 1 264 ? 9.960 -19.031 2.471 1.00 82.69 264 ALA A O 1
ATOM 2030 N N . ILE A 1 265 ? 8.959 -17.829 4.089 1.00 86.75 265 ILE A N 1
ATOM 2031 C CA . ILE A 1 265 ? 9.226 -16.516 3.485 1.00 86.75 265 ILE A CA 1
ATOM 2032 C C . ILE A 1 265 ? 10.709 -16.152 3.617 1.00 86.75 265 ILE A C 1
ATOM 2034 O O . ILE A 1 265 ? 11.308 -15.733 2.631 1.00 86.75 265 ILE A O 1
ATOM 2038 N N . VAL A 1 266 ? 11.333 -16.403 4.774 1.00 87.94 266 VAL A N 1
ATOM 2039 C CA . VAL A 1 266 ? 12.787 -16.254 4.965 1.00 87.94 266 VAL A CA 1
ATOM 2040 C C . VAL A 1 266 ? 13.562 -17.105 3.958 1.00 87.94 266 VAL A C 1
ATOM 2042 O O . VAL A 1 266 ? 14.496 -16.600 3.338 1.00 87.94 266 VAL A O 1
ATOM 2045 N N . SER A 1 267 ? 13.159 -18.365 3.734 1.00 84.88 267 SER A N 1
ATOM 2046 C CA . SER A 1 267 ? 13.707 -19.184 2.642 1.00 84.88 267 SER A CA 1
ATOM 2047 C C . SER A 1 267 ? 13.531 -18.481 1.298 1.00 84.88 267 SER A C 1
ATOM 2049 O O . SER A 1 267 ? 14.516 -18.277 0.605 1.00 84.88 267 SER A O 1
ATOM 2051 N N . LEU A 1 268 ? 12.319 -18.048 0.942 1.00 86.81 268 LEU A N 1
ATOM 2052 C CA . LEU A 1 268 ? 12.058 -17.417 -0.355 1.00 86.81 268 LEU A CA 1
ATOM 2053 C C . LEU A 1 268 ? 12.845 -16.126 -0.599 1.00 86.81 268 LEU A C 1
ATOM 2055 O O . LEU A 1 268 ? 13.275 -15.898 -1.729 1.00 86.81 268 LEU A O 1
ATOM 2059 N N . TRP A 1 269 ? 13.060 -15.295 0.420 1.00 89.62 269 TRP A N 1
ATOM 2060 C CA . TRP A 1 269 ? 13.898 -14.100 0.300 1.00 89.62 269 TRP A CA 1
ATOM 2061 C C . TRP A 1 269 ? 15.373 -14.465 0.119 1.00 89.62 269 TRP A C 1
ATOM 2063 O O . TRP A 1 269 ? 16.019 -13.903 -0.764 1.00 89.62 269 TRP A O 1
ATOM 2073 N N . LYS A 1 270 ? 15.897 -15.432 0.885 1.00 84.69 270 LYS A N 1
ATOM 2074 C CA . LYS A 1 270 ? 17.280 -15.917 0.731 1.00 84.69 270 LYS A CA 1
ATOM 2075 C C . LYS A 1 270 ? 17.504 -16.565 -0.641 1.00 84.69 270 LYS A C 1
ATOM 2077 O O . LYS A 1 270 ? 18.471 -16.205 -1.310 1.00 84.69 270 LYS A O 1
ATOM 2082 N N . ASP A 1 271 ? 16.566 -17.405 -1.091 1.00 79.88 271 ASP A N 1
ATOM 2083 C CA . ASP A 1 271 ? 16.523 -18.013 -2.431 1.00 79.88 271 ASP A CA 1
ATOM 2084 C C . ASP A 1 271 ? 16.528 -16.924 -3.534 1.00 79.88 271 ASP A C 1
ATOM 2086 O O . ASP A 1 271 ? 17.259 -17.022 -4.517 1.00 79.88 271 ASP A O 1
ATOM 2090 N N . THR A 1 272 ? 15.714 -15.869 -3.380 1.00 80.69 272 THR A N 1
ATOM 2091 C CA . THR A 1 272 ? 15.462 -14.858 -4.430 1.00 80.69 272 THR A CA 1
ATOM 2092 C C . THR A 1 272 ? 16.514 -13.745 -4.487 1.00 80.69 272 THR A C 1
ATOM 2094 O O . THR A 1 272 ? 16.820 -13.242 -5.569 1.00 80.69 272 THR A O 1
ATOM 2097 N N . LEU A 1 273 ? 17.056 -13.325 -3.342 1.00 78.94 273 LEU A N 1
ATOM 2098 C CA . LEU A 1 273 ? 18.065 -12.262 -3.248 1.00 78.94 273 LEU A CA 1
ATOM 2099 C C . LEU A 1 273 ? 19.506 -12.804 -3.219 1.00 78.94 273 LEU A C 1
ATOM 2101 O O . LEU A 1 273 ? 20.439 -12.024 -3.402 1.00 78.94 273 LEU A O 1
ATOM 2105 N N . ASN A 1 274 ? 19.686 -14.120 -3.040 1.00 77.69 274 ASN A N 1
ATOM 2106 C CA . ASN A 1 274 ? 20.975 -14.804 -2.886 1.00 77.69 274 ASN A CA 1
ATOM 2107 C C . ASN A 1 274 ? 21.805 -14.245 -1.709 1.00 77.69 274 ASN A C 1
ATOM 2109 O O . ASN A 1 274 ? 22.925 -13.758 -1.880 1.00 77.69 274 ASN A O 1
ATOM 2113 N N . ILE A 1 275 ? 21.216 -14.299 -0.510 1.00 80.00 275 ILE A N 1
ATOM 2114 C CA . ILE A 1 275 ? 21.759 -13.759 0.751 1.00 80.00 275 ILE A CA 1
ATOM 2115 C C . ILE A 1 275 ? 21.686 -14.796 1.882 1.00 80.00 275 ILE A C 1
ATOM 2117 O O . ILE A 1 275 ? 20.784 -15.631 1.912 1.00 80.00 275 ILE A O 1
ATOM 2121 N N . THR A 1 276 ? 22.640 -14.760 2.818 1.00 74.62 276 THR A N 1
ATOM 2122 C CA . THR A 1 276 ? 22.767 -15.769 3.889 1.00 74.62 276 THR A CA 1
ATOM 2123 C C . THR A 1 276 ? 21.960 -15.448 5.136 1.00 74.62 276 THR A C 1
ATOM 2125 O O . THR A 1 276 ? 21.411 -16.359 5.756 1.00 74.62 276 THR A O 1
ATOM 2128 N N . ASP A 1 277 ? 21.851 -14.170 5.487 1.00 78.12 277 ASP A N 1
ATOM 2129 C CA . ASP A 1 277 ? 21.298 -13.673 6.747 1.00 78.12 277 ASP A CA 1
ATOM 2130 C C . ASP A 1 277 ? 20.244 -12.605 6.473 1.00 78.12 277 ASP A C 1
ATOM 2132 O O . ASP A 1 277 ? 20.295 -11.930 5.445 1.00 78.12 277 ASP A O 1
ATOM 2136 N N . ILE A 1 278 ? 19.240 -12.533 7.349 1.00 81.44 278 ILE A N 1
ATOM 2137 C CA . ILE A 1 278 ? 18.102 -11.625 7.202 1.00 81.44 278 ILE A CA 1
ATOM 2138 C C . ILE A 1 278 ? 17.398 -11.433 8.551 1.00 81.44 278 ILE A C 1
ATOM 2140 O O . ILE A 1 278 ? 17.408 -12.349 9.379 1.00 81.44 278 ILE A O 1
ATOM 2144 N N . ASN A 1 279 ? 16.789 -10.269 8.765 1.00 80.19 279 ASN A N 1
ATOM 2145 C CA . ASN A 1 279 ? 16.059 -9.900 9.977 1.00 80.19 279 ASN A CA 1
ATOM 2146 C C . ASN A 1 279 ? 14.712 -9.213 9.667 1.00 80.19 279 ASN A C 1
ATOM 2148 O O . ASN A 1 279 ? 14.391 -8.940 8.517 1.00 80.19 279 ASN A O 1
ATOM 2152 N N . ASP A 1 280 ? 13.917 -8.965 10.706 1.00 76.56 280 ASP A N 1
ATOM 2153 C CA . ASP A 1 280 ? 12.519 -8.508 10.622 1.00 76.56 280 ASP A CA 1
ATOM 2154 C C . ASP A 1 280 ? 12.351 -7.118 9.972 1.00 76.56 280 ASP A C 1
ATOM 2156 O O . ASP A 1 280 ? 11.396 -6.874 9.233 1.00 76.56 280 ASP A O 1
ATOM 2160 N N . GLU A 1 281 ? 13.326 -6.228 10.187 1.00 77.06 281 GLU A N 1
ATOM 2161 C CA . GLU A 1 281 ? 13.347 -4.856 9.660 1.00 77.06 281 GLU A CA 1
ATOM 2162 C C . GLU A 1 281 ? 13.967 -4.757 8.250 1.00 77.06 281 GLU A C 1
ATOM 2164 O O . GLU A 1 281 ? 13.980 -3.668 7.668 1.00 77.06 281 GLU A O 1
ATOM 2169 N N . ASP A 1 282 ? 14.497 -5.855 7.693 1.00 81.12 282 ASP A N 1
ATOM 2170 C CA . ASP A 1 282 ? 15.156 -5.837 6.384 1.00 81.12 282 ASP A CA 1
ATOM 2171 C C . ASP A 1 282 ? 14.160 -5.599 5.245 1.00 81.12 282 ASP A C 1
ATOM 2173 O O . ASP A 1 282 ? 13.150 -6.291 5.112 1.00 81.12 282 ASP A O 1
ATOM 2177 N N . ASP A 1 283 ? 14.497 -4.648 4.373 1.00 85.31 283 ASP A N 1
ATOM 2178 C CA . ASP A 1 283 ? 13.701 -4.263 3.209 1.00 85.31 283 ASP A CA 1
ATOM 2179 C C . ASP A 1 283 ? 14.183 -4.966 1.928 1.00 85.31 283 ASP A C 1
ATOM 2181 O O . ASP A 1 283 ? 15.364 -4.913 1.561 1.00 85.31 283 ASP A O 1
ATOM 2185 N N . PHE A 1 284 ? 13.245 -5.584 1.209 1.00 83.94 284 PHE A N 1
ATOM 2186 C CA . PHE A 1 284 ? 13.488 -6.361 -0.006 1.00 83.94 284 PHE A CA 1
ATOM 2187 C C . PHE A 1 284 ? 14.219 -5.567 -1.099 1.00 83.94 284 PHE A C 1
ATOM 2189 O O . PHE A 1 284 ? 15.098 -6.100 -1.780 1.00 83.94 284 PHE A O 1
ATOM 2196 N N . PHE A 1 285 ? 13.885 -4.288 -1.287 1.00 78.62 285 PHE A N 1
ATOM 2197 C CA . PHE A 1 285 ? 14.471 -3.429 -2.315 1.00 78.62 285 PHE A CA 1
ATOM 2198 C C . PHE A 1 285 ? 15.794 -2.798 -1.863 1.00 78.62 285 PHE A C 1
ATOM 2200 O O . PHE A 1 285 ? 16.704 -2.652 -2.689 1.00 78.62 285 PHE A O 1
ATOM 2207 N N . LEU A 1 286 ? 15.951 -2.473 -0.575 1.00 74.25 286 LEU A N 1
ATOM 2208 C CA . LEU A 1 286 ? 17.231 -2.025 -0.015 1.00 74.25 286 LEU A CA 1
ATOM 2209 C C . LEU A 1 286 ? 18.280 -3.139 -0.080 1.00 74.25 286 LEU A C 1
ATOM 2211 O O . LEU A 1 286 ? 19.396 -2.867 -0.525 1.00 74.25 286 LEU A O 1
ATOM 2215 N N . LEU A 1 287 ? 17.905 -4.392 0.205 1.00 75.19 287 LEU A N 1
ATOM 2216 C CA . LEU A 1 287 ? 18.745 -5.584 0.003 1.00 75.19 287 LEU A CA 1
ATOM 2217 C C . LEU A 1 287 ? 19.018 -5.922 -1.479 1.00 75.19 287 LEU A C 1
ATOM 2219 O O . LEU A 1 287 ? 19.746 -6.863 -1.791 1.00 75.19 287 LEU A O 1
ATOM 2223 N N . GLY A 1 288 ? 18.495 -5.132 -2.422 1.00 68.69 288 GLY A N 1
ATOM 2224 C CA . GLY A 1 288 ? 18.823 -5.227 -3.845 1.00 68.69 288 GLY A CA 1
ATOM 2225 C C . GLY A 1 288 ? 17.767 -5.908 -4.714 1.00 68.69 288 GLY A C 1
ATOM 2226 O O . GLY A 1 288 ? 18.043 -6.143 -5.900 1.00 68.69 288 GLY A O 1
ATOM 2227 N N . GLY A 1 289 ? 16.576 -6.174 -4.172 1.00 73.75 289 GLY A N 1
ATOM 2228 C CA . GLY A 1 289 ? 15.383 -6.577 -4.911 1.00 73.75 289 GLY A CA 1
ATOM 2229 C C . GLY A 1 289 ? 15.017 -5.592 -6.027 1.00 73.75 289 GLY A C 1
ATOM 2230 O O . GLY A 1 289 ? 15.274 -4.389 -5.964 1.00 73.75 289 GLY A O 1
ATOM 2231 N N . LYS A 1 290 ? 14.473 -6.137 -7.116 1.00 70.06 290 LYS A N 1
ATOM 2232 C CA . LYS A 1 290 ? 14.160 -5.459 -8.391 1.00 70.06 290 LYS A CA 1
ATOM 2233 C C . LYS A 1 290 ? 12.907 -6.103 -8.981 1.00 70.06 290 LYS A C 1
ATOM 2235 O O . LYS A 1 290 ? 12.630 -7.242 -8.628 1.00 70.06 290 LYS A O 1
ATOM 224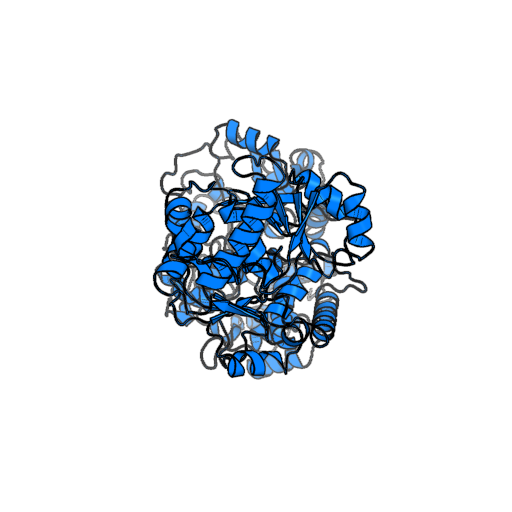0 N N . SER A 1 291 ? 12.211 -5.457 -9.918 1.00 62.41 291 SER A N 1
ATOM 2241 C CA . SER A 1 291 ? 10.908 -5.912 -10.448 1.00 62.41 291 SER A CA 1
ATOM 2242 C C . SER A 1 291 ? 10.854 -7.396 -10.853 1.00 62.41 291 SER A C 1
ATOM 2244 O O . SER A 1 291 ? 9.903 -8.085 -10.510 1.00 62.41 291 SER A O 1
ATOM 2246 N N . LEU A 1 292 ? 11.902 -7.936 -11.491 1.00 62.06 292 LEU A N 1
ATOM 2247 C CA . LEU A 1 292 ? 11.966 -9.362 -11.855 1.00 62.06 292 LEU A CA 1
ATOM 2248 C C . LEU A 1 292 ? 12.108 -10.300 -10.635 1.00 62.06 292 LEU A C 1
ATOM 2250 O O . LEU A 1 292 ? 11.510 -11.372 -10.600 1.00 62.06 292 LEU A O 1
ATOM 2254 N N . LEU A 1 293 ? 12.875 -9.886 -9.621 1.00 67.19 293 LEU A N 1
ATOM 2255 C CA . LEU A 1 293 ? 13.016 -10.620 -8.358 1.00 67.19 293 LEU A CA 1
ATOM 2256 C C . LEU A 1 293 ? 11.748 -10.492 -7.503 1.00 67.19 293 LEU A C 1
ATOM 2258 O O . LEU A 1 293 ? 11.339 -11.460 -6.876 1.00 67.19 293 LEU A O 1
ATOM 2262 N N . ALA A 1 294 ? 11.095 -9.330 -7.526 1.00 71.25 294 ALA A N 1
ATOM 2263 C CA . ALA A 1 294 ? 9.801 -9.089 -6.897 1.00 71.25 294 ALA A CA 1
ATOM 2264 C C . ALA A 1 294 ? 8.718 -10.007 -7.488 1.00 71.25 294 ALA A C 1
ATOM 2266 O O . ALA A 1 294 ? 8.072 -10.747 -6.752 1.00 71.25 294 ALA A O 1
ATOM 2267 N N . ALA A 1 295 ? 8.599 -10.052 -8.820 1.00 63.34 295 ALA A N 1
ATOM 2268 C CA . ALA A 1 295 ? 7.693 -10.960 -9.521 1.00 63.34 295 ALA A CA 1
ATOM 2269 C C . ALA A 1 295 ? 7.999 -12.441 -9.220 1.00 63.34 295 ALA A C 1
ATOM 2271 O O . ALA A 1 295 ? 7.077 -13.219 -8.990 1.00 63.34 295 ALA A O 1
ATOM 2272 N N . SER A 1 296 ? 9.281 -12.828 -9.148 1.00 67.25 296 SER A N 1
ATOM 2273 C CA . SER A 1 296 ? 9.701 -14.167 -8.700 1.00 67.25 296 SER A CA 1
ATOM 2274 C C . SER A 1 296 ? 9.269 -14.469 -7.262 1.00 67.25 296 SER A C 1
ATOM 2276 O O . SER A 1 296 ? 8.744 -15.552 -6.997 1.00 67.25 296 SER A O 1
ATOM 2278 N N . LEU A 1 297 ? 9.476 -13.532 -6.331 1.00 77.75 297 LEU A N 1
ATOM 2279 C CA . LEU A 1 297 ? 9.096 -13.682 -4.927 1.00 77.75 297 LEU A CA 1
ATOM 2280 C C . LEU A 1 297 ? 7.577 -13.861 -4.803 1.00 77.75 297 LEU A C 1
ATOM 2282 O O . LEU A 1 297 ? 7.137 -14.851 -4.227 1.00 77.75 297 LEU A O 1
ATOM 2286 N N . ILE A 1 298 ? 6.791 -12.975 -5.421 1.00 72.69 298 ILE A N 1
ATOM 2287 C CA . ILE A 1 298 ? 5.323 -13.044 -5.517 1.00 72.69 298 ILE A CA 1
ATOM 2288 C C . ILE A 1 298 ? 4.863 -14.407 -6.054 1.00 72.69 298 ILE A C 1
ATOM 2290 O O . ILE A 1 298 ? 4.096 -15.122 -5.405 1.00 72.69 298 ILE A O 1
ATOM 2294 N N . ALA A 1 299 ? 5.389 -14.813 -7.209 1.00 63.31 299 ALA A N 1
ATOM 2295 C CA . ALA A 1 299 ? 5.021 -16.058 -7.872 1.00 63.31 299 ALA A CA 1
ATOM 2296 C C . ALA A 1 299 ? 5.372 -17.302 -7.029 1.00 63.31 299 ALA A C 1
ATOM 2298 O O . ALA A 1 299 ? 4.637 -18.294 -7.026 1.00 63.31 299 ALA A O 1
ATOM 2299 N N . ASN A 1 300 ? 6.471 -17.257 -6.270 1.00 68.81 300 ASN A N 1
ATOM 2300 C CA . ASN A 1 300 ? 6.885 -18.354 -5.400 1.00 68.81 300 ASN A CA 1
ATOM 2301 C C . ASN A 1 300 ? 6.228 -18.338 -4.010 1.00 68.81 300 ASN A C 1
ATOM 2303 O O . ASN A 1 300 ? 6.020 -19.420 -3.464 1.00 68.81 300 ASN A O 1
ATOM 2307 N N . ILE A 1 301 ? 5.824 -17.181 -3.475 1.00 74.69 301 ILE A N 1
ATOM 2308 C CA . ILE A 1 301 ? 4.909 -17.066 -2.325 1.00 74.69 301 ILE A CA 1
ATOM 2309 C C . ILE A 1 301 ? 3.585 -17.744 -2.685 1.00 74.69 301 ILE A C 1
ATOM 2311 O O . ILE A 1 301 ? 3.154 -18.671 -1.996 1.00 74.69 301 ILE A O 1
ATOM 2315 N N . ARG A 1 302 ? 2.997 -17.374 -3.829 1.00 67.00 302 ARG A N 1
ATOM 2316 C CA . ARG A 1 302 ? 1.743 -17.956 -4.324 1.00 67.00 302 ARG A CA 1
ATOM 2317 C C . ARG A 1 302 ? 1.826 -19.465 -4.521 1.00 67.00 302 ARG A C 1
ATOM 2319 O O . ARG A 1 302 ? 0.908 -20.185 -4.136 1.00 67.00 302 ARG A O 1
ATOM 2326 N N . ARG A 1 303 ? 2.954 -19.961 -5.037 1.00 63.94 303 ARG A N 1
ATOM 2327 C CA . ARG A 1 303 ? 3.202 -21.397 -5.236 1.00 63.94 303 ARG A CA 1
ATOM 2328 C C . ARG A 1 303 ? 3.512 -22.175 -3.948 1.00 63.94 303 ARG A C 1
ATOM 2330 O O . ARG A 1 303 ? 2.975 -23.265 -3.789 1.00 63.94 303 ARG A O 1
ATOM 2337 N N . LYS A 1 304 ? 4.403 -21.690 -3.066 1.00 68.12 304 LYS A N 1
ATOM 2338 C CA . LYS A 1 304 ? 4.796 -22.411 -1.831 1.00 68.12 304 LYS A CA 1
ATOM 2339 C C . LYS A 1 304 ? 3.706 -22.337 -0.749 1.00 68.12 304 LYS A C 1
ATOM 2341 O O . LYS A 1 304 ? 3.618 -23.258 0.053 1.00 68.12 304 LYS A O 1
ATOM 2346 N N . LEU A 1 305 ? 2.915 -21.259 -0.707 1.00 69.81 305 LEU A N 1
ATOM 2347 C CA . LEU A 1 305 ? 2.032 -20.932 0.424 1.00 69.81 305 LEU A CA 1
ATOM 2348 C C . LEU A 1 305 ? 0.553 -20.700 0.040 1.00 69.81 305 LEU A C 1
ATOM 2350 O O . LEU A 1 305 ? -0.261 -20.426 0.917 1.00 69.81 305 LEU A O 1
ATOM 2354 N N . GLY A 1 306 ? 0.190 -20.796 -1.245 1.00 56.94 306 GLY A N 1
ATOM 2355 C CA . GLY A 1 306 ? -1.193 -20.661 -1.731 1.00 56.94 306 GLY A CA 1
ATOM 2356 C C . GLY A 1 306 ? -1.729 -19.224 -1.831 1.00 56.94 306 GLY A C 1
ATOM 2357 O O . GLY A 1 306 ? -2.892 -19.029 -2.175 1.00 56.94 306 GLY A O 1
ATOM 2358 N N . HIS A 1 307 ? -0.906 -18.214 -1.539 1.00 64.50 307 HIS A N 1
ATOM 2359 C CA . HIS A 1 307 ? -1.350 -16.825 -1.402 1.00 64.50 307 HIS A CA 1
ATOM 2360 C C . HIS A 1 307 ? -1.451 -16.045 -2.704 1.00 64.50 307 HIS A C 1
ATOM 2362 O O . HIS A 1 307 ? -0.522 -16.020 -3.502 1.00 64.50 307 HIS A O 1
ATOM 2368 N N . ILE A 1 308 ? -2.515 -15.263 -2.839 1.00 56.78 308 ILE A N 1
ATOM 2369 C CA . ILE A 1 308 ? -2.453 -14.056 -3.663 1.00 56.78 308 ILE A CA 1
ATOM 2370 C C . ILE A 1 308 ? -1.731 -12.994 -2.832 1.00 56.78 308 ILE A C 1
ATOM 2372 O O . ILE A 1 308 ? -2.096 -12.755 -1.683 1.00 56.78 308 ILE A O 1
ATOM 2376 N N . PHE A 1 309 ? -0.669 -12.443 -3.404 1.00 65.81 309 PHE A N 1
ATOM 2377 C CA . PHE A 1 309 ? 0.200 -11.434 -2.816 1.00 65.81 309 PHE A CA 1
ATOM 2378 C C . PHE A 1 309 ? 0.706 -10.585 -3.980 1.00 65.81 309 PHE A C 1
ATOM 2380 O O . PHE A 1 309 ? 1.194 -11.143 -4.962 1.00 65.81 309 PHE A O 1
ATOM 2387 N N . THR A 1 310 ? 0.509 -9.276 -3.919 1.00 61.31 310 THR A N 1
ATOM 2388 C CA . THR A 1 310 ? 0.595 -8.396 -5.090 1.00 61.31 310 THR A CA 1
ATOM 2389 C C . THR A 1 310 ? 1.923 -7.632 -5.148 1.00 61.31 310 THR A C 1
ATOM 2391 O O . THR A 1 310 ? 2.711 -7.616 -4.199 1.00 61.31 310 THR A O 1
ATOM 2394 N N . MET A 1 311 ? 2.191 -6.969 -6.278 1.00 63.66 311 MET A N 1
ATOM 2395 C CA . MET A 1 311 ? 3.301 -6.013 -6.369 1.00 63.66 311 MET A CA 1
ATOM 2396 C C . MET A 1 311 ? 3.045 -4.790 -5.479 1.00 63.66 311 MET A C 1
ATOM 2398 O O . MET A 1 311 ? 3.983 -4.288 -4.867 1.00 63.66 311 MET A O 1
ATOM 2402 N N . GLU A 1 312 ? 1.783 -4.362 -5.360 1.00 58.34 312 GLU A N 1
ATOM 2403 C CA . GLU A 1 312 ? 1.357 -3.279 -4.470 1.00 58.34 312 GLU A CA 1
ATOM 2404 C C . GLU A 1 312 ? 1.663 -3.633 -3.003 1.00 58.34 312 GLU A C 1
ATOM 2406 O O . GLU A 1 312 ? 2.401 -2.890 -2.353 1.00 58.34 312 GLU A O 1
ATOM 2411 N N . ASP A 1 313 ? 1.239 -4.818 -2.535 1.00 66.88 313 ASP A N 1
ATOM 2412 C CA . ASP A 1 313 ? 1.538 -5.342 -1.191 1.00 66.88 313 ASP A CA 1
ATOM 2413 C C . ASP A 1 313 ? 3.046 -5.322 -0.912 1.00 66.88 313 ASP A C 1
ATOM 2415 O O . ASP A 1 313 ? 3.476 -4.786 0.108 1.00 66.88 313 ASP A O 1
ATOM 2419 N N . LEU A 1 314 ? 3.855 -5.858 -1.835 1.00 75.94 314 LEU A N 1
ATOM 2420 C CA . LEU A 1 314 ? 5.314 -5.908 -1.707 1.00 75.94 314 LEU A CA 1
ATOM 2421 C C . LEU A 1 314 ? 5.965 -4.516 -1.699 1.00 75.94 314 LEU A C 1
ATOM 2423 O O . LEU A 1 314 ? 7.007 -4.349 -1.075 1.00 75.94 314 LEU A O 1
ATOM 2427 N N . THR A 1 315 ? 5.395 -3.521 -2.384 1.00 65.00 315 THR A N 1
ATOM 2428 C CA . THR A 1 315 ? 5.926 -2.144 -2.375 1.00 65.00 315 THR A CA 1
ATOM 2429 C C . THR A 1 315 ? 5.485 -1.317 -1.174 1.00 65.00 315 THR A C 1
ATOM 2431 O O . THR A 1 315 ? 6.274 -0.504 -0.704 1.00 65.00 315 THR A O 1
ATOM 2434 N N . GLY A 1 316 ? 4.271 -1.524 -0.656 1.00 63.91 316 GLY A N 1
ATOM 2435 C CA . GLY A 1 316 ? 3.799 -0.861 0.564 1.00 63.91 316 GLY A CA 1
ATOM 2436 C C . GLY A 1 316 ? 4.341 -1.493 1.849 1.00 63.91 316 GLY A C 1
ATOM 2437 O O . GLY A 1 316 ? 4.391 -0.835 2.883 1.00 63.91 316 GLY A O 1
ATOM 2438 N N . ASN A 1 317 ? 4.749 -2.763 1.781 1.00 76.31 317 ASN A N 1
ATOM 2439 C CA . ASN A 1 317 ? 5.124 -3.598 2.923 1.00 76.31 317 ASN A CA 1
ATOM 2440 C C . ASN A 1 317 ? 6.407 -4.365 2.576 1.00 76.31 317 ASN A C 1
ATOM 2442 O O . ASN A 1 317 ? 6.475 -5.591 2.624 1.00 76.31 317 ASN A O 1
ATOM 2446 N N . SER A 1 318 ? 7.421 -3.619 2.141 1.00 81.38 318 SER A N 1
ATOM 2447 C CA . SER A 1 318 ? 8.681 -4.139 1.604 1.00 81.38 318 SER A CA 1
ATOM 2448 C C . SER A 1 318 ? 9.625 -4.724 2.653 1.00 81.38 318 SER A C 1
ATOM 2450 O O . SER A 1 318 ? 10.633 -5.324 2.280 1.00 81.38 318 SER A O 1
ATOM 2452 N N . ARG A 1 319 ? 9.309 -4.567 3.942 1.00 86.06 319 ARG A N 1
ATOM 2453 C CA . ARG A 1 319 ? 10.016 -5.147 5.091 1.00 86.06 319 ARG A CA 1
ATOM 2454 C C . ARG A 1 319 ? 9.579 -6.586 5.340 1.00 86.06 319 ARG A C 1
ATOM 2456 O O . ARG A 1 319 ? 8.414 -6.924 5.134 1.00 86.06 319 ARG A O 1
ATOM 2463 N N . LEU A 1 320 ? 10.489 -7.423 5.832 1.00 84.19 320 LEU A N 1
ATOM 2464 C CA . LEU A 1 320 ? 10.204 -8.838 6.066 1.00 84.19 320 LEU A CA 1
ATOM 2465 C C . LEU A 1 320 ? 9.040 -9.054 7.048 1.00 84.19 320 LEU A C 1
ATOM 2467 O O . LEU A 1 320 ? 8.146 -9.842 6.739 1.00 84.19 320 LEU A O 1
ATOM 2471 N N . GLY A 1 321 ? 9.011 -8.345 8.179 1.00 78.75 321 GLY A N 1
ATOM 2472 C CA . GLY A 1 321 ? 7.943 -8.475 9.177 1.00 78.75 321 GLY A CA 1
ATOM 2473 C C . GLY A 1 321 ? 6.561 -8.098 8.646 1.00 78.75 321 GLY A C 1
ATOM 2474 O O . GLY A 1 321 ? 5.613 -8.879 8.767 1.00 78.75 321 GLY A O 1
ATOM 2475 N N . ASP A 1 322 ? 6.454 -6.943 7.984 1.00 79.56 322 ASP A N 1
ATOM 2476 C CA . ASP A 1 322 ? 5.197 -6.446 7.408 1.00 79.56 322 ASP A CA 1
ATOM 2477 C C . ASP A 1 322 ? 4.677 -7.383 6.298 1.00 79.56 322 ASP A C 1
ATOM 2479 O O . ASP A 1 322 ? 3.491 -7.729 6.258 1.00 79.56 322 ASP A O 1
ATOM 2483 N N . LEU A 1 323 ? 5.583 -7.879 5.446 1.00 79.50 323 LEU A N 1
ATOM 2484 C CA . LEU A 1 323 ? 5.287 -8.857 4.399 1.00 79.50 323 LEU A CA 1
ATOM 2485 C C . LEU A 1 323 ? 4.806 -10.195 4.980 1.00 79.50 323 LEU A C 1
ATOM 2487 O O . LEU A 1 323 ? 3.812 -10.754 4.511 1.00 79.50 323 LEU A O 1
ATOM 2491 N N . VAL A 1 324 ? 5.470 -10.714 6.019 1.00 82.38 324 VAL A N 1
ATOM 2492 C CA . VAL A 1 324 ? 5.050 -11.951 6.697 1.00 82.38 324 VAL A CA 1
ATOM 2493 C C . VAL A 1 324 ? 3.682 -11.768 7.358 1.00 82.38 324 VAL A C 1
ATOM 2495 O O . VAL A 1 324 ? 2.834 -12.654 7.245 1.00 82.38 324 VAL A O 1
ATOM 2498 N N . HIS A 1 325 ? 3.437 -10.621 7.990 1.00 76.44 325 HIS A N 1
ATOM 2499 C CA . HIS A 1 325 ? 2.171 -10.292 8.643 1.00 76.44 325 HIS A CA 1
ATOM 2500 C C . HIS A 1 325 ? 0.992 -10.231 7.652 1.00 76.44 325 HIS A C 1
ATOM 2502 O O . HIS A 1 325 ? -0.053 -10.839 7.900 1.00 76.44 325 HIS A O 1
ATOM 2508 N N . ILE A 1 326 ? 1.154 -9.575 6.494 1.00 74.00 326 ILE A N 1
ATOM 2509 C CA . ILE A 1 326 ? 0.119 -9.529 5.441 1.00 74.00 326 ILE A CA 1
ATOM 2510 C C . ILE A 1 326 ? -0.166 -10.905 4.845 1.00 74.00 326 ILE A C 1
ATOM 2512 O O . ILE A 1 326 ? -1.327 -11.249 4.589 1.00 74.00 326 ILE A O 1
ATOM 2516 N N . ILE A 1 327 ? 0.880 -11.704 4.636 1.00 70.25 327 ILE A N 1
ATOM 2517 C CA . ILE A 1 327 ? 0.727 -13.051 4.098 1.00 70.25 327 ILE A CA 1
ATOM 2518 C C . ILE A 1 327 ? -0.012 -13.922 5.122 1.00 70.25 327 ILE A C 1
ATOM 2520 O O . ILE A 1 327 ? -1.033 -14.507 4.775 1.00 70.25 327 ILE A O 1
ATOM 2524 N N . GLN A 1 328 ? 0.372 -13.915 6.403 1.00 68.88 328 GLN A N 1
ATOM 2525 C CA . GLN A 1 328 ? -0.368 -14.622 7.462 1.00 68.88 328 GLN A CA 1
ATOM 2526 C C . GLN A 1 328 ? -1.856 -14.221 7.504 1.00 68.88 328 GLN A C 1
ATOM 2528 O O . GLN A 1 328 ? -2.720 -15.096 7.408 1.00 68.88 328 GLN A O 1
ATOM 2533 N N . GLY A 1 329 ? -2.161 -12.917 7.512 1.00 56.19 329 GLY A N 1
ATOM 2534 C CA . GLY A 1 329 ? -3.533 -12.383 7.513 1.00 56.19 329 GLY A CA 1
ATOM 2535 C C . GLY A 1 329 ? -4.369 -12.677 6.251 1.00 56.19 329 GLY A C 1
ATOM 2536 O O . GLY A 1 329 ? -5.544 -12.303 6.182 1.00 56.19 329 GLY A O 1
ATOM 2537 N N . SER A 1 330 ? -3.783 -13.340 5.247 1.00 51.94 330 SER A N 1
ATOM 2538 C CA . SER A 1 330 ? -4.415 -13.657 3.962 1.00 51.94 330 SER A CA 1
ATOM 2539 C C . SER A 1 330 ? -4.834 -15.128 3.793 1.00 51.94 330 SER A C 1
ATOM 2541 O O . SER A 1 330 ? -5.622 -15.407 2.889 1.00 51.94 330 SER A O 1
ATOM 2543 N N . GLN A 1 331 ? -4.385 -16.080 4.634 1.00 45.66 331 GLN A N 1
ATOM 2544 C CA . GLN A 1 331 ? -4.820 -17.496 4.507 1.00 45.66 331 GLN A CA 1
ATOM 2545 C C . GLN A 1 331 ? -6.297 -17.676 4.863 1.00 45.66 331 GLN A C 1
ATOM 2547 O O . GLN A 1 331 ? -7.006 -18.466 4.248 1.00 45.66 331 GLN A O 1
ATOM 2552 N N . GLU A 1 332 ? -6.774 -16.911 5.837 1.00 40.00 332 GLU A N 1
ATOM 2553 C CA . GLU A 1 332 ? -8.078 -17.082 6.491 1.00 40.00 332 GLU A CA 1
ATOM 2554 C C . GLU A 1 332 ? -9.274 -16.685 5.601 1.00 40.00 332 GLU A C 1
ATOM 2556 O O . GLU A 1 332 ? -10.428 -16.772 6.008 1.00 40.00 332 GLU A O 1
ATOM 2561 N N . LYS A 1 333 ? -9.007 -16.259 4.359 1.00 38.22 333 LYS A N 1
ATOM 2562 C CA . LYS A 1 333 ? -10.006 -15.914 3.333 1.00 38.22 333 LYS A CA 1
ATOM 2563 C C . LYS A 1 333 ? -10.009 -16.889 2.143 1.00 38.22 333 LYS A C 1
ATOM 2565 O O . LYS A 1 333 ? -10.662 -16.595 1.138 1.00 38.22 333 LYS A O 1
ATOM 2570 N N . ALA A 1 334 ? -9.260 -17.996 2.220 1.00 38.78 334 ALA A N 1
ATOM 2571 C CA . ALA A 1 334 ? -8.954 -18.870 1.082 1.00 38.78 334 ALA A CA 1
ATOM 2572 C C . ALA A 1 334 ? -9.834 -20.132 0.943 1.00 38.78 334 ALA A C 1
ATOM 2574 O O . ALA A 1 334 ? -9.820 -20.741 -0.127 1.00 38.78 334 ALA A O 1
ATOM 2575 N N . ASP A 1 335 ? -10.660 -20.485 1.936 1.00 31.88 335 ASP A N 1
ATOM 2576 C CA . ASP A 1 335 ? -11.536 -21.682 1.929 1.00 31.88 335 ASP A CA 1
ATOM 2577 C C . ASP A 1 335 ? -12.765 -21.556 0.986 1.00 31.88 335 ASP A C 1
ATOM 2579 O O . ASP A 1 335 ? -13.848 -22.078 1.238 1.00 31.88 335 ASP A O 1
ATOM 2583 N N . GLY A 1 336 ? -12.601 -20.833 -0.127 1.00 33.25 336 GLY A N 1
ATOM 2584 C CA . GLY A 1 336 ? -13.640 -20.461 -1.094 1.00 33.25 336 GLY A CA 1
ATOM 2585 C C . GLY A 1 336 ? -13.472 -21.050 -2.501 1.00 33.25 336 GLY A C 1
ATOM 2586 O O . GLY A 1 336 ? -14.126 -20.576 -3.426 1.00 33.25 336 GLY A O 1
ATOM 2587 N N . GLY A 1 337 ? -12.587 -22.037 -2.693 1.00 30.36 337 GLY A N 1
ATOM 2588 C CA . GLY A 1 337 ? -12.539 -22.912 -3.882 1.00 30.36 337 GLY A CA 1
ATOM 2589 C C . GLY A 1 337 ? -12.241 -22.270 -5.249 1.00 30.36 337 GLY A C 1
ATOM 2590 O O . GLY A 1 337 ? -12.239 -22.974 -6.257 1.00 30.36 337 GLY A O 1
ATOM 2591 N N . SER A 1 338 ? -11.991 -20.962 -5.309 1.00 30.89 338 SER A N 1
ATOM 2592 C CA . SER A 1 338 ? -11.766 -20.204 -6.541 1.00 30.89 338 SER A CA 1
ATOM 2593 C C . SER A 1 338 ? -10.534 -19.320 -6.395 1.00 30.89 338 SER A C 1
ATOM 2595 O O . SER A 1 338 ? -10.435 -18.536 -5.448 1.00 30.89 338 SER A O 1
ATOM 2597 N N . PHE A 1 339 ? -9.595 -19.433 -7.336 1.00 38.25 339 PHE A N 1
ATOM 2598 C CA . PHE A 1 339 ? -8.426 -18.561 -7.389 1.00 38.25 339 PHE A CA 1
ATOM 2599 C C . PHE A 1 339 ? -8.889 -17.123 -7.633 1.00 38.25 339 PHE A C 1
ATOM 2601 O O . PHE A 1 339 ? -9.372 -16.786 -8.714 1.00 38.25 339 PHE A O 1
ATOM 2608 N N . ARG A 1 340 ? -8.764 -16.271 -6.612 1.00 41.41 340 ARG A N 1
ATOM 2609 C CA . ARG A 1 340 ? -9.024 -14.839 -6.756 1.00 41.41 340 ARG A CA 1
ATOM 2610 C C . ARG A 1 340 ? -7.965 -14.222 -7.670 1.00 41.41 340 ARG A C 1
ATOM 2612 O O . ARG A 1 340 ? -6.769 -14.443 -7.498 1.00 41.41 340 ARG A O 1
ATOM 2619 N N . ASN A 1 341 ? -8.449 -13.441 -8.622 1.00 45.78 341 ASN A N 1
ATOM 2620 C CA . ASN A 1 341 ? -7.646 -12.526 -9.416 1.00 45.78 341 ASN A CA 1
ATOM 2621 C C . ASN A 1 341 ? -7.155 -11.342 -8.563 1.00 45.78 341 ASN A C 1
ATOM 2623 O O . ASN A 1 341 ? -7.639 -11.126 -7.448 1.00 45.78 341 ASN A O 1
ATOM 2627 N N . ALA A 1 342 ? -6.225 -10.577 -9.130 1.00 48.34 342 ALA A N 1
ATOM 2628 C CA . ALA A 1 342 ? -5.715 -9.326 -8.581 1.00 48.34 342 ALA A CA 1
ATOM 2629 C C . ALA A 1 342 ? -6.832 -8.274 -8.327 1.00 48.34 342 ALA A C 1
ATOM 2631 O O . ALA A 1 342 ? -7.899 -8.366 -8.955 1.00 48.34 342 ALA A O 1
ATOM 2632 N N . PRO A 1 343 ? -6.635 -7.308 -7.403 1.00 50.75 343 PRO A N 1
ATOM 2633 C CA . PRO A 1 343 ? -7.675 -6.371 -6.964 1.00 50.75 343 PRO A CA 1
ATOM 2634 C C . PRO A 1 343 ? -8.300 -5.530 -8.090 1.00 50.75 343 PRO A C 1
ATOM 2636 O O . PRO A 1 343 ? -7.624 -5.004 -8.965 1.00 50.75 343 PRO A O 1
ATOM 2639 N N . ASP A 1 344 ? -9.622 -5.339 -8.051 1.00 56.38 344 ASP A N 1
ATOM 2640 C CA . ASP A 1 344 ? -10.319 -4.463 -9.002 1.00 56.38 344 ASP A CA 1
ATOM 2641 C C . ASP A 1 344 ? -10.330 -3.010 -8.489 1.00 56.38 344 ASP A C 1
ATOM 2643 O O . ASP A 1 344 ? -11.311 -2.532 -7.913 1.00 56.38 344 ASP A O 1
ATOM 2647 N N . HIS A 1 345 ? -9.207 -2.314 -8.678 1.00 56.97 345 HIS A N 1
ATOM 2648 C CA . HIS A 1 345 ? -9.028 -0.903 -8.307 1.00 56.97 345 HIS A CA 1
ATOM 2649 C C . HIS A 1 345 ? -9.596 0.091 -9.344 1.00 56.97 345 HIS A C 1
ATOM 2651 O O . HIS A 1 345 ? -9.475 1.304 -9.161 1.00 56.97 345 HIS A O 1
ATOM 2657 N N . SER A 1 346 ? -10.310 -0.390 -10.374 1.00 58.62 346 SER A N 1
ATOM 2658 C CA . SER A 1 346 ? -10.895 0.417 -11.463 1.00 58.62 346 SER A CA 1
ATOM 2659 C C . SER A 1 346 ? -11.584 1.706 -11.008 1.00 58.62 346 SER A C 1
ATOM 2661 O O . SER A 1 346 ? -11.379 2.763 -11.596 1.00 58.62 346 SER A O 1
ATOM 2663 N N . LYS A 1 347 ? -12.386 1.642 -9.941 1.00 57.66 347 LYS A N 1
ATOM 2664 C CA . LYS A 1 347 ? -13.168 2.781 -9.431 1.00 57.66 347 LYS A CA 1
ATOM 2665 C C . LYS A 1 347 ? -12.338 3.895 -8.793 1.00 57.66 347 LYS A C 1
ATOM 2667 O O . LYS A 1 347 ? -12.849 5.005 -8.700 1.00 57.66 347 LYS A O 1
ATOM 2672 N N . LEU A 1 348 ? -11.118 3.605 -8.341 1.00 56.28 348 LEU A N 1
ATOM 2673 C CA . LEU A 1 348 ? -10.182 4.623 -7.855 1.00 56.28 348 LEU A CA 1
ATOM 2674 C C . LEU A 1 348 ? -9.564 5.338 -9.058 1.00 56.28 348 LEU A C 1
ATOM 2676 O O . LEU A 1 348 ? -9.742 6.540 -9.215 1.00 56.28 348 LEU A O 1
ATOM 2680 N N . TRP A 1 349 ? -8.982 4.561 -9.975 1.00 60.12 349 TRP A N 1
ATOM 2681 C CA . TRP A 1 349 ? -8.340 5.052 -11.197 1.00 60.12 349 TRP A CA 1
ATOM 2682 C C . TRP A 1 349 ? -9.278 5.916 -12.060 1.00 60.12 349 TRP A C 1
ATOM 2684 O O . TRP A 1 349 ? -8.875 6.955 -12.573 1.00 60.12 349 TRP A O 1
ATOM 2694 N N . LEU A 1 350 ? -10.557 5.533 -12.159 1.00 59.47 350 LEU A N 1
ATOM 2695 C CA . LEU A 1 350 ? -11.602 6.315 -12.831 1.00 59.47 350 LEU A CA 1
ATOM 2696 C C . LEU A 1 350 ? -11.837 7.705 -12.214 1.00 59.47 350 LEU A C 1
ATOM 2698 O O . LEU A 1 350 ? -12.249 8.607 -12.934 1.00 59.47 350 LEU A O 1
ATOM 2702 N N . GLY A 1 351 ? -11.607 7.881 -10.910 1.00 54.38 351 GLY A N 1
ATOM 2703 C CA . GLY A 1 351 ? -11.76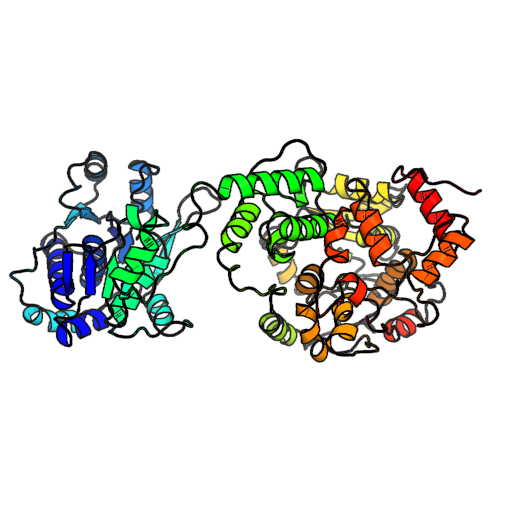4 9.167 -10.224 1.00 54.38 351 GLY A CA 1
ATOM 2704 C C . GLY A 1 351 ? -10.574 10.111 -10.405 1.00 54.38 351 GLY A C 1
ATOM 2705 O O . GLY A 1 351 ? -10.758 11.326 -10.393 1.00 54.38 351 GLY A O 1
ATOM 2706 N N . ASP A 1 352 ? -9.372 9.567 -10.609 1.00 53.53 352 ASP A N 1
ATOM 2707 C CA . ASP A 1 352 ? -8.150 10.359 -10.797 1.00 53.53 352 ASP A CA 1
ATOM 2708 C C . ASP A 1 352 ? -8.001 10.887 -12.238 1.00 53.53 352 ASP A C 1
ATOM 2710 O O . ASP A 1 352 ? -7.426 11.955 -12.452 1.00 53.53 352 ASP A O 1
ATOM 2714 N N . ILE A 1 353 ? -8.561 10.182 -13.232 1.00 55.66 353 ILE A N 1
ATOM 2715 C CA . ILE A 1 353 ? -8.505 10.560 -14.660 1.00 55.66 353 ILE A CA 1
ATOM 2716 C C . ILE A 1 353 ? -9.150 11.934 -14.934 1.00 55.66 353 ILE A C 1
ATOM 2718 O O . ILE A 1 353 ? -8.639 12.697 -15.756 1.00 55.66 353 ILE A O 1
ATOM 2722 N N . ASP A 1 354 ? -10.221 12.298 -14.222 1.00 50.22 354 ASP A N 1
ATOM 2723 C CA . ASP A 1 354 ? -10.932 13.572 -14.426 1.00 50.22 354 ASP A CA 1
ATOM 2724 C C . ASP A 1 354 ? -10.104 14.819 -14.031 1.00 50.22 354 ASP A C 1
ATOM 2726 O O . ASP A 1 354 ? -10.450 15.943 -14.410 1.00 50.22 354 ASP A O 1
ATOM 2730 N N . LEU A 1 355 ? -8.984 14.651 -13.311 1.00 49.78 355 LEU A N 1
ATOM 2731 C CA . LEU A 1 355 ? -8.164 15.749 -12.778 1.00 49.78 355 LEU A CA 1
ATOM 2732 C C . LEU A 1 355 ? -7.320 16.502 -13.828 1.00 49.78 355 LEU A C 1
ATOM 2734 O O . LEU A 1 355 ? -6.752 17.545 -13.497 1.00 49.78 355 LEU A O 1
ATOM 2738 N N . VAL A 1 356 ? -7.196 16.004 -15.068 1.00 52.34 356 VAL A N 1
ATOM 2739 C CA . VAL A 1 356 ? -6.183 16.480 -16.041 1.00 52.34 356 VAL A CA 1
ATOM 2740 C C . VAL A 1 356 ? -6.789 16.873 -17.398 1.00 52.34 356 VAL A C 1
ATOM 2742 O O . VAL A 1 356 ? -6.388 16.376 -18.446 1.00 52.34 356 VAL A O 1
ATOM 2745 N N . ASN A 1 357 ? -7.752 17.801 -17.392 1.00 47.25 357 ASN A N 1
ATOM 2746 C CA . ASN A 1 357 ? -8.428 18.269 -18.614 1.00 47.25 357 ASN A CA 1
ATOM 2747 C C . ASN A 1 357 ? -7.947 19.641 -19.157 1.00 47.25 357 ASN A C 1
ATOM 2749 O O . ASN A 1 357 ? -8.196 19.946 -20.321 1.00 47.25 357 ASN A O 1
ATOM 2753 N N . ASP A 1 358 ? -7.206 20.443 -18.377 1.00 55.31 358 ASP A N 1
ATOM 2754 C CA . ASP A 1 358 ? -6.738 21.793 -18.765 1.00 55.31 358 ASP A CA 1
ATOM 2755 C C . ASP A 1 358 ? -5.202 21.868 -18.943 1.00 55.31 358 ASP A C 1
ATOM 2757 O O . ASP A 1 358 ? -4.463 22.326 -18.063 1.00 55.31 358 ASP A O 1
ATOM 2761 N N . ILE A 1 359 ? -4.691 21.427 -20.100 1.00 56.47 359 ILE A N 1
ATOM 2762 C CA . ILE A 1 359 ? -3.250 21.472 -20.422 1.00 56.47 359 ILE A CA 1
ATOM 2763 C C . ILE A 1 359 ? -2.869 22.821 -21.062 1.00 56.47 359 ILE A C 1
ATOM 2765 O O . ILE A 1 359 ? -2.916 22.997 -22.279 1.00 56.47 359 ILE A O 1
ATOM 2769 N N . GLU A 1 360 ? -2.419 23.775 -20.243 1.00 59.00 360 GLU A N 1
ATOM 2770 C CA . GLU A 1 360 ? -1.726 24.977 -20.732 1.00 59.00 360 GLU A CA 1
ATOM 2771 C C . GLU A 1 360 ? -0.265 24.682 -21.126 1.00 59.00 360 GLU A C 1
ATOM 2773 O O . GLU A 1 360 ? 0.473 24.007 -20.403 1.00 59.00 360 GLU A O 1
ATOM 2778 N N . LEU A 1 361 ? 0.179 25.246 -22.255 1.00 63.34 361 LEU A N 1
ATOM 2779 C CA . LEU A 1 361 ? 1.532 25.058 -22.790 1.00 63.34 361 LEU A CA 1
ATOM 2780 C C . LEU A 1 361 ? 2.616 25.672 -21.885 1.00 63.34 361 LEU A C 1
ATOM 2782 O O . LEU A 1 361 ? 2.568 26.849 -21.528 1.00 63.34 361 LEU A O 1
ATOM 2786 N N . VAL A 1 362 ? 3.649 24.882 -21.594 1.00 69.31 362 VAL A N 1
ATOM 2787 C CA . VAL A 1 362 ? 4.876 25.296 -20.886 1.00 69.31 362 VAL A CA 1
ATOM 2788 C C . VAL A 1 362 ? 6.044 25.455 -21.869 1.00 69.31 362 VAL A C 1
ATOM 2790 O O . VAL A 1 362 ? 5.994 24.864 -22.945 1.00 69.31 362 VAL A O 1
ATOM 2793 N N . PRO A 1 363 ? 7.117 26.206 -21.558 1.00 68.88 363 PRO A N 1
ATOM 2794 C CA . PRO A 1 363 ? 8.341 26.178 -22.362 1.00 68.88 363 PRO A CA 1
ATOM 2795 C C . PRO A 1 363 ? 8.919 24.756 -22.459 1.00 68.88 363 PRO A C 1
ATOM 2797 O O . PRO A 1 363 ? 8.930 24.029 -21.466 1.00 68.88 363 PRO A O 1
ATOM 2800 N N . SER A 1 364 ? 9.407 24.363 -23.640 1.00 75.25 364 SER A N 1
ATOM 2801 C CA . SER A 1 364 ? 10.098 23.075 -23.807 1.00 75.25 364 SER A CA 1
ATOM 2802 C C . SER A 1 364 ? 11.410 23.074 -23.019 1.00 75.25 364 SER A C 1
ATOM 2804 O O . SER A 1 364 ? 12.168 24.040 -23.066 1.00 75.25 364 SER A O 1
ATOM 2806 N N . TRP A 1 365 ? 11.729 21.968 -22.344 1.00 75.06 365 TRP A N 1
ATOM 2807 C CA . TRP A 1 365 ? 12.980 21.821 -21.588 1.00 75.06 365 TRP A CA 1
ATOM 2808 C C . TRP A 1 365 ? 14.241 21.960 -22.460 1.00 75.06 365 TRP A C 1
ATOM 2810 O O . TRP A 1 365 ? 15.316 22.260 -21.936 1.00 75.06 365 TRP A O 1
ATOM 2820 N N . ASN A 1 366 ? 14.110 21.755 -23.776 1.00 75.19 366 ASN A N 1
ATOM 2821 C CA . ASN A 1 366 ? 15.192 21.806 -24.758 1.00 75.19 366 ASN A CA 1
ATOM 2822 C C . ASN A 1 366 ? 15.486 23.235 -25.275 1.00 75.19 366 ASN A C 1
ATOM 2824 O O . ASN A 1 366 ? 16.365 23.414 -26.119 1.00 75.19 366 ASN A O 1
ATOM 2828 N N . THR A 1 367 ? 14.772 24.268 -24.803 1.00 76.69 367 THR A N 1
ATOM 2829 C CA . THR A 1 367 ? 15.108 25.662 -25.134 1.00 76.69 367 THR A CA 1
ATOM 2830 C C . THR A 1 367 ? 16.409 26.103 -24.454 1.00 76.69 367 THR A C 1
ATOM 2832 O O . THR A 1 367 ? 16.813 25.596 -23.405 1.00 76.69 367 THR A O 1
ATOM 2835 N N . SER A 1 368 ? 17.095 27.079 -25.055 1.00 70.94 368 SER A N 1
ATOM 2836 C CA . SER A 1 368 ? 18.406 27.550 -24.589 1.00 70.94 368 SER A CA 1
ATOM 2837 C C . SER A 1 368 ? 18.366 28.317 -23.260 1.00 70.94 368 SER A C 1
ATOM 2839 O O . SER A 1 368 ? 19.409 28.500 -22.628 1.00 70.94 368 SER A O 1
ATOM 2841 N N . ASP A 1 369 ? 17.192 28.733 -22.785 1.00 71.50 369 ASP A N 1
ATOM 2842 C CA . ASP A 1 369 ? 16.959 29.404 -21.503 1.00 71.50 369 ASP A CA 1
ATOM 2843 C C . ASP A 1 369 ? 16.572 28.434 -20.369 1.00 71.50 369 ASP A C 1
ATOM 2845 O O . ASP A 1 369 ? 17.084 28.602 -19.259 1.00 71.50 369 ASP A O 1
ATOM 2849 N N . GLU A 1 370 ? 15.835 27.355 -20.647 1.00 76.75 370 GLU A N 1
ATOM 2850 C CA . GLU A 1 370 ? 15.537 26.296 -19.670 1.00 76.75 370 GLU A CA 1
ATOM 2851 C C . GLU A 1 370 ? 16.738 25.358 -19.454 1.00 76.75 370 GLU A C 1
ATOM 2853 O O . GLU A 1 370 ? 17.601 25.645 -18.617 1.00 76.75 370 GLU A O 1
ATOM 2858 N N . GLY A 1 371 ? 16.837 24.251 -20.199 1.00 81.00 371 GLY A N 1
ATOM 2859 C CA . GLY A 1 371 ? 17.949 23.298 -20.112 1.00 81.00 371 GLY A CA 1
ATOM 2860 C C . GLY A 1 371 ? 18.066 22.553 -18.774 1.00 81.00 371 GLY A C 1
ATOM 2861 O O . GLY A 1 371 ? 19.151 22.078 -18.434 1.00 81.00 371 GLY A O 1
ATOM 2862 N N . ARG A 1 372 ? 16.991 22.479 -17.979 1.00 86.12 372 ARG A N 1
ATOM 2863 C CA . ARG A 1 372 ? 16.959 21.786 -16.680 1.00 86.12 372 ARG A CA 1
ATOM 2864 C C . ARG A 1 372 ? 15.947 20.649 -16.704 1.00 86.12 372 ARG A C 1
ATOM 2866 O O . ARG A 1 372 ? 14.772 20.886 -16.960 1.00 86.12 372 ARG A O 1
ATOM 2873 N N . VAL A 1 373 ? 16.396 19.441 -16.377 1.00 87.25 373 VAL A N 1
ATOM 2874 C CA . VAL A 1 373 ? 15.558 18.233 -16.329 1.00 87.25 373 VAL A CA 1
ATOM 2875 C C . VAL A 1 373 ? 15.530 17.688 -14.903 1.00 87.25 373 VAL A C 1
ATOM 2877 O O . VAL A 1 373 ? 16.566 17.630 -14.245 1.00 87.25 373 VAL A O 1
ATOM 2880 N N . PHE A 1 374 ? 14.356 17.273 -14.428 1.00 86.69 374 PHE A N 1
ATOM 2881 C CA . PHE A 1 374 ? 14.202 16.421 -13.247 1.00 86.69 374 PHE A CA 1
ATOM 2882 C C . PHE A 1 374 ? 13.654 15.072 -13.705 1.00 86.69 374 PHE A C 1
ATOM 2884 O O . PHE A 1 374 ? 12.676 15.044 -14.451 1.00 86.69 374 PHE A O 1
ATOM 2891 N N . PHE A 1 375 ? 14.265 13.968 -13.278 1.00 85.56 375 PHE A N 1
ATOM 2892 C CA . PHE A 1 375 ? 13.777 12.627 -13.598 1.00 85.56 375 PHE A CA 1
ATOM 2893 C C . PHE A 1 375 ? 14.116 11.608 -12.500 1.00 85.56 375 PHE A C 1
ATOM 2895 O O . PHE A 1 375 ? 14.932 11.847 -11.604 1.00 85.56 375 PHE A O 1
ATOM 2902 N N . THR A 1 376 ? 13.459 10.455 -12.566 1.00 85.75 376 THR A N 1
ATOM 2903 C CA . THR A 1 376 ? 13.560 9.360 -11.594 1.00 85.75 376 THR A CA 1
ATOM 2904 C C . THR A 1 376 ? 14.142 8.107 -12.261 1.00 85.75 376 THR A C 1
ATOM 2906 O O . THR A 1 376 ? 14.322 8.050 -13.476 1.00 85.75 376 THR A O 1
ATOM 2909 N N . GLY A 1 377 ? 14.497 7.085 -11.478 1.00 83.94 377 GLY A N 1
ATOM 2910 C CA . GLY A 1 377 ? 14.919 5.794 -12.042 1.00 83.94 377 GLY A CA 1
ATOM 2911 C C . GLY A 1 377 ? 16.300 5.784 -12.720 1.00 83.94 377 GLY A C 1
ATOM 2912 O O . GLY A 1 377 ? 16.598 4.852 -13.464 1.00 83.94 377 GLY A O 1
ATOM 2913 N N . ALA A 1 378 ? 17.174 6.758 -12.436 1.00 88.44 378 ALA A N 1
ATOM 2914 C CA . ALA A 1 378 ? 18.539 6.862 -12.981 1.00 88.44 378 ALA A CA 1
ATOM 2915 C C . ALA A 1 378 ? 19.443 5.626 -12.741 1.00 88.44 378 ALA A C 1
ATOM 2917 O O . ALA A 1 378 ? 20.460 5.454 -13.410 1.00 88.44 378 ALA A O 1
ATOM 2918 N N . THR A 1 379 ? 19.084 4.759 -11.789 1.00 86.44 379 THR A N 1
ATOM 2919 C CA . THR A 1 379 ? 19.754 3.478 -11.494 1.00 86.44 379 THR A CA 1
ATOM 2920 C C . THR A 1 379 ? 19.124 2.265 -12.205 1.00 86.44 379 THR A C 1
ATOM 2922 O O . THR A 1 379 ? 19.633 1.148 -12.094 1.00 86.44 379 THR A O 1
ATOM 2925 N N . GLY A 1 380 ? 18.029 2.462 -12.947 1.00 81.88 380 GLY A N 1
ATOM 2926 C CA . GLY A 1 380 ? 17.404 1.471 -13.827 1.00 81.88 380 GLY A CA 1
ATOM 2927 C C . GLY A 1 380 ? 18.060 1.400 -15.213 1.00 81.88 380 GLY A C 1
ATOM 2928 O O . GLY A 1 380 ? 18.969 2.164 -15.527 1.00 81.88 380 GLY A O 1
ATOM 2929 N N . PHE A 1 381 ? 17.602 0.478 -16.066 1.00 83.50 381 PHE A N 1
ATOM 2930 C CA . PHE A 1 381 ? 18.177 0.285 -17.407 1.00 83.50 381 PHE A CA 1
ATOM 2931 C C . PHE A 1 381 ? 17.923 1.490 -18.327 1.00 83.50 381 PHE A C 1
ATOM 2933 O O . PHE A 1 381 ? 18.877 2.132 -18.764 1.00 83.50 381 PHE A O 1
ATOM 2940 N N . THR A 1 382 ? 16.658 1.850 -18.561 1.00 84.94 382 THR A N 1
ATOM 2941 C CA . THR A 1 382 ? 16.280 2.985 -19.423 1.00 84.94 382 THR A CA 1
ATOM 2942 C C . THR A 1 382 ? 16.746 4.321 -18.848 1.00 84.94 382 THR A C 1
ATOM 2944 O O . THR A 1 382 ? 17.342 5.122 -19.564 1.00 84.94 382 THR A O 1
ATOM 2947 N N . GLY A 1 383 ? 16.577 4.532 -17.537 1.00 87.62 383 GLY A N 1
ATOM 2948 C CA . GLY A 1 383 ? 17.008 5.756 -16.854 1.00 87.62 383 GLY A CA 1
ATOM 2949 C C . GLY A 1 383 ? 18.520 6.008 -16.915 1.00 87.62 383 GLY A C 1
ATOM 2950 O O . GLY A 1 383 ? 18.932 7.157 -17.045 1.00 87.62 383 GLY A O 1
ATOM 2951 N N . ALA A 1 384 ? 19.355 4.962 -16.900 1.00 91.12 384 ALA A N 1
ATOM 2952 C CA . ALA A 1 384 ? 20.803 5.111 -17.066 1.00 91.12 384 ALA A CA 1
ATOM 2953 C C . ALA A 1 384 ? 21.200 5.551 -18.491 1.00 91.12 384 ALA A C 1
ATOM 2955 O O . ALA A 1 384 ? 22.129 6.342 -18.651 1.00 91.12 384 ALA A O 1
ATOM 2956 N N . HIS A 1 385 ? 20.489 5.079 -19.521 1.00 93.50 385 HIS A N 1
ATOM 2957 C CA . HIS A 1 385 ? 20.732 5.491 -20.909 1.00 93.50 385 HIS A CA 1
ATOM 2958 C C . HIS A 1 385 ? 20.170 6.896 -21.192 1.00 93.50 385 HIS A C 1
ATOM 2960 O O . HIS A 1 385 ? 20.861 7.705 -21.805 1.00 93.50 385 HIS A O 1
ATOM 2966 N N . LEU A 1 386 ? 18.986 7.236 -20.662 1.00 91.69 386 LEU A N 1
ATOM 2967 C CA . LEU A 1 386 ? 18.462 8.611 -20.669 1.00 91.69 386 LEU A CA 1
ATOM 2968 C C . LEU A 1 386 ? 19.445 9.584 -20.004 1.00 91.69 386 LEU A C 1
ATOM 2970 O O . LEU A 1 386 ? 19.778 10.609 -20.590 1.00 91.69 386 LEU A O 1
ATOM 2974 N N . LEU A 1 387 ? 19.976 9.239 -18.824 1.00 92.56 387 LEU A N 1
ATOM 2975 C CA . LEU A 1 387 ? 20.980 10.054 -18.134 1.00 92.56 387 LEU A CA 1
ATOM 2976 C C . LEU A 1 387 ? 22.237 10.274 -18.987 1.00 92.56 387 LEU A C 1
ATOM 2978 O O . LEU A 1 387 ? 22.766 11.381 -19.003 1.00 92.56 387 LEU A O 1
ATOM 2982 N N . ARG A 1 388 ? 22.711 9.252 -19.711 1.00 93.25 388 ARG A N 1
ATOM 2983 C CA . ARG A 1 388 ? 23.886 9.370 -20.587 1.00 93.25 388 ARG A CA 1
ATOM 2984 C C . ARG A 1 388 ? 23.670 10.394 -21.703 1.00 93.25 388 ARG A C 1
ATOM 2986 O O . ARG A 1 388 ? 24.525 11.255 -21.902 1.00 93.25 388 ARG A O 1
ATOM 2993 N N . GLU A 1 389 ? 22.532 10.345 -22.384 1.00 92.12 389 GLU A N 1
ATOM 2994 C CA . GLU A 1 389 ? 22.212 11.313 -23.439 1.00 92.12 389 GLU A CA 1
ATOM 2995 C C . GLU A 1 389 ? 21.943 12.720 -22.867 1.00 92.12 389 GLU A C 1
ATOM 2997 O O . GLU A 1 389 ? 22.405 13.712 -23.428 1.00 92.12 389 GLU A O 1
ATOM 3002 N N . LEU A 1 390 ? 21.298 12.831 -21.697 1.00 90.81 390 LEU A N 1
ATOM 3003 C CA . LEU A 1 390 ? 21.109 14.109 -20.993 1.00 90.81 390 LEU A CA 1
ATOM 3004 C C . LEU A 1 390 ? 22.439 14.737 -20.533 1.00 90.81 390 LEU A C 1
ATOM 3006 O O . LEU A 1 390 ? 22.613 15.948 -20.651 1.00 90.81 390 LEU A O 1
ATOM 3010 N N . MET A 1 391 ? 23.402 13.938 -20.058 1.00 91.19 391 MET A N 1
ATOM 3011 C CA . MET A 1 391 ? 24.769 14.397 -19.765 1.00 91.19 391 MET A CA 1
ATOM 3012 C C . MET A 1 391 ? 25.441 14.971 -21.024 1.00 91.19 391 MET A C 1
ATOM 3014 O O . MET A 1 391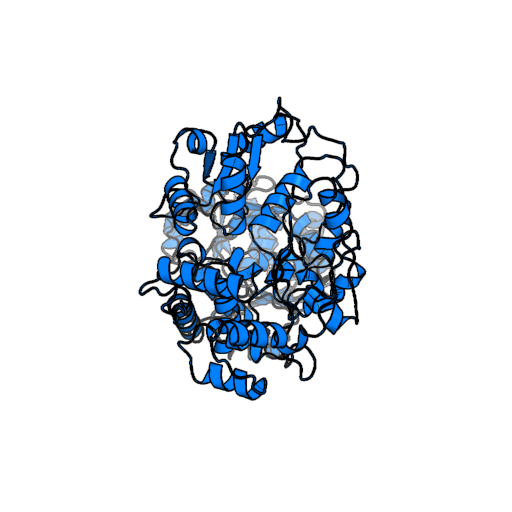 ? 26.030 16.054 -20.980 1.00 91.19 391 MET A O 1
ATOM 3018 N N . LEU A 1 392 ? 25.363 14.248 -22.146 1.00 90.25 392 LEU A N 1
ATOM 3019 C CA . LEU A 1 392 ? 26.014 14.622 -23.405 1.00 90.25 392 LEU A CA 1
ATOM 3020 C C . LEU A 1 392 ? 25.342 15.810 -24.111 1.00 90.25 392 LEU A C 1
ATOM 3022 O O . LEU A 1 392 ? 26.028 16.566 -24.795 1.00 90.25 392 LEU A O 1
ATOM 3026 N N . SER A 1 393 ? 24.034 16.007 -23.931 1.00 88.06 393 SER A N 1
ATOM 3027 C CA . SER A 1 393 ? 23.280 17.052 -24.628 1.00 88.06 393 SER A CA 1
ATOM 3028 C C . SER A 1 393 ? 23.824 18.467 -24.353 1.00 88.06 393 SER A C 1
ATOM 3030 O O . SER A 1 393 ? 23.982 18.849 -23.188 1.00 88.06 393 SER A O 1
ATOM 3032 N N . PRO A 1 394 ? 24.073 19.295 -25.390 1.00 86.62 394 PRO A N 1
ATOM 3033 C CA . PRO A 1 394 ? 24.566 20.662 -25.224 1.00 86.62 394 PRO A CA 1
ATOM 3034 C C . PRO A 1 394 ? 23.493 21.644 -24.721 1.00 86.62 394 PRO A C 1
ATOM 3036 O O . PRO A 1 394 ? 23.842 22.704 -24.210 1.00 86.62 394 PRO A O 1
ATOM 3039 N N . THR A 1 395 ? 22.202 21.317 -24.847 1.00 87.19 395 THR A N 1
ATOM 3040 C CA . THR A 1 395 ? 21.094 22.143 -24.328 1.00 87.19 395 THR A CA 1
ATOM 3041 C C . THR A 1 395 ? 20.831 21.887 -22.844 1.00 87.19 395 THR A C 1
ATOM 3043 O O . THR A 1 395 ? 20.371 22.782 -22.134 1.00 87.19 395 THR A O 1
ATOM 3046 N N . VAL A 1 396 ? 21.169 20.691 -22.347 1.00 88.94 396 VAL A N 1
ATOM 3047 C CA . VAL A 1 396 ? 21.029 20.327 -20.934 1.00 88.94 396 VAL A CA 1
ATOM 3048 C C . VAL A 1 396 ? 22.169 20.936 -20.120 1.00 88.94 396 VAL A C 1
ATOM 3050 O O . VAL A 1 396 ? 23.336 20.553 -20.233 1.00 88.94 396 VAL A O 1
ATOM 3053 N N . LYS A 1 397 ? 21.789 21.874 -19.255 1.00 89.81 397 LYS A N 1
ATOM 3054 C CA . LYS A 1 397 ? 22.633 22.557 -18.268 1.00 89.81 397 LYS A CA 1
ATOM 3055 C C . LYS A 1 397 ? 22.699 21.775 -16.962 1.00 89.81 397 LYS A C 1
ATOM 3057 O O . LYS A 1 397 ? 23.740 21.763 -16.315 1.00 89.81 397 LYS A O 1
ATOM 3062 N N . GLN A 1 398 ? 21.586 21.154 -16.559 1.00 90.38 398 GLN A N 1
ATOM 3063 C CA . GLN A 1 398 ? 21.515 20.375 -15.324 1.00 90.38 398 GLN A CA 1
ATOM 3064 C C . GLN A 1 398 ? 20.462 19.261 -15.394 1.00 90.38 398 GLN A C 1
ATOM 3066 O O . GLN A 1 398 ? 19.347 19.479 -15.867 1.00 90.38 398 GLN A O 1
ATOM 3071 N N . SER A 1 399 ? 20.807 18.083 -14.875 1.00 91.50 399 SER A N 1
ATOM 3072 C CA . SER A 1 399 ? 19.909 16.939 -14.682 1.00 91.50 399 SER A CA 1
ATOM 3073 C C . SER A 1 399 ? 19.827 16.586 -13.199 1.00 91.50 399 SER A C 1
ATOM 3075 O O . SER A 1 399 ? 20.800 16.105 -12.620 1.00 91.50 399 SER A O 1
ATOM 3077 N N . ALA A 1 400 ? 18.674 16.833 -12.583 1.00 90.88 400 ALA A N 1
ATOM 3078 C CA . ALA A 1 400 ? 18.365 16.431 -11.219 1.00 90.88 400 ALA A CA 1
ATOM 3079 C C . ALA A 1 400 ? 17.784 15.008 -11.211 1.00 90.88 400 ALA A C 1
ATOM 3081 O O . ALA A 1 400 ? 16.740 14.759 -11.812 1.00 90.88 400 ALA A O 1
ATOM 3082 N N . CYS A 1 401 ? 18.457 14.079 -10.534 1.00 92.12 401 CYS A N 1
ATOM 3083 C CA . CYS A 1 401 ? 18.051 12.676 -10.452 1.00 92.12 401 CYS A CA 1
ATOM 3084 C C . CYS A 1 401 ? 17.582 12.355 -9.031 1.00 92.12 401 CYS A C 1
ATOM 3086 O O . CYS A 1 401 ? 18.383 12.481 -8.102 1.00 92.12 401 CYS A O 1
ATOM 3088 N N . LEU A 1 402 ? 16.346 11.880 -8.858 1.00 89.19 402 LEU A N 1
ATOM 3089 C CA . LEU A 1 402 ? 15.923 11.284 -7.586 1.00 89.19 402 LEU A CA 1
ATOM 3090 C C . LEU A 1 402 ? 16.470 9.851 -7.481 1.00 89.19 402 LEU A C 1
ATOM 3092 O O . LEU A 1 402 ? 16.271 9.032 -8.386 1.00 89.19 402 LEU A O 1
ATOM 3096 N N . VAL A 1 403 ? 17.183 9.553 -6.394 1.00 89.25 403 VAL A N 1
ATOM 3097 C CA . VAL A 1 403 ? 17.860 8.271 -6.169 1.00 89.25 403 VAL A CA 1
ATOM 3098 C C . VAL A 1 403 ? 17.667 7.831 -4.721 1.00 89.25 403 VAL A C 1
ATOM 3100 O O . VAL A 1 403 ? 18.137 8.488 -3.799 1.00 89.25 403 VAL A O 1
ATOM 3103 N N . ARG A 1 404 ? 17.046 6.663 -4.533 1.00 82.81 404 ARG A N 1
ATOM 3104 C CA . ARG A 1 404 ? 16.840 6.058 -3.207 1.00 82.81 404 ARG A CA 1
ATOM 3105 C C . ARG A 1 404 ? 18.163 5.876 -2.453 1.00 82.81 404 ARG A C 1
ATOM 3107 O O . ARG A 1 404 ? 19.172 5.517 -3.075 1.00 82.81 404 ARG A O 1
ATOM 3114 N N . ALA A 1 405 ? 18.143 6.035 -1.135 1.00 70.38 405 ALA A N 1
ATOM 3115 C CA . ALA A 1 405 ? 19.261 5.649 -0.276 1.00 70.38 405 ALA A CA 1
ATOM 3116 C C . ALA A 1 405 ? 19.520 4.126 -0.339 1.00 70.38 405 ALA A C 1
ATOM 3118 O O . ALA A 1 405 ? 18.658 3.346 -0.750 1.00 70.38 405 ALA A O 1
ATOM 3119 N N . GLN A 1 406 ? 20.715 3.695 0.066 1.00 72.94 406 GLN A N 1
ATOM 3120 C CA . GLN A 1 406 ? 21.025 2.313 0.456 1.00 72.94 406 GLN A CA 1
ATOM 3121 C C . GLN A 1 406 ? 22.087 2.358 1.569 1.00 72.94 406 GLN A C 1
ATOM 3123 O O . GLN A 1 406 ? 22.994 3.185 1.454 1.00 72.94 406 GLN A O 1
ATOM 3128 N N . PRO A 1 407 ? 22.024 1.493 2.605 1.00 67.50 407 PRO A N 1
ATOM 3129 C CA . PRO A 1 407 ? 22.877 1.611 3.796 1.00 67.50 407 PRO A CA 1
ATOM 3130 C C . PRO A 1 407 ? 24.382 1.717 3.503 1.00 67.50 407 PRO A C 1
ATOM 3132 O O . PRO A 1 407 ? 25.059 2.582 4.055 1.00 67.50 407 PRO A O 1
ATOM 3135 N N . ASP A 1 408 ? 24.890 0.889 2.586 1.00 78.50 408 ASP A N 1
ATOM 3136 C CA . ASP A 1 408 ? 26.329 0.760 2.311 1.00 78.50 408 ASP A CA 1
ATOM 3137 C C . ASP A 1 408 ? 26.813 1.510 1.055 1.00 78.50 408 ASP A C 1
ATOM 3139 O O . ASP A 1 408 ? 27.979 1.386 0.670 1.00 78.50 408 ASP A O 1
ATOM 3143 N N . ILE A 1 409 ? 25.933 2.229 0.343 1.00 80.62 409 ILE A N 1
ATOM 3144 C CA . ILE A 1 409 ? 26.277 2.825 -0.958 1.00 80.62 409 ILE A CA 1
ATOM 3145 C C . ILE A 1 409 ? 25.486 4.107 -1.260 1.00 80.62 409 ILE A C 1
ATOM 3147 O O . ILE A 1 409 ? 24.278 4.091 -1.492 1.00 80.62 409 ILE A O 1
ATOM 3151 N N . THR A 1 410 ? 26.202 5.232 -1.333 1.00 84.81 410 THR A N 1
ATOM 3152 C CA . THR A 1 410 ? 25.613 6.569 -1.525 1.00 84.81 410 THR A CA 1
ATOM 3153 C C . THR A 1 410 ? 25.027 6.745 -2.927 1.00 84.81 410 THR A C 1
ATOM 3155 O O . THR A 1 410 ? 25.514 6.140 -3.889 1.00 84.81 410 THR A O 1
ATOM 3158 N N . ALA A 1 411 ? 24.023 7.614 -3.096 1.00 85.19 411 ALA A N 1
ATOM 3159 C CA . ALA A 1 411 ? 23.408 7.878 -4.404 1.00 85.19 411 ALA A CA 1
ATOM 3160 C C . ALA A 1 411 ? 24.421 8.115 -5.564 1.00 85.19 411 ALA A C 1
ATOM 3162 O O . ALA A 1 411 ? 24.267 7.473 -6.612 1.00 85.19 411 ALA A O 1
ATOM 3163 N N . PRO A 1 412 ? 25.511 8.906 -5.403 1.00 88.25 412 PRO A N 1
ATOM 3164 C CA . PRO A 1 412 ? 26.590 9.009 -6.397 1.00 88.25 412 PRO A CA 1
ATOM 3165 C C . PRO A 1 412 ? 27.263 7.682 -6.759 1.00 88.25 412 PRO A C 1
ATOM 3167 O O . PRO A 1 412 ? 27.483 7.398 -7.939 1.00 88.25 412 PRO A O 1
ATOM 3170 N N . GLN A 1 413 ? 27.563 6.841 -5.769 1.00 88.44 413 GLN A N 1
ATOM 3171 C CA . GLN A 1 413 ? 28.172 5.531 -5.994 1.00 88.44 413 GLN A CA 1
ATOM 3172 C C . GLN A 1 413 ? 27.197 4.576 -6.703 1.00 88.44 413 GLN A C 1
ATOM 3174 O O . GLN A 1 413 ? 27.617 3.846 -7.604 1.00 88.44 413 GLN A O 1
ATOM 3179 N N . ARG A 1 414 ? 25.895 4.613 -6.373 1.00 88.62 414 ARG A N 1
ATOM 3180 C CA . ARG A 1 414 ? 24.846 3.814 -7.044 1.00 88.62 414 ARG A CA 1
ATOM 3181 C C . ARG A 1 414 ? 24.730 4.162 -8.531 1.00 88.62 414 ARG A C 1
ATOM 3183 O O . ARG A 1 414 ? 24.756 3.266 -9.381 1.00 88.62 414 ARG A O 1
ATOM 3190 N N . VAL A 1 415 ? 24.646 5.455 -8.855 1.00 90.75 415 VAL A N 1
ATOM 3191 C CA . VAL A 1 415 ? 24.557 5.945 -10.242 1.00 90.75 415 VAL A CA 1
ATOM 3192 C C . VAL A 1 415 ? 25.842 5.635 -11.011 1.00 90.75 415 VAL A C 1
ATOM 3194 O O . VAL A 1 415 ? 25.775 5.055 -12.096 1.00 90.75 415 VAL A O 1
ATOM 3197 N N . GLN A 1 416 ? 27.020 5.897 -10.431 1.00 91.12 416 GLN A N 1
ATOM 3198 C CA . GLN A 1 416 ? 28.294 5.564 -11.074 1.00 91.12 416 GLN A CA 1
ATOM 3199 C C . GLN A 1 416 ? 28.438 4.057 -11.339 1.00 91.12 416 GLN A C 1
ATOM 3201 O O . GLN A 1 416 ? 28.850 3.666 -12.433 1.00 91.12 416 GLN A O 1
ATOM 3206 N N . ARG A 1 417 ? 28.080 3.197 -10.375 1.00 90.25 417 ARG A N 1
ATOM 3207 C CA . ARG A 1 417 ? 28.118 1.732 -10.532 1.00 90.25 417 ARG A CA 1
ATOM 3208 C C . ARG A 1 417 ? 27.181 1.263 -11.649 1.00 90.25 417 ARG A C 1
ATOM 3210 O O . ARG A 1 417 ? 27.560 0.385 -12.420 1.00 90.25 417 ARG A O 1
ATOM 3217 N N . THR A 1 418 ? 26.001 1.872 -11.775 1.00 90.88 418 THR A N 1
ATOM 3218 C CA . THR A 1 418 ? 25.033 1.555 -12.840 1.00 90.88 418 THR A CA 1
ATOM 3219 C C . THR A 1 418 ? 25.548 1.976 -14.217 1.00 90.88 418 THR A C 1
ATOM 3221 O O . THR A 1 418 ? 25.567 1.160 -15.135 1.00 90.88 418 THR A O 1
ATOM 3224 N N . LEU A 1 419 ? 26.040 3.208 -14.367 1.00 92.62 419 LEU A N 1
ATOM 3225 C CA . LEU A 1 419 ? 26.584 3.689 -15.641 1.00 92.62 419 LEU A CA 1
ATOM 3226 C C . LEU A 1 419 ? 27.826 2.883 -16.068 1.00 92.62 419 LEU A C 1
ATOM 3228 O O . LEU A 1 419 ? 27.922 2.474 -17.223 1.00 92.62 419 LEU A O 1
ATOM 3232 N N . LYS A 1 420 ? 28.735 2.547 -15.139 1.00 91.94 420 LYS A N 1
ATOM 3233 C CA . LYS A 1 420 ? 29.891 1.668 -15.415 1.00 91.94 420 LYS A CA 1
ATOM 3234 C C . LYS A 1 420 ? 29.486 0.222 -15.753 1.00 91.94 420 LYS A C 1
ATOM 3236 O O . LYS A 1 420 ? 30.161 -0.426 -16.555 1.00 91.94 420 LYS A O 1
ATOM 3241 N N . LYS A 1 421 ? 28.369 -0.296 -15.217 1.00 89.62 421 LYS A N 1
ATOM 3242 C CA . LYS A 1 421 ? 27.831 -1.615 -15.613 1.00 89.62 421 LYS A CA 1
ATOM 3243 C C . LYS A 1 421 ? 27.543 -1.663 -17.118 1.00 89.62 421 LYS A C 1
ATOM 3245 O O . LYS A 1 421 ? 27.883 -2.659 -17.749 1.00 89.62 421 LYS A O 1
ATOM 3250 N N . TYR A 1 422 ? 26.977 -0.597 -17.683 1.00 90.31 422 TYR A N 1
ATOM 3251 C CA . TYR A 1 422 ? 26.538 -0.534 -19.084 1.00 90.31 422 TYR A CA 1
ATOM 3252 C C . TYR A 1 422 ? 27.511 0.198 -20.034 1.00 90.31 422 TYR A C 1
ATOM 3254 O O . TYR A 1 422 ? 27.153 0.445 -21.176 1.00 90.31 422 TYR A O 1
ATOM 3262 N N . ASP A 1 423 ? 28.733 0.524 -19.589 1.00 91.94 423 ASP A N 1
ATOM 3263 C CA . ASP A 1 423 ? 29.735 1.291 -20.364 1.00 91.94 423 ASP A CA 1
ATOM 3264 C C . ASP A 1 423 ? 29.279 2.720 -20.750 1.00 91.94 423 ASP A C 1
ATOM 3266 O O . ASP A 1 423 ? 29.684 3.276 -21.767 1.00 91.94 423 ASP A O 1
ATOM 3270 N N . LEU A 1 424 ? 28.449 3.337 -19.898 1.00 93.50 424 LEU A N 1
ATOM 3271 C CA . LEU A 1 424 ? 27.846 4.663 -20.097 1.00 93.50 424 LEU A CA 1
ATOM 3272 C C . LEU A 1 424 ? 28.515 5.791 -19.289 1.00 93.50 424 LEU A C 1
ATOM 3274 O O . LEU A 1 424 ? 28.098 6.942 -19.390 1.00 93.50 424 LEU A O 1
ATOM 3278 N N . TRP A 1 425 ? 29.500 5.494 -18.437 1.00 91.62 425 TRP A N 1
ATOM 3279 C CA . TRP A 1 425 ? 30.143 6.529 -17.617 1.00 91.62 425 TRP A CA 1
ATOM 3280 C C . TRP A 1 425 ? 31.046 7.432 -18.483 1.00 91.62 425 TRP A C 1
ATOM 3282 O O . TRP A 1 425 ? 31.861 6.895 -19.230 1.00 91.62 425 TRP A O 1
ATOM 3292 N N . PRO A 1 426 ? 30.932 8.774 -18.409 1.00 87.75 426 PRO A N 1
ATOM 3293 C CA . PRO A 1 426 ? 31.749 9.690 -19.207 1.00 87.75 426 PRO A CA 1
ATOM 3294 C C . PRO A 1 426 ? 33.222 9.730 -18.772 1.00 87.75 426 PRO A C 1
ATOM 3296 O O . PRO A 1 426 ? 33.534 9.668 -17.583 1.00 87.75 426 PRO A O 1
ATOM 3299 N N . ASP A 1 427 ? 34.116 9.946 -19.738 1.00 83.38 427 ASP A N 1
ATOM 3300 C CA . ASP A 1 427 ? 35.555 10.137 -19.496 1.00 83.38 427 ASP A CA 1
ATOM 3301 C C . ASP A 1 427 ? 35.911 11.549 -18.982 1.00 83.38 427 ASP A C 1
ATOM 3303 O O . ASP A 1 427 ? 36.923 11.720 -18.306 1.00 83.38 427 ASP A O 1
ATOM 3307 N N . SER A 1 428 ? 35.080 12.561 -19.275 1.00 86.38 428 SER A N 1
ATOM 3308 C CA . SER A 1 428 ? 35.246 13.950 -18.801 1.00 86.38 428 SER A CA 1
ATOM 3309 C C . SER A 1 428 ? 34.341 14.260 -17.603 1.00 86.38 428 SER A C 1
ATOM 3311 O O . SER A 1 428 ? 33.163 13.885 -17.601 1.00 86.38 428 SER A O 1
ATOM 3313 N N . SER A 1 429 ? 34.869 14.992 -16.612 1.00 83.12 429 SER A N 1
ATOM 3314 C CA . SER A 1 429 ? 34.120 15.424 -15.420 1.00 83.12 429 SER A CA 1
ATOM 3315 C C . SER A 1 429 ? 33.022 16.440 -15.737 1.00 83.12 429 SER A C 1
ATOM 3317 O O . SER A 1 429 ? 31.980 16.406 -15.087 1.00 83.12 429 SER A O 1
ATOM 3319 N N . GLU A 1 430 ? 33.196 17.254 -16.780 1.00 86.31 430 GLU A N 1
ATOM 3320 C CA . GLU A 1 430 ? 32.239 18.270 -17.247 1.00 86.31 430 GLU A CA 1
ATOM 3321 C C . GLU A 1 430 ? 30.824 17.690 -17.435 1.00 86.31 430 GLU A C 1
ATOM 3323 O O . GLU A 1 430 ? 29.823 18.268 -17.012 1.00 86.31 430 GLU A O 1
ATOM 3328 N N . TYR A 1 431 ? 30.736 16.479 -17.993 1.00 85.88 431 TYR A N 1
ATOM 3329 C CA . TYR A 1 431 ? 29.471 15.764 -18.175 1.00 85.88 431 TYR A CA 1
ATOM 3330 C C . TYR A 1 431 ? 28.848 15.286 -16.854 1.00 85.88 431 TYR A C 1
ATOM 3332 O O . TYR A 1 431 ? 27.631 15.136 -16.772 1.00 85.88 431 TYR A O 1
ATOM 3340 N N . THR A 1 432 ? 29.658 15.052 -15.819 1.00 85.75 432 THR A N 1
ATOM 3341 C CA . THR A 1 432 ? 29.189 14.669 -14.475 1.00 85.75 432 THR A CA 1
ATOM 3342 C C . THR A 1 432 ? 28.794 15.873 -13.624 1.00 85.75 432 THR A C 1
ATOM 3344 O O . THR A 1 432 ? 27.876 15.760 -12.819 1.00 85.75 432 THR A O 1
ATOM 3347 N N . GLU A 1 433 ? 29.406 17.039 -13.844 1.00 89.38 433 GLU A N 1
ATOM 3348 C CA . GLU A 1 433 ? 29.096 18.296 -13.142 1.00 89.38 433 GLU A CA 1
ATOM 3349 C C . GLU A 1 433 ? 27.680 18.811 -13.463 1.00 89.38 433 GLU A C 1
ATOM 3351 O O . GLU A 1 433 ? 27.043 19.455 -12.629 1.00 89.38 433 GLU A O 1
ATOM 3356 N N . LYS A 1 434 ? 27.123 18.432 -14.623 1.00 90.75 434 LYS A N 1
ATOM 3357 C CA . LYS A 1 434 ? 25.702 18.631 -14.961 1.00 90.75 434 LYS A CA 1
ATOM 3358 C C . LYS A 1 434 ? 24.729 17.848 -14.068 1.00 90.75 434 LYS A C 1
ATOM 3360 O O . LYS A 1 434 ? 23.529 18.118 -14.117 1.00 90.75 434 LYS A O 1
ATOM 3365 N N . VAL A 1 435 ? 25.174 16.845 -13.310 1.00 91.94 435 VAL A N 1
ATOM 3366 C CA . VAL A 1 435 ? 24.275 15.890 -12.646 1.00 91.94 435 VAL A CA 1
ATOM 3367 C C . VAL A 1 435 ? 24.144 16.191 -11.157 1.00 91.94 435 VAL A C 1
ATOM 3369 O O . VAL A 1 435 ? 25.047 15.946 -10.362 1.00 91.94 435 VAL A O 1
ATOM 3372 N N . LEU A 1 436 ? 22.965 16.679 -10.774 1.00 91.56 436 LEU A N 1
ATOM 3373 C CA . LEU A 1 436 ? 22.567 16.850 -9.382 1.00 91.56 436 LEU A CA 1
ATOM 3374 C C . LEU A 1 436 ? 21.882 15.565 -8.908 1.00 91.56 436 LEU A C 1
ATOM 3376 O O . LEU A 1 436 ? 20.866 15.157 -9.466 1.00 91.56 436 LEU A O 1
ATOM 3380 N N . LEU A 1 437 ? 22.421 14.926 -7.873 1.00 91.44 437 LEU A N 1
ATOM 3381 C CA . LEU A 1 437 ? 21.820 13.733 -7.281 1.00 91.44 437 LEU A CA 1
ATOM 3382 C C . LEU A 1 437 ? 21.085 14.112 -5.999 1.00 91.44 437 LEU A C 1
ATOM 3384 O O . LEU A 1 437 ? 21.654 14.746 -5.112 1.00 91.44 437 LEU A O 1
ATOM 3388 N N . LEU A 1 438 ? 19.810 13.739 -5.936 1.00 89.06 438 LEU A N 1
ATOM 3389 C CA . LEU A 1 438 ? 18.904 14.022 -4.834 1.00 89.06 438 LEU A CA 1
ATOM 3390 C C . LEU A 1 438 ? 18.548 12.699 -4.159 1.00 89.06 438 LEU A C 1
ATOM 3392 O O . LEU A 1 438 ? 17.994 11.806 -4.800 1.00 89.06 438 LEU A O 1
ATOM 3396 N N . GLU A 1 439 ? 18.892 12.568 -2.881 1.00 88.88 439 GLU A N 1
ATOM 3397 C CA . GLU A 1 439 ? 18.568 11.375 -2.099 1.00 88.88 439 GLU A CA 1
ATOM 3398 C C . GLU A 1 439 ? 17.131 11.470 -1.567 1.00 88.88 439 GLU A C 1
ATOM 3400 O O . GLU A 1 439 ? 16.763 12.480 -0.965 1.00 88.88 439 GLU A O 1
ATOM 3405 N N . GLY A 1 440 ? 16.321 10.449 -1.852 1.00 84.06 440 GLY A N 1
ATOM 3406 C CA . GLY A 1 440 ? 14.887 10.390 -1.543 1.00 84.06 440 GLY A CA 1
ATOM 3407 C C . GLY A 1 440 ? 14.168 9.319 -2.373 1.00 84.06 440 GLY A C 1
ATOM 3408 O O . GLY A 1 440 ? 14.778 8.715 -3.264 1.00 84.06 440 GLY A O 1
ATOM 3409 N N . ASP A 1 441 ? 12.888 9.075 -2.090 1.00 79.56 441 ASP A N 1
ATOM 3410 C CA . ASP A 1 441 ? 12.062 8.075 -2.779 1.00 79.56 441 ASP A CA 1
ATOM 3411 C C . ASP A 1 441 ? 10.721 8.654 -3.273 1.00 79.56 441 ASP A C 1
ATOM 3413 O O . ASP A 1 441 ? 10.272 9.703 -2.823 1.00 79.56 441 ASP A O 1
ATOM 3417 N N . LEU A 1 442 ? 10.085 7.987 -4.237 1.00 74.12 442 LEU A N 1
ATOM 3418 C CA . LEU A 1 442 ? 8.795 8.375 -4.817 1.00 74.12 442 LEU A CA 1
ATOM 3419 C C . LEU A 1 442 ? 7.584 8.186 -3.877 1.00 74.12 442 LEU A C 1
ATOM 3421 O O . LEU A 1 442 ? 6.709 9.050 -3.924 1.00 74.12 442 LEU A O 1
ATOM 3425 N N . PRO A 1 443 ? 7.492 7.120 -3.049 1.00 66.81 443 PRO A N 1
ATOM 3426 C CA . PRO A 1 443 ? 6.373 6.937 -2.117 1.00 66.81 443 PRO A CA 1
ATOM 3427 C C . PRO A 1 443 ? 6.410 7.869 -0.894 1.00 66.81 443 PRO A C 1
ATOM 3429 O O . PRO A 1 443 ? 5.392 8.038 -0.226 1.00 66.81 443 PRO A O 1
ATOM 3432 N N . ASP A 1 444 ? 7.570 8.456 -0.584 1.00 70.25 444 ASP A N 1
ATOM 3433 C CA . ASP A 1 444 ? 7.759 9.307 0.592 1.00 70.25 444 ASP A CA 1
ATOM 3434 C C . ASP A 1 444 ? 6.993 10.636 0.478 1.00 70.25 444 ASP A C 1
ATOM 3436 O O . ASP A 1 444 ? 6.989 11.296 -0.569 1.00 70.25 444 ASP A O 1
ATOM 3440 N N . GLU A 1 445 ? 6.437 11.117 1.599 1.00 70.81 445 GLU A N 1
ATOM 3441 C CA . GLU A 1 445 ? 5.884 12.474 1.663 1.00 70.81 445 GLU A CA 1
ATOM 3442 C C . GLU A 1 445 ? 6.976 13.488 1.265 1.00 70.81 445 GLU A C 1
ATOM 3444 O O . GLU A 1 445 ? 8.101 13.470 1.771 1.00 70.81 445 GLU A O 1
ATOM 3449 N N . PHE A 1 446 ? 6.652 14.379 0.325 1.00 76.50 446 PHE A N 1
ATOM 3450 C CA . PHE A 1 446 ? 7.596 15.341 -0.257 1.00 76.50 446 PHE A CA 1
ATOM 3451 C C . PHE A 1 446 ? 8.805 14.711 -0.986 1.00 76.50 446 PHE A C 1
ATOM 3453 O O . PHE A 1 446 ? 9.870 15.330 -1.051 1.00 76.50 446 PHE A O 1
ATOM 3460 N N . LEU A 1 447 ? 8.642 13.512 -1.565 1.00 80.25 447 LEU A N 1
ATOM 3461 C CA . LEU A 1 447 ? 9.670 12.757 -2.305 1.00 80.25 447 LEU A CA 1
ATOM 3462 C C . LEU A 1 447 ? 10.911 12.394 -1.460 1.00 80.25 447 LEU A C 1
ATOM 3464 O O . LEU A 1 447 ? 12.024 12.297 -1.981 1.00 80.25 447 LEU A O 1
ATOM 3468 N N . GLY A 1 448 ? 10.766 12.345 -0.132 1.00 82.25 448 GLY A N 1
ATOM 3469 C CA . GLY A 1 448 ? 11.879 12.219 0.819 1.00 82.25 448 GLY A CA 1
ATOM 3470 C C . GLY A 1 448 ? 12.777 13.467 0.904 1.00 82.25 448 GLY A C 1
ATOM 3471 O O . GLY A 1 448 ? 13.652 13.557 1.762 1.00 82.25 448 GLY A O 1
ATOM 3472 N N . LEU A 1 449 ? 12.545 14.484 0.063 1.00 81.69 449 LEU A N 1
ATOM 3473 C CA . LEU A 1 449 ? 13.381 15.686 -0.042 1.00 81.69 449 LEU A CA 1
ATOM 3474 C C . LEU A 1 449 ? 13.139 16.701 1.084 1.00 81.69 449 LEU A C 1
ATOM 3476 O O . LEU A 1 449 ? 13.968 17.601 1.282 1.00 81.69 449 LEU A O 1
ATOM 3480 N N . GLY A 1 450 ? 12.026 16.553 1.806 1.00 81.56 450 GLY A N 1
ATOM 3481 C CA . GLY A 1 450 ? 11.578 17.430 2.882 1.00 81.56 450 GLY A CA 1
ATOM 3482 C C . GLY A 1 450 ? 10.595 18.510 2.417 1.00 81.56 450 GLY A C 1
ATOM 3483 O O . GLY A 1 450 ? 10.707 19.070 1.324 1.00 81.56 450 GLY A O 1
ATOM 3484 N N . LYS A 1 451 ? 9.635 18.828 3.294 1.00 77.44 451 LYS A N 1
ATOM 3485 C CA . LYS A 1 451 ? 8.506 19.737 3.033 1.00 77.44 451 LYS A CA 1
ATOM 3486 C C . LYS A 1 451 ? 8.910 21.100 2.475 1.00 77.44 451 LYS A C 1
ATOM 3488 O O . LYS A 1 451 ? 8.241 21.612 1.584 1.00 77.44 451 LYS A O 1
ATOM 3493 N N . GLU A 1 452 ? 9.995 21.677 2.981 1.00 76.44 452 GLU A N 1
ATOM 3494 C CA . GLU A 1 452 ? 10.465 23.013 2.597 1.00 76.44 452 GLU A CA 1
ATOM 3495 C C . GLU A 1 452 ? 10.801 23.089 1.100 1.00 76.44 452 GLU A C 1
ATOM 3497 O O . GLU A 1 452 ? 10.266 23.948 0.406 1.00 76.44 452 GLU A O 1
ATOM 3502 N N . LYS A 1 453 ? 11.557 22.121 0.561 1.00 73.31 453 LYS A N 1
ATOM 3503 C CA . LYS A 1 453 ? 11.942 22.095 -0.863 1.00 73.31 453 LYS A CA 1
ATOM 3504 C C . LYS A 1 453 ? 10.750 21.906 -1.803 1.00 73.31 453 LYS A C 1
ATOM 3506 O O . LYS A 1 453 ? 10.748 22.433 -2.913 1.00 73.31 453 LYS A O 1
ATOM 3511 N N . ILE A 1 454 ? 9.723 21.163 -1.382 1.00 72.50 454 ILE A N 1
ATOM 3512 C CA . ILE A 1 454 ? 8.500 20.998 -2.182 1.00 72.50 454 ILE A CA 1
ATOM 3513 C C . ILE A 1 454 ? 7.593 22.231 -2.080 1.00 72.50 454 ILE A C 1
ATOM 3515 O O . ILE A 1 454 ? 6.977 22.611 -3.075 1.00 72.50 454 ILE A O 1
ATOM 3519 N N . LEU A 1 455 ? 7.569 22.923 -0.935 1.00 66.38 455 LEU A N 1
ATOM 3520 C CA . LEU A 1 455 ? 6.930 24.236 -0.829 1.00 66.38 455 LEU A CA 1
ATOM 3521 C C . LEU A 1 455 ? 7.641 25.285 -1.698 1.00 66.38 455 LEU A C 1
ATOM 3523 O O . LEU A 1 455 ? 6.953 26.050 -2.364 1.00 66.38 455 LEU A O 1
ATOM 3527 N N . GLU A 1 456 ? 8.974 25.285 -1.782 1.00 68.44 456 GLU A N 1
ATOM 3528 C CA . GLU A 1 456 ? 9.731 26.111 -2.739 1.00 68.44 456 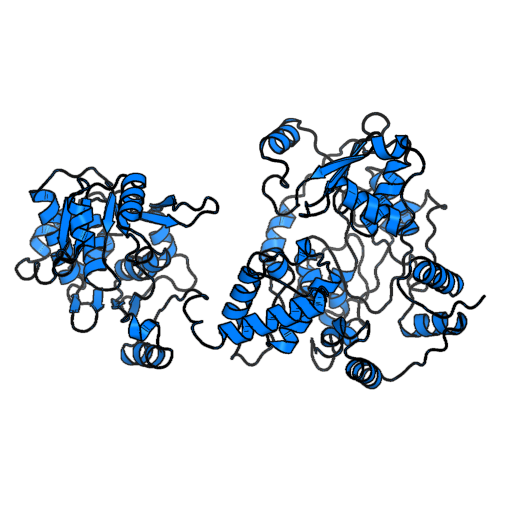GLU A CA 1
ATOM 3529 C C . GLU A 1 456 ? 9.381 25.756 -4.197 1.00 68.44 456 GLU A C 1
ATOM 3531 O O . GLU A 1 456 ? 9.074 26.639 -5.001 1.00 68.44 456 GLU A O 1
ATOM 3536 N N . LEU A 1 457 ? 9.358 24.461 -4.539 1.00 68.38 457 LEU A N 1
ATOM 3537 C CA . LEU A 1 457 ? 9.033 23.955 -5.880 1.00 68.38 457 LEU A CA 1
ATOM 3538 C C . LEU A 1 457 ? 7.612 24.327 -6.345 1.00 68.38 457 LEU A C 1
ATOM 3540 O O . LEU A 1 457 ? 7.397 24.533 -7.548 1.00 68.38 457 LEU A O 1
ATOM 3544 N N . ALA A 1 458 ? 6.665 24.400 -5.405 1.00 58.12 458 ALA A N 1
ATOM 3545 C CA . ALA A 1 458 ? 5.284 24.824 -5.624 1.00 58.12 458 ALA A CA 1
ATOM 3546 C C . ALA A 1 458 ? 5.148 26.358 -5.660 1.00 58.12 458 ALA A C 1
ATOM 3548 O O . ALA A 1 458 ? 4.548 26.902 -6.587 1.00 58.12 458 ALA A O 1
ATOM 3549 N N . ALA A 1 459 ? 5.758 27.070 -4.705 1.00 61.47 459 ALA A N 1
ATOM 3550 C CA . ALA A 1 459 ? 5.751 28.534 -4.633 1.00 61.47 459 ALA A CA 1
ATOM 3551 C C . ALA A 1 459 ? 6.452 29.199 -5.831 1.00 61.47 459 ALA A C 1
ATOM 3553 O O . ALA A 1 459 ? 6.133 30.334 -6.177 1.00 61.47 459 ALA A O 1
ATOM 3554 N N . ALA A 1 460 ? 7.346 28.480 -6.518 1.00 66.69 460 ALA A N 1
ATOM 3555 C CA . ALA A 1 460 ? 7.941 28.908 -7.782 1.00 66.69 460 ALA A CA 1
ATOM 3556 C C . ALA A 1 460 ? 6.921 29.121 -8.925 1.00 66.69 460 ALA A C 1
ATOM 3558 O O . ALA A 1 460 ? 7.297 29.667 -9.963 1.00 66.69 460 ALA A O 1
ATOM 3559 N N . GLY A 1 461 ? 5.665 28.666 -8.792 1.00 58.03 461 GLY A N 1
ATOM 3560 C CA . GLY A 1 461 ? 4.536 28.962 -9.694 1.00 58.03 461 GLY A CA 1
ATOM 3561 C C . GLY A 1 461 ? 4.619 28.384 -11.117 1.00 58.03 461 GLY A C 1
ATOM 3562 O O . GLY A 1 461 ? 3.615 28.308 -11.821 1.00 58.03 461 GLY A O 1
ATOM 3563 N N . ARG A 1 462 ? 5.800 27.940 -11.557 1.00 68.94 462 ARG A N 1
ATOM 3564 C CA . ARG A 1 462 ? 6.020 27.328 -12.869 1.00 68.94 462 ARG A CA 1
ATOM 3565 C C . ARG A 1 462 ? 5.425 25.923 -12.937 1.00 68.94 462 ARG A C 1
ATOM 3567 O O . ARG A 1 462 ? 5.945 24.993 -12.305 1.00 68.94 462 ARG A O 1
ATOM 3574 N N . ARG A 1 463 ? 4.406 25.768 -13.791 1.00 68.56 463 ARG A N 1
ATOM 3575 C CA . ARG A 1 463 ? 4.043 24.489 -14.427 1.00 68.56 463 ARG A CA 1
ATOM 3576 C C . ARG A 1 463 ? 5.265 23.905 -15.157 1.00 68.56 463 ARG A C 1
ATOM 3578 O O . ARG A 1 463 ? 6.171 24.644 -15.541 1.00 68.56 463 ARG A O 1
ATOM 3585 N N . LYS A 1 464 ? 5.305 22.582 -15.311 1.00 71.94 464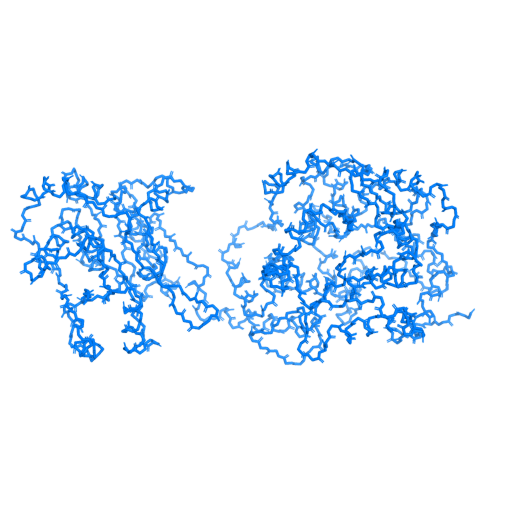 LYS A N 1
ATOM 3586 C CA . LYS A 1 464 ? 6.438 21.814 -15.860 1.00 71.94 464 LYS A CA 1
ATOM 3587 C C . LYS A 1 464 ? 5.866 20.686 -16.720 1.00 71.94 464 LYS A C 1
ATOM 3589 O O . LYS A 1 464 ? 4.805 20.175 -16.369 1.00 71.94 464 LYS A O 1
ATOM 3594 N N . SER A 1 465 ? 6.521 20.304 -17.817 1.00 70.12 465 SER A N 1
ATOM 3595 C CA . SER A 1 465 ? 6.069 19.146 -18.594 1.00 70.12 465 SER A CA 1
ATOM 3596 C C . SER A 1 465 ? 6.391 17.860 -17.832 1.00 70.12 465 SER A C 1
ATOM 3598 O O . SER A 1 465 ? 7.488 17.699 -17.295 1.00 70.12 465 SER A O 1
ATOM 3600 N N . LEU A 1 466 ? 5.422 16.948 -17.769 1.00 72.38 466 LEU A N 1
ATOM 3601 C CA . LEU A 1 466 ? 5.622 15.597 -17.263 1.00 72.38 466 LEU A CA 1
ATOM 3602 C C . LEU A 1 466 ? 5.720 14.659 -18.464 1.00 72.38 466 LEU A C 1
ATOM 3604 O O . LEU A 1 466 ? 4.763 14.513 -19.217 1.00 72.38 466 LEU A O 1
ATOM 3608 N N . HIS A 1 467 ? 6.878 14.030 -18.633 1.00 72.06 467 HIS A N 1
ATOM 3609 C CA . HIS A 1 467 ? 7.066 12.963 -19.610 1.00 72.06 467 HIS A CA 1
ATOM 3610 C C . HIS A 1 467 ? 7.065 11.645 -18.848 1.00 72.06 467 HIS A C 1
ATOM 3612 O O . HIS A 1 467 ? 8.059 11.274 -18.223 1.00 72.06 467 HIS A O 1
ATOM 3618 N N . TYR A 1 468 ? 5.907 10.991 -18.841 1.00 73.56 468 TYR A N 1
ATOM 3619 C CA . TYR A 1 468 ? 5.745 9.684 -18.228 1.00 73.56 468 TYR A CA 1
ATOM 3620 C C . TYR A 1 468 ? 6.261 8.582 -19.174 1.00 73.56 468 TYR A C 1
ATOM 3622 O O . TYR A 1 468 ? 6.159 8.719 -20.393 1.00 73.56 468 TYR A O 1
ATOM 3630 N N . VAL A 1 469 ? 6.861 7.519 -18.626 1.00 67.25 469 VAL A N 1
ATOM 3631 C CA . VAL A 1 469 ? 7.415 6.395 -19.402 1.00 67.25 469 VAL A CA 1
ATOM 3632 C C . VAL A 1 469 ? 6.724 5.113 -18.969 1.00 67.25 469 VAL A C 1
ATOM 3634 O O . VAL A 1 469 ? 6.703 4.787 -17.789 1.00 67.25 469 VAL A O 1
ATOM 3637 N N . SER A 1 470 ? 6.194 4.424 -19.970 1.00 65.38 470 SER A N 1
ATOM 3638 C CA . SER A 1 470 ? 5.062 3.500 -19.925 1.00 65.38 470 SER A CA 1
ATOM 3639 C C . SER A 1 470 ? 5.394 2.247 -20.759 1.00 65.38 470 SER A C 1
ATOM 3641 O O . SER A 1 470 ? 6.511 2.150 -21.275 1.00 65.38 470 SER A O 1
ATOM 3643 N N . THR A 1 471 ? 4.463 1.313 -20.977 1.00 66.44 471 THR A N 1
ATOM 3644 C CA . THR A 1 471 ? 4.546 0.280 -22.025 1.00 66.44 471 THR A CA 1
ATOM 3645 C C . THR A 1 471 ? 3.190 -0.351 -22.362 1.00 66.44 471 THR A C 1
ATOM 3647 O O . THR A 1 471 ? 2.327 -0.598 -21.527 1.00 66.44 471 THR A O 1
ATOM 3650 N N . ILE A 1 472 ? 3.116 -0.764 -23.620 1.00 69.75 472 ILE A N 1
ATOM 3651 C CA . ILE A 1 472 ? 2.146 -1.636 -24.290 1.00 69.75 472 ILE A CA 1
ATOM 3652 C C . ILE A 1 472 ? 1.517 -2.799 -23.485 1.00 69.75 472 ILE A C 1
ATOM 3654 O O . ILE A 1 472 ? 0.437 -3.289 -23.817 1.00 69.75 472 ILE A O 1
ATOM 3658 N N . ASP A 1 473 ? 2.148 -3.287 -22.431 1.00 66.12 473 ASP A N 1
ATOM 3659 C CA . ASP A 1 473 ? 1.725 -4.518 -21.774 1.00 66.12 473 ASP A CA 1
ATOM 3660 C C . ASP A 1 473 ? 0.459 -4.419 -20.912 1.00 66.12 473 ASP A C 1
ATOM 3662 O O . ASP A 1 473 ? -0.150 -5.452 -20.654 1.00 66.12 473 ASP A O 1
ATOM 3666 N N . VAL A 1 474 ? -0.009 -3.229 -20.510 1.00 62.19 474 VAL A N 1
ATOM 3667 C CA . VAL A 1 474 ? -1.319 -3.114 -19.817 1.00 62.19 474 VAL A CA 1
ATOM 3668 C C . VAL A 1 474 ? -2.500 -3.539 -20.692 1.00 62.19 474 VAL A C 1
ATOM 3670 O O . VAL A 1 474 ? -3.571 -3.886 -20.193 1.00 62.19 474 VAL A O 1
ATOM 3673 N N . TRP A 1 475 ? -2.289 -3.567 -22.008 1.00 70.44 475 TRP A N 1
ATOM 3674 C CA . TRP A 1 475 ? -3.220 -4.122 -22.981 1.00 70.44 475 TRP A CA 1
ATOM 3675 C C . TRP A 1 475 ? -2.907 -5.595 -23.316 1.00 70.44 475 TRP A C 1
ATOM 3677 O O . TRP A 1 475 ? -3.677 -6.238 -24.026 1.00 70.44 475 TRP A O 1
ATOM 3687 N N . GLY A 1 476 ? -1.807 -6.166 -22.812 1.00 69.00 476 GLY A N 1
ATOM 3688 C CA . GLY A 1 476 ? -1.314 -7.506 -23.162 1.00 69.00 476 GLY A CA 1
ATOM 3689 C C . GLY A 1 476 ? -2.315 -8.620 -22.850 1.00 69.00 476 GLY A C 1
ATOM 3690 O O . GLY A 1 476 ? -2.486 -9.547 -23.647 1.00 69.00 476 GLY A O 1
ATOM 3691 N N . SER A 1 477 ? -3.058 -8.475 -21.749 1.00 70.06 477 SER A N 1
ATOM 3692 C CA . SER A 1 477 ? -4.183 -9.338 -21.365 1.00 70.06 477 SER A CA 1
ATOM 3693 C C . SER A 1 477 ? -5.470 -9.091 -22.172 1.00 70.06 477 SER A C 1
ATOM 3695 O O . SER A 1 477 ? -6.351 -9.956 -22.212 1.00 70.06 477 SER A O 1
ATOM 3697 N N . THR A 1 478 ? -5.620 -7.937 -22.830 1.00 75.69 478 THR A N 1
ATOM 3698 C CA . THR A 1 478 ? -6.901 -7.470 -23.388 1.00 75.69 478 THR A CA 1
ATOM 3699 C C . THR A 1 478 ? -7.326 -8.231 -24.648 1.00 75.69 478 THR A C 1
ATOM 3701 O O . THR A 1 478 ? -8.494 -8.593 -24.787 1.00 75.69 478 THR A O 1
ATOM 3704 N N . GLY A 1 479 ? -6.376 -8.603 -25.512 1.00 78.31 479 GLY A N 1
ATOM 3705 C CA . GLY A 1 479 ? -6.676 -9.380 -26.717 1.00 78.31 479 GLY A CA 1
ATOM 3706 C C . GLY A 1 479 ? -7.185 -10.793 -26.409 1.00 78.31 479 GLY A C 1
ATOM 3707 O O . GLY A 1 479 ? -8.203 -11.216 -26.955 1.00 78.31 479 GLY A O 1
ATOM 3708 N N . TYR A 1 480 ? -6.601 -11.478 -25.418 1.00 73.88 480 TYR A N 1
ATOM 3709 C CA . TYR A 1 480 ? -7.125 -12.767 -24.949 1.00 73.88 480 TYR A CA 1
ATOM 3710 C C . TYR A 1 480 ? -8.457 -12.646 -24.185 1.00 73.88 480 TYR A C 1
ATOM 3712 O O . TYR A 1 480 ? -9.325 -13.524 -24.254 1.00 73.88 480 TYR A O 1
ATOM 3720 N N . THR A 1 481 ? -8.622 -11.591 -23.386 1.00 71.88 481 THR A N 1
ATOM 3721 C CA . THR A 1 481 ? -9.761 -11.490 -22.463 1.00 71.88 481 THR A CA 1
ATOM 3722 C C . THR A 1 481 ? -11.016 -10.941 -23.137 1.00 71.88 481 THR A C 1
ATOM 3724 O O . THR A 1 481 ? -12.098 -11.501 -22.917 1.00 71.88 481 THR A O 1
ATOM 3727 N N . LEU A 1 482 ? -10.862 -9.924 -23.991 1.00 78.00 482 LEU A N 1
ATOM 3728 C CA . LEU A 1 482 ? -11.933 -9.170 -24.653 1.00 78.00 482 LEU A CA 1
ATOM 3729 C C . LEU A 1 482 ? -11.996 -9.373 -26.181 1.00 78.00 482 LEU A C 1
ATOM 3731 O O . LEU A 1 482 ? -13.006 -9.017 -26.781 1.00 78.00 482 LEU A O 1
ATOM 3735 N N . GLY A 1 483 ? -10.971 -9.965 -26.808 1.00 81.25 483 GLY A N 1
ATOM 3736 C CA . GLY A 1 483 ? -10.926 -10.202 -28.261 1.00 81.25 483 GLY A CA 1
ATOM 3737 C C . GLY A 1 483 ? -10.330 -9.055 -29.087 1.00 81.25 483 GLY A C 1
ATOM 3738 O O . GLY A 1 483 ? -10.548 -8.994 -30.292 1.00 81.25 483 GLY A O 1
ATOM 3739 N N . THR A 1 484 ? -9.609 -8.126 -28.457 1.00 83.81 484 THR A N 1
ATOM 3740 C CA . THR A 1 484 ? -8.943 -6.994 -29.122 1.00 83.81 484 THR A CA 1
ATOM 3741 C C . THR A 1 484 ? -7.797 -7.445 -30.034 1.00 83.81 484 THR A C 1
ATOM 3743 O O . THR A 1 484 ? -6.811 -8.007 -29.563 1.00 83.81 484 THR A O 1
ATOM 3746 N N . GLU A 1 485 ? -7.882 -7.136 -31.330 1.00 83.81 485 GLU A N 1
ATOM 3747 C CA . GLU A 1 485 ? -6.834 -7.468 -32.312 1.00 83.81 485 GLU A CA 1
ATOM 3748 C C . GLU A 1 485 ? -5.723 -6.404 -32.407 1.00 83.81 485 GLU A C 1
ATOM 3750 O O . GLU A 1 485 ? -4.575 -6.734 -32.707 1.00 83.81 485 GLU A O 1
ATOM 3755 N N . ALA A 1 486 ? -6.041 -5.133 -32.144 1.00 84.25 486 ALA A N 1
ATOM 3756 C CA . ALA A 1 486 ? -5.105 -4.011 -32.188 1.00 84.25 486 ALA A CA 1
ATOM 3757 C C . ALA A 1 486 ? -5.489 -2.915 -31.181 1.00 84.25 486 ALA A C 1
ATOM 3759 O O . ALA A 1 486 ? -6.660 -2.808 -30.823 1.00 84.25 486 ALA A O 1
ATOM 3760 N N . VAL A 1 487 ? -4.507 -2.111 -30.767 1.00 84.00 487 VAL A N 1
ATOM 3761 C CA . VAL A 1 487 ? -4.660 -0.946 -29.877 1.00 84.00 487 VAL A CA 1
ATOM 3762 C C . VAL A 1 487 ? -3.997 0.273 -30.521 1.00 84.00 487 VAL A C 1
ATOM 3764 O O . VAL A 1 487 ? -2.910 0.159 -31.101 1.00 84.00 487 VAL A O 1
ATOM 3767 N N . PHE A 1 488 ? -4.650 1.430 -30.435 1.00 84.00 488 PHE A N 1
ATOM 3768 C CA . PHE A 1 488 ? -4.148 2.711 -30.941 1.00 84.00 488 PHE A CA 1
ATOM 3769 C C . PHE A 1 488 ? -3.525 3.539 -29.803 1.00 84.00 488 PHE A C 1
ATOM 3771 O O . PHE A 1 488 ? -3.939 3.426 -28.657 1.00 84.00 488 PHE A O 1
ATOM 3778 N N . GLU A 1 489 ? -2.538 4.388 -30.105 1.00 79.81 489 GLU A N 1
ATOM 3779 C CA . GLU A 1 489 ? -1.819 5.158 -29.073 1.00 79.81 489 GLU A CA 1
ATOM 3780 C C . GLU A 1 489 ? -2.746 6.060 -28.247 1.00 79.81 489 GLU A C 1
ATOM 3782 O O . GLU A 1 489 ? -2.788 5.939 -27.026 1.00 79.81 489 GLU A O 1
ATOM 3787 N N . ASP A 1 490 ? -3.520 6.929 -28.901 1.00 79.50 490 ASP A N 1
ATOM 3788 C CA . ASP A 1 490 ? -4.474 7.830 -28.233 1.00 79.50 490 ASP A CA 1
ATOM 3789 C C . ASP A 1 490 ? -5.832 7.138 -27.938 1.00 79.50 490 ASP A C 1
ATOM 3791 O O . ASP A 1 490 ? -6.876 7.791 -27.873 1.00 79.50 490 ASP A O 1
ATOM 3795 N N . GLU A 1 491 ? -5.851 5.804 -27.808 1.00 76.69 491 GLU A N 1
ATOM 3796 C CA . GLU A 1 491 ? -7.046 5.048 -27.421 1.00 76.69 491 GLU A CA 1
ATOM 3797 C C . GLU A 1 491 ? -7.319 5.158 -25.917 1.00 76.69 491 GLU A C 1
ATOM 3799 O O . GLU A 1 491 ? -6.421 5.268 -25.082 1.00 76.69 491 GLU A O 1
ATOM 3804 N N . SER A 1 492 ? -8.598 5.128 -25.545 1.00 70.94 492 SER A N 1
ATOM 3805 C CA . SER A 1 492 ? -8.982 5.168 -24.138 1.00 70.94 492 SER A CA 1
ATOM 3806 C C . SER A 1 492 ? -8.659 3.841 -23.450 1.00 70.94 492 SER A C 1
ATOM 3808 O O . SER A 1 492 ? -9.013 2.779 -23.952 1.00 70.94 492 SER A O 1
ATOM 3810 N N . LEU A 1 493 ? -8.096 3.889 -22.242 1.00 68.50 493 LEU A N 1
ATOM 3811 C CA . LEU A 1 493 ? -7.920 2.714 -21.374 1.00 68.50 493 LEU A CA 1
ATOM 3812 C C . LEU A 1 493 ? -9.267 2.076 -20.947 1.00 68.50 493 LEU A C 1
ATOM 3814 O O . LEU A 1 493 ? -9.334 0.892 -20.607 1.00 68.50 493 LEU A O 1
ATOM 3818 N N . LEU A 1 494 ? -10.369 2.835 -21.006 1.00 69.94 494 LEU A N 1
ATOM 3819 C CA . LEU A 1 494 ? -11.677 2.466 -20.448 1.00 69.94 494 LEU A CA 1
ATOM 3820 C C . LEU A 1 494 ? -12.306 1.164 -20.993 1.00 69.94 494 LEU A C 1
ATOM 3822 O O . LEU A 1 494 ? -12.805 0.391 -20.174 1.00 69.94 494 LEU A O 1
ATOM 3826 N N . PRO A 1 495 ? -12.303 0.849 -22.307 1.00 76.50 495 PRO A N 1
ATOM 3827 C CA . PRO A 1 495 ? -12.852 -0.416 -22.808 1.00 76.50 495 PRO A CA 1
ATOM 3828 C C . PRO A 1 495 ? -12.070 -1.643 -22.315 1.00 76.50 495 PRO A C 1
ATOM 3830 O O . PRO A 1 495 ? -12.632 -2.732 -22.194 1.00 76.50 495 PRO A O 1
ATOM 3833 N N . HIS A 1 496 ? -10.787 -1.463 -21.992 1.00 75.94 496 HIS A N 1
ATOM 3834 C CA . HIS A 1 496 ? -9.827 -2.535 -21.732 1.00 75.94 496 HIS A CA 1
ATOM 3835 C C . HIS A 1 496 ? -9.647 -2.849 -20.241 1.00 75.94 496 HIS A C 1
ATOM 3837 O O . HIS A 1 496 ? -9.100 -3.900 -19.900 1.00 75.94 496 HIS A O 1
ATOM 3843 N N . ILE A 1 497 ? -10.200 -2.008 -19.358 1.00 70.88 497 ILE A N 1
ATOM 3844 C CA . ILE A 1 497 ? -10.180 -2.131 -17.888 1.00 70.88 497 ILE A CA 1
ATOM 3845 C C . ILE A 1 497 ? -10.630 -3.515 -17.374 1.00 70.88 497 ILE A C 1
ATOM 3847 O O . ILE A 1 497 ? -10.173 -4.001 -16.344 1.00 70.88 497 ILE A O 1
ATOM 3851 N N . GLN A 1 498 ? -11.487 -4.211 -18.130 1.00 68.44 498 GLN A N 1
ATOM 3852 C CA . GLN A 1 498 ? -11.965 -5.559 -17.806 1.00 68.44 498 GLN A CA 1
ATOM 3853 C C . GLN A 1 498 ? -10.964 -6.695 -18.091 1.00 68.44 498 GLN A C 1
ATOM 3855 O O . GLN A 1 498 ? -11.214 -7.831 -17.667 1.00 68.44 498 GLN A O 1
ATOM 3860 N N . GLY A 1 499 ? -9.866 -6.422 -18.801 1.00 66.88 499 GLY A N 1
ATOM 3861 C CA . GLY A 1 499 ? -8.753 -7.357 -18.998 1.00 66.88 499 GLY A CA 1
ATOM 3862 C C . GLY A 1 499 ? -7.778 -7.373 -17.819 1.00 66.88 499 GLY A C 1
ATOM 3863 O O . GLY A 1 499 ? -7.323 -8.442 -17.419 1.00 66.88 499 GLY A O 1
ATOM 3864 N N . VAL A 1 500 ? -7.571 -6.212 -17.190 1.00 64.12 500 VAL A N 1
ATOM 3865 C CA . VAL A 1 500 ? -6.570 -5.923 -16.141 1.00 64.12 500 VAL A CA 1
ATOM 3866 C C . VAL A 1 500 ? -6.579 -6.938 -14.995 1.00 64.12 500 VAL A C 1
ATOM 3868 O O . VAL A 1 500 ? -5.533 -7.413 -14.562 1.00 64.12 500 VAL A O 1
ATOM 3871 N N . ARG A 1 501 ? -7.767 -7.361 -14.545 1.00 61.00 501 ARG A N 1
ATOM 3872 C CA . ARG A 1 501 ? -7.948 -8.401 -13.510 1.00 61.00 501 ARG A CA 1
ATOM 3873 C C . ARG A 1 501 ? -7.296 -9.754 -13.833 1.00 61.00 501 ARG A C 1
ATOM 3875 O O . ARG A 1 501 ? -7.062 -10.528 -12.918 1.00 61.00 501 ARG A O 1
ATOM 3882 N N . PHE A 1 502 ? -7.048 -10.085 -15.099 1.00 62.91 502 PHE A N 1
ATOM 3883 C CA . PHE A 1 502 ? -6.418 -11.351 -15.501 1.00 62.91 502 PHE A CA 1
ATOM 3884 C C . PHE A 1 502 ? -4.889 -11.262 -15.590 1.00 62.91 502 PHE A C 1
ATOM 3886 O O . PHE A 1 502 ? -4.227 -12.268 -15.851 1.00 62.91 502 PHE A O 1
ATOM 3893 N N . ASP A 1 503 ? -4.328 -10.074 -15.387 1.00 61.12 503 ASP A N 1
ATOM 3894 C CA . ASP A 1 503 ? -2.912 -9.791 -15.567 1.00 61.12 503 ASP A CA 1
ATOM 3895 C C . ASP A 1 503 ? -2.098 -9.978 -14.270 1.00 61.12 503 ASP A C 1
ATOM 3897 O O . ASP A 1 503 ? -2.581 -10.609 -13.325 1.00 61.12 503 ASP A O 1
ATOM 3901 N N . LEU A 1 504 ? -0.827 -9.573 -14.259 1.00 51.84 504 LEU A N 1
ATOM 3902 C CA . LEU A 1 504 ? -0.001 -9.513 -13.049 1.00 51.84 504 LEU A CA 1
ATOM 3903 C C . LEU A 1 504 ? -0.182 -8.161 -12.359 1.00 51.84 504 LEU A C 1
ATOM 3905 O O . LEU A 1 504 ? -0.282 -7.135 -13.019 1.00 51.84 504 LEU A O 1
ATOM 3909 N N . ASP A 1 505 ? -0.089 -8.127 -11.031 1.00 49.81 505 ASP A N 1
ATOM 3910 C CA . ASP A 1 505 ? -0.190 -6.887 -10.246 1.00 49.81 505 ASP A CA 1
ATOM 3911 C C . ASP A 1 505 ? 0.868 -5.831 -10.597 1.00 49.81 505 ASP A C 1
ATOM 3913 O O . ASP A 1 505 ? 0.717 -4.655 -10.263 1.00 49.81 505 ASP A O 1
ATOM 3917 N N . TYR A 1 506 ? 1.938 -6.234 -11.294 1.00 49.66 506 TYR A N 1
ATOM 3918 C CA . TYR A 1 506 ? 2.825 -5.286 -11.954 1.00 49.66 506 TYR A CA 1
ATOM 3919 C C . TYR A 1 506 ? 2.020 -4.432 -12.943 1.00 49.66 506 TYR A C 1
ATOM 3921 O O . TYR A 1 506 ? 1.874 -3.250 -12.679 1.00 49.66 506 TYR A O 1
ATOM 3929 N N . SER A 1 507 ? 1.338 -4.994 -13.947 1.00 50.34 507 SER A N 1
ATOM 3930 C CA . SER A 1 507 ? 0.540 -4.193 -14.893 1.00 50.34 507 SER A CA 1
ATOM 3931 C C . SER A 1 507 ? -0.713 -3.542 -14.293 1.00 50.34 507 SER A C 1
ATOM 3933 O O . SER A 1 507 ? -1.310 -2.695 -14.947 1.00 50.34 507 SER A O 1
ATOM 3935 N N . GLN A 1 508 ? -1.067 -3.849 -13.037 1.00 49.03 508 GLN A N 1
ATOM 3936 C CA . GLN A 1 508 ? -2.127 -3.168 -12.277 1.00 49.03 508 GLN A CA 1
ATOM 3937 C C . GLN A 1 508 ? -1.646 -1.954 -11.473 1.00 49.03 508 GLN A C 1
ATOM 3939 O O . GLN A 1 508 ? -2.186 -0.864 -11.631 1.00 49.03 508 GLN A O 1
ATOM 3944 N N . SER A 1 509 ? -0.592 -2.106 -10.661 1.00 45.56 509 SER A N 1
ATOM 3945 C CA . SER A 1 509 ? 0.145 -0.972 -10.060 1.00 45.56 509 SER A CA 1
ATOM 3946 C C . SER A 1 509 ? 0.681 -0.019 -11.133 1.00 45.56 509 SER A C 1
ATOM 3948 O O . SER A 1 509 ? 0.859 1.178 -10.917 1.00 45.56 509 SER A O 1
ATOM 3950 N N . GLN A 1 510 ? 0.888 -0.568 -12.324 1.00 43.88 510 GLN A N 1
ATOM 3951 C CA . GLN A 1 510 ? 1.254 0.122 -13.535 1.00 43.88 510 GLN A CA 1
ATOM 3952 C C . GLN A 1 510 ? 0.021 0.410 -14.443 1.00 43.88 510 GLN A C 1
ATOM 3954 O O . GLN A 1 510 ? 0.173 1.011 -15.490 1.00 43.88 510 GLN A O 1
ATOM 3959 N N . TRP A 1 511 ? -1.236 0.125 -14.082 1.00 44.25 511 TRP A N 1
ATOM 3960 C CA . TRP A 1 511 ? -2.396 0.560 -14.903 1.00 44.25 511 TRP A CA 1
ATOM 3961 C C . TRP A 1 511 ? -2.646 2.077 -14.821 1.00 44.25 511 TRP A C 1
ATOM 3963 O O . TRP A 1 511 ? -3.353 2.659 -15.636 1.00 44.25 511 TRP A O 1
ATOM 3973 N N . VAL A 1 512 ? -1.991 2.722 -13.853 1.00 45.78 512 VAL A N 1
ATOM 3974 C CA . VAL A 1 512 ? -1.810 4.177 -13.737 1.00 45.78 512 VAL A CA 1
ATOM 3975 C C . VAL A 1 512 ? -0.383 4.591 -14.188 1.00 45.78 512 VAL A C 1
ATOM 3977 O O . VAL A 1 512 ? -0.040 5.769 -14.144 1.00 45.78 512 VAL A O 1
ATOM 3980 N N . ALA A 1 513 ? 0.478 3.634 -14.591 1.00 44.91 513 ALA A N 1
ATOM 3981 C CA . ALA A 1 513 ? 1.939 3.784 -14.730 1.00 44.91 513 ALA A CA 1
ATOM 3982 C C . ALA A 1 513 ? 2.698 2.578 -15.414 1.00 44.91 513 ALA A C 1
ATOM 3984 O O . ALA A 1 513 ? 3.536 1.977 -14.761 1.00 44.91 513 ALA A O 1
ATOM 3985 N N . GLU A 1 514 ? 2.420 2.198 -16.675 1.00 38.09 514 GLU A N 1
ATOM 3986 C CA . GLU A 1 514 ? 2.450 0.839 -17.340 1.00 38.09 514 GLU A CA 1
ATOM 3987 C C . GLU A 1 514 ? 3.718 -0.104 -17.386 1.00 38.09 514 GLU A C 1
ATOM 3989 O O . GLU A 1 514 ? 4.820 0.380 -17.638 1.00 38.09 514 GLU A O 1
ATOM 3994 N N . SER A 1 515 ? 3.540 -1.459 -17.223 1.00 34.31 515 SER A N 1
ATOM 3995 C CA . SER A 1 515 ? 4.477 -2.642 -17.443 1.00 34.31 515 SER A CA 1
ATOM 3996 C C . SER A 1 515 ? 3.971 -3.999 -16.845 1.00 34.31 515 SER A C 1
ATOM 3998 O O . SER A 1 515 ? 3.371 -3.930 -15.788 1.00 34.31 515 SER A O 1
ATOM 4000 N N . MET A 1 516 ? 4.191 -5.270 -17.293 1.00 31.70 516 MET A N 1
ATOM 4001 C CA . MET A 1 516 ? 4.855 -5.924 -18.465 1.00 31.70 516 MET A CA 1
ATOM 4002 C C . MET A 1 516 ? 4.443 -7.445 -18.680 1.00 31.70 516 MET A C 1
ATOM 4004 O O . MET A 1 516 ? 4.646 -8.211 -17.737 1.00 31.70 516 MET A O 1
ATOM 4008 N N . LEU A 1 517 ? 3.954 -7.914 -19.865 1.00 35.22 517 LEU A N 1
ATOM 4009 C CA . LEU A 1 517 ? 3.917 -9.307 -20.437 1.00 35.22 517 LEU A CA 1
ATOM 4010 C C . LEU A 1 517 ? 3.226 -9.443 -21.853 1.00 35.22 517 LEU A C 1
ATOM 4012 O O . LEU A 1 517 ? 1.997 -9.426 -21.949 1.00 35.22 517 LEU A O 1
ATOM 4016 N N . ILE A 1 518 ? 3.973 -9.759 -22.935 1.00 40.88 518 ILE A N 1
ATOM 4017 C CA . ILE A 1 518 ? 3.475 -10.067 -24.315 1.00 40.88 518 ILE A CA 1
ATOM 4018 C C . ILE A 1 518 ? 4.261 -11.253 -24.948 1.00 40.88 518 ILE A C 1
ATOM 4020 O O . ILE A 1 518 ? 5.412 -11.479 -24.579 1.00 40.88 518 ILE A O 1
ATOM 4024 N N . GLN A 1 519 ? 3.682 -12.021 -25.898 1.00 40.03 519 GLN A N 1
ATOM 4025 C CA . GLN A 1 519 ? 4.372 -13.134 -26.607 1.00 40.03 519 GLN A CA 1
ATOM 4026 C C . GLN A 1 519 ? 4.837 -12.831 -28.048 1.00 40.03 519 GLN A C 1
ATOM 4028 O O . GLN A 1 519 ? 5.799 -13.443 -28.520 1.00 40.03 519 GLN A O 1
ATOM 4033 N N . ARG A 1 520 ? 4.216 -11.865 -28.743 1.00 54.72 520 ARG A N 1
ATOM 4034 C CA . ARG A 1 520 ? 4.861 -11.173 -29.877 1.00 54.72 520 ARG A CA 1
ATOM 4035 C C . ARG A 1 520 ? 6.004 -10.340 -29.305 1.00 54.72 520 ARG A C 1
ATOM 4037 O O . ARG A 1 520 ? 5.761 -9.353 -28.619 1.00 54.72 520 ARG A O 1
ATOM 4044 N N . SER A 1 521 ? 7.243 -10.766 -29.505 1.00 62.00 521 SER A N 1
ATOM 4045 C CA . SER A 1 521 ? 8.372 -10.157 -28.808 1.00 62.00 521 SER A CA 1
ATOM 4046 C C . SER A 1 521 ? 8.770 -8.858 -29.509 1.00 62.00 521 SER A C 1
ATOM 4048 O O . SER A 1 521 ? 9.534 -8.862 -30.472 1.00 62.00 521 SER A O 1
ATOM 4050 N N . GLU A 1 522 ? 8.222 -7.741 -29.026 1.00 72.50 522 GLU A N 1
ATOM 4051 C CA . GLU A 1 522 ? 8.540 -6.380 -29.476 1.00 72.50 522 GLU A CA 1
ATOM 4052 C C . GLU A 1 522 ? 9.969 -5.984 -29.064 1.00 72.50 522 GLU A C 1
ATOM 4054 O O . GLU A 1 522 ? 10.202 -5.225 -28.122 1.00 72.50 522 GLU A O 1
ATOM 4059 N N . TYR A 1 523 ? 10.964 -6.531 -29.766 1.00 77.56 523 TYR A N 1
ATOM 4060 C CA . TYR A 1 523 ? 12.361 -6.152 -29.583 1.00 77.56 523 TYR A CA 1
ATOM 4061 C C . TYR A 1 523 ? 12.597 -4.743 -30.121 1.00 77.56 523 TYR A C 1
ATOM 4063 O O . TYR A 1 523 ? 12.627 -4.525 -31.331 1.00 77.56 523 TYR A O 1
ATOM 4071 N N . VAL A 1 524 ? 12.831 -3.801 -29.210 1.00 86.06 524 VAL A N 1
ATOM 4072 C CA . VAL A 1 524 ? 13.319 -2.449 -29.504 1.00 86.06 524 VAL A CA 1
ATOM 4073 C C . VAL A 1 524 ? 14.710 -2.246 -28.916 1.00 86.06 524 VAL A C 1
ATOM 4075 O O . VAL A 1 524 ? 14.987 -2.628 -27.776 1.00 86.06 524 VAL A O 1
ATOM 4078 N N . THR A 1 525 ? 15.614 -1.629 -29.681 1.00 89.56 525 THR A N 1
ATOM 4079 C CA . THR A 1 525 ? 16.945 -1.290 -29.164 1.00 89.56 525 THR A CA 1
ATOM 4080 C C . THR A 1 525 ? 16.849 -0.103 -28.208 1.00 89.56 525 THR A C 1
ATOM 4082 O O . THR A 1 525 ? 16.095 0.848 -28.428 1.00 89.56 525 THR A O 1
ATOM 4085 N N . ILE A 1 526 ? 17.630 -0.130 -27.125 1.00 89.88 526 ILE A N 1
ATOM 4086 C CA . ILE A 1 526 ? 17.541 0.912 -26.092 1.00 89.88 526 ILE A CA 1
ATOM 4087 C C . ILE A 1 526 ? 17.918 2.303 -26.621 1.00 89.88 526 ILE A C 1
ATOM 4089 O O . ILE A 1 526 ? 17.391 3.302 -26.142 1.00 89.88 526 ILE A O 1
ATOM 4093 N N . ASP A 1 527 ? 18.773 2.388 -27.644 1.00 89.94 527 ASP A N 1
ATOM 4094 C CA . ASP A 1 527 ? 19.119 3.660 -28.274 1.00 89.94 527 ASP A CA 1
ATOM 4095 C C . ASP A 1 527 ? 17.983 4.211 -29.153 1.00 89.94 527 ASP A C 1
ATOM 4097 O O . ASP A 1 527 ? 17.779 5.422 -29.157 1.00 89.94 527 ASP A O 1
ATOM 4101 N N . TYR A 1 528 ? 17.200 3.355 -29.826 1.00 92.62 528 TYR A N 1
ATOM 4102 C CA . TYR A 1 528 ? 15.972 3.764 -30.517 1.00 92.62 528 TYR A CA 1
ATOM 4103 C C . TYR A 1 528 ? 14.959 4.340 -29.518 1.00 92.62 528 TYR A C 1
ATOM 4105 O O . TYR A 1 528 ? 14.493 5.465 -29.700 1.00 92.62 528 TYR A O 1
ATOM 4113 N N . VAL A 1 529 ? 14.694 3.626 -28.416 1.00 90.94 529 VAL A N 1
ATOM 4114 C CA . VAL A 1 529 ? 13.769 4.069 -27.356 1.00 90.94 529 VAL A CA 1
ATOM 4115 C C . VAL A 1 529 ? 14.214 5.405 -26.750 1.00 90.94 529 VAL A C 1
ATOM 4117 O O . VAL A 1 529 ? 13.438 6.355 -26.704 1.00 90.94 529 VAL A O 1
ATOM 4120 N N . VAL A 1 530 ? 15.475 5.515 -26.325 1.00 91.69 530 VAL A N 1
ATOM 4121 C CA . VAL A 1 530 ? 15.995 6.702 -25.623 1.00 91.69 530 VAL A CA 1
ATOM 4122 C C . VAL A 1 530 ? 16.044 7.932 -26.529 1.00 91.69 530 VAL A C 1
ATOM 4124 O O . VAL A 1 530 ? 15.599 9.004 -26.115 1.00 91.69 530 VAL A O 1
ATOM 4127 N N . LYS A 1 531 ? 16.517 7.793 -27.776 1.00 92.88 531 LYS A N 1
ATOM 4128 C CA . LYS A 1 531 ? 16.494 8.896 -28.751 1.00 92.88 531 LYS A CA 1
ATOM 4129 C C . LYS A 1 531 ? 15.062 9.329 -29.059 1.00 92.88 531 LYS A C 1
ATOM 4131 O O . LYS A 1 531 ? 14.817 10.528 -29.166 1.00 92.88 531 LYS A O 1
ATOM 4136 N N . SER A 1 532 ? 14.127 8.380 -29.153 1.00 93.56 532 SER A N 1
ATOM 4137 C CA . SER A 1 532 ? 12.714 8.682 -29.398 1.00 93.56 532 SER A CA 1
ATOM 4138 C C . SER A 1 532 ? 12.090 9.453 -28.239 1.00 93.56 532 SER A C 1
ATOM 4140 O O . SER A 1 532 ? 11.519 10.512 -28.474 1.00 93.56 532 SER A O 1
ATOM 4142 N N . ILE A 1 533 ? 12.273 9.005 -26.989 1.00 90.75 533 ILE A N 1
ATOM 4143 C CA . ILE A 1 533 ? 11.796 9.722 -25.791 1.00 90.75 533 ILE A CA 1
ATOM 4144 C C . ILE A 1 533 ? 12.333 11.158 -25.769 1.00 90.75 533 ILE A C 1
ATOM 4146 O O . ILE A 1 533 ? 11.567 12.100 -25.568 1.00 90.75 533 ILE A O 1
ATOM 4150 N N . LEU A 1 534 ? 13.636 11.349 -25.999 1.00 89.50 534 LEU A N 1
ATOM 4151 C CA . LEU A 1 534 ? 14.263 12.673 -25.953 1.00 89.50 534 LEU A CA 1
ATOM 4152 C C . LEU A 1 534 ? 13.830 13.576 -27.113 1.00 89.50 534 LEU A C 1
ATOM 4154 O O . LEU A 1 534 ? 13.632 14.768 -26.901 1.00 89.50 534 LEU A O 1
ATOM 4158 N N . HIS A 1 535 ? 13.632 13.033 -28.316 1.00 91.81 535 HIS A N 1
ATOM 4159 C CA . HIS A 1 535 ? 13.120 13.816 -29.442 1.00 91.81 535 HIS A CA 1
ATOM 4160 C C . HIS A 1 535 ? 11.651 14.200 -29.244 1.00 91.81 535 HIS A C 1
ATOM 4162 O O . HIS A 1 535 ? 11.323 15.387 -29.282 1.00 91.81 535 HIS A O 1
ATOM 4168 N N . ILE A 1 536 ? 10.789 13.224 -28.939 1.00 90.12 536 ILE A N 1
ATOM 4169 C CA . ILE A 1 536 ? 9.347 13.422 -28.733 1.00 90.12 536 ILE A CA 1
ATOM 4170 C C . ILE A 1 536 ? 9.106 14.429 -27.600 1.00 90.12 536 ILE A C 1
ATOM 4172 O O . ILE A 1 536 ? 8.364 15.391 -27.791 1.00 90.12 536 ILE A O 1
ATOM 4176 N N . SER A 1 537 ? 9.787 14.279 -26.459 1.00 86.50 537 SER A N 1
ATOM 4177 C CA . SER A 1 537 ? 9.671 15.211 -25.326 1.00 86.50 537 SER A CA 1
ATOM 4178 C C . SER A 1 537 ? 10.246 16.608 -25.589 1.00 86.50 537 SER A C 1
ATOM 4180 O O . SER A 1 537 ? 9.926 17.532 -24.845 1.00 86.50 537 SER A O 1
ATOM 4182 N N . SER A 1 538 ? 11.082 16.799 -26.617 1.00 85.12 538 SER A N 1
ATOM 4183 C CA . SER A 1 538 ? 11.688 18.105 -26.915 1.00 85.12 538 SER A CA 1
ATOM 4184 C C . SER A 1 538 ? 10.740 19.098 -27.601 1.00 85.12 538 SER A C 1
ATOM 4186 O O . SER A 1 538 ? 11.048 20.293 -27.637 1.00 85.12 538 SER A O 1
ATOM 4188 N N . SER A 1 539 ? 9.583 18.648 -28.106 1.00 84.19 539 SER A N 1
ATOM 4189 C CA . SER A 1 539 ? 8.591 19.506 -28.765 1.00 84.19 539 SER A CA 1
ATOM 4190 C C . SER A 1 539 ? 7.244 19.513 -28.049 1.00 84.19 539 SER A C 1
ATOM 4192 O O . SER A 1 539 ? 6.623 18.479 -27.813 1.00 84.19 539 SER A O 1
ATOM 4194 N N . ASN A 1 540 ? 6.720 20.716 -27.819 1.00 80.56 540 ASN A N 1
ATOM 4195 C CA . ASN A 1 540 ? 5.389 20.919 -27.251 1.00 80.56 540 ASN A CA 1
ATOM 4196 C C . ASN A 1 540 ? 4.245 20.481 -28.183 1.00 80.56 540 ASN A C 1
ATOM 4198 O O . ASN A 1 540 ? 3.118 20.336 -27.718 1.00 80.56 540 ASN A O 1
ATOM 4202 N N . SER A 1 541 ? 4.513 20.248 -29.476 1.00 82.31 541 SER A N 1
ATOM 4203 C CA . SER A 1 541 ? 3.537 19.663 -30.417 1.00 82.31 541 SER A CA 1
ATOM 4204 C C . SER A 1 541 ? 3.081 18.255 -30.024 1.00 82.31 541 SER A C 1
ATOM 4206 O O . SER A 1 541 ? 2.091 17.765 -30.559 1.00 82.31 541 SER A O 1
ATOM 4208 N N . ASN A 1 542 ? 3.829 17.618 -29.122 1.00 84.38 542 ASN A N 1
ATOM 4209 C CA . ASN A 1 542 ? 3.699 16.219 -28.738 1.00 84.38 542 ASN A CA 1
ATOM 4210 C C . ASN A 1 542 ? 3.068 16.052 -27.339 1.00 84.38 542 ASN A C 1
ATOM 4212 O O . ASN A 1 542 ? 3.049 14.957 -26.784 1.00 84.38 542 ASN A O 1
ATOM 4216 N N . LEU A 1 543 ? 2.586 17.144 -26.733 1.00 79.50 543 LEU A N 1
ATOM 4217 C CA . LEU A 1 543 ? 1.871 17.118 -25.455 1.00 79.50 543 LEU A CA 1
ATOM 4218 C C . LEU A 1 543 ? 0.425 16.636 -25.649 1.00 79.50 543 LEU A C 1
ATOM 4220 O O . LEU A 1 543 ? -0.197 16.924 -26.670 1.00 79.50 543 LEU A O 1
ATOM 4224 N N . GLY A 1 544 ? -0.120 15.939 -24.646 1.00 71.56 544 GLY A N 1
ATOM 4225 C CA . GLY A 1 544 ? -1.492 15.415 -24.688 1.00 71.56 544 GLY A CA 1
ATOM 4226 C C . GLY A 1 544 ? -1.686 14.231 -25.645 1.00 71.56 544 GLY A C 1
ATOM 4227 O O . GLY A 1 544 ? -2.786 14.052 -26.156 1.00 71.56 544 GLY A O 1
ATOM 4228 N N . ARG A 1 545 ? -0.621 13.461 -25.908 1.00 80.19 545 ARG A N 1
ATOM 4229 C CA . ARG A 1 545 ? -0.613 12.267 -26.765 1.00 80.19 545 ARG A CA 1
ATOM 4230 C C . ARG A 1 545 ? 0.170 11.120 -26.141 1.00 80.19 545 ARG A C 1
ATOM 4232 O O . ARG A 1 545 ? 1.120 11.349 -25.389 1.00 80.19 545 ARG A O 1
ATOM 4239 N N . SER A 1 546 ? -0.186 9.911 -26.547 1.00 81.94 546 SER A N 1
ATOM 4240 C CA . SER A 1 546 ? 0.535 8.671 -26.261 1.00 81.94 546 SER A CA 1
ATOM 4241 C C . SER A 1 546 ? 1.457 8.273 -27.418 1.00 81.94 546 SER A C 1
ATOM 4243 O O . SER A 1 546 ? 1.257 8.678 -28.566 1.00 81.94 546 SER A O 1
ATOM 4245 N N . TYR A 1 547 ? 2.475 7.462 -27.107 1.00 84.19 547 TYR A N 1
ATOM 4246 C CA . TYR A 1 547 ? 3.531 7.057 -28.041 1.00 84.19 547 TYR A CA 1
ATOM 4247 C C . TYR A 1 547 ? 3.982 5.615 -27.781 1.00 84.19 547 TYR A C 1
ATOM 4249 O O . TYR A 1 547 ? 4.616 5.333 -26.762 1.00 84.19 547 TYR A O 1
ATOM 4257 N N . CYS A 1 548 ? 3.717 4.702 -28.715 1.00 88.00 548 CYS A N 1
ATOM 4258 C CA . CYS A 1 548 ? 4.149 3.309 -28.611 1.00 88.00 548 CYS A CA 1
ATOM 4259 C C . CYS A 1 548 ? 5.500 3.132 -29.309 1.00 88.00 548 CYS A C 1
ATOM 4261 O O . CYS A 1 548 ? 5.596 3.054 -30.533 1.00 88.00 548 CYS A O 1
ATOM 4263 N N . LEU A 1 549 ? 6.566 3.055 -28.513 1.00 89.44 549 LEU A N 1
ATOM 4264 C CA . LEU A 1 549 ? 7.927 2.826 -28.997 1.00 89.44 549 LEU A CA 1
ATOM 4265 C C . LEU A 1 549 ? 8.159 1.321 -29.202 1.00 89.44 549 LEU A C 1
ATOM 4267 O O . LEU A 1 549 ? 8.783 0.666 -28.371 1.00 89.44 549 LEU A O 1
ATOM 4271 N N . VAL A 1 550 ? 7.609 0.798 -30.300 1.00 87.31 550 VAL A N 1
ATOM 4272 C CA . VAL A 1 550 ? 7.601 -0.621 -30.715 1.00 87.31 550 VAL A CA 1
ATOM 4273 C C . VAL A 1 550 ? 8.112 -0.790 -32.153 1.00 87.31 550 VAL A C 1
ATOM 4275 O O . VAL A 1 550 ? 8.575 0.180 -32.760 1.00 87.31 550 VAL A O 1
ATOM 4278 N N . ALA A 1 551 ? 8.035 -1.997 -32.723 1.00 86.94 551 ALA A N 1
ATOM 4279 C CA . ALA A 1 551 ? 8.267 -2.213 -34.147 1.00 86.94 551 ALA A CA 1
ATOM 4280 C C . ALA A 1 551 ? 7.310 -1.343 -34.999 1.00 86.94 551 ALA A C 1
ATOM 4282 O O . ALA A 1 551 ? 6.087 -1.462 -34.869 1.00 86.94 551 ALA A O 1
ATOM 4283 N N . PRO A 1 552 ? 7.810 -0.468 -35.900 1.00 84.94 552 PRO A N 1
ATOM 4284 C CA . PRO A 1 552 ? 6.945 0.433 -36.659 1.00 84.94 552 PRO A CA 1
ATOM 4285 C C . PRO A 1 552 ? 5.924 -0.297 -37.539 1.00 84.94 552 PRO A C 1
ATOM 4287 O O . PRO A 1 552 ? 4.821 0.213 -37.741 1.00 84.94 552 PRO A O 1
ATOM 4290 N N . ASN A 1 553 ? 6.248 -1.476 -38.072 1.00 83.38 553 ASN A N 1
ATOM 4291 C CA . ASN A 1 553 ? 5.311 -2.282 -38.848 1.00 83.38 553 ASN A CA 1
ATOM 4292 C C . ASN A 1 553 ? 5.153 -3.663 -38.208 1.00 83.38 553 ASN A C 1
ATOM 4294 O O . ASN A 1 553 ? 6.126 -4.277 -37.790 1.00 83.38 553 ASN A O 1
ATOM 4298 N N . GLN A 1 554 ? 3.930 -4.196 -38.223 1.00 77.62 554 GLN A N 1
ATOM 4299 C CA . GLN A 1 554 ? 3.589 -5.505 -37.644 1.00 77.62 554 GLN A CA 1
ATOM 4300 C C . GLN A 1 554 ? 4.382 -6.689 -38.243 1.00 77.62 554 GLN A C 1
ATOM 4302 O O . GLN A 1 554 ? 4.410 -7.768 -37.658 1.00 77.62 554 GLN A O 1
ATOM 4307 N N . ALA A 1 555 ? 4.985 -6.504 -39.422 1.00 80.94 555 ALA A N 1
ATOM 4308 C CA . ALA A 1 555 ? 5.845 -7.486 -40.085 1.00 80.94 555 ALA A CA 1
ATOM 4309 C C . ALA A 1 555 ? 7.309 -7.453 -39.600 1.00 80.94 555 ALA A C 1
ATOM 4311 O O . ALA A 1 555 ? 8.060 -8.373 -39.908 1.00 80.94 555 ALA A O 1
ATOM 4312 N N . ASP A 1 556 ? 7.705 -6.410 -38.861 1.00 79.81 556 ASP A N 1
ATOM 4313 C CA . ASP A 1 556 ? 9.027 -6.290 -38.240 1.00 79.81 556 ASP A CA 1
ATOM 4314 C C . ASP A 1 556 ? 9.040 -6.911 -36.821 1.00 79.81 556 ASP A C 1
ATOM 4316 O O . ASP A 1 556 ? 10.103 -7.278 -36.317 1.00 79.81 556 ASP A O 1
ATOM 4320 N N . SER A 1 557 ? 7.861 -7.073 -36.199 1.00 77.31 557 SER A N 1
ATOM 4321 C CA . SER A 1 557 ? 7.633 -7.807 -34.945 1.00 77.31 557 SER A CA 1
ATOM 4322 C C . SER A 1 557 ? 7.871 -9.314 -35.121 1.00 77.31 557 SER A C 1
ATOM 4324 O O . SER A 1 557 ? 7.237 -9.943 -35.969 1.00 77.31 557 SER A O 1
ATOM 4326 N N . VAL A 1 558 ? 8.699 -9.929 -34.271 1.00 75.56 558 VAL A N 1
ATOM 4327 C CA . VAL A 1 558 ? 9.015 -11.373 -34.323 1.00 75.56 558 VAL A CA 1
ATOM 4328 C C . VAL A 1 558 ? 8.296 -12.180 -33.237 1.00 75.56 558 VAL A C 1
ATOM 4330 O O . VAL A 1 558 ? 8.115 -11.721 -32.105 1.00 75.56 558 VAL A O 1
ATOM 4333 N N . THR A 1 559 ? 7.896 -13.414 -33.551 1.00 76.62 559 THR A N 1
ATOM 4334 C CA . THR A 1 559 ? 7.382 -14.359 -32.545 1.00 76.62 559 THR A CA 1
ATOM 4335 C C . THR A 1 559 ? 8.512 -15.056 -31.772 1.00 76.62 559 THR A C 1
ATOM 4337 O O . THR A 1 559 ? 9.704 -14.881 -32.054 1.00 76.62 559 THR A O 1
ATOM 4340 N N . VAL A 1 560 ? 8.149 -15.894 -30.795 1.00 75.94 560 VAL A N 1
ATOM 4341 C CA . VAL A 1 560 ? 9.103 -16.786 -30.114 1.00 75.94 560 VAL A CA 1
ATOM 4342 C C . VAL A 1 560 ? 9.713 -17.785 -31.107 1.00 75.94 560 VAL A C 1
ATOM 4344 O O . VAL A 1 560 ? 10.918 -18.018 -31.079 1.00 75.94 560 VAL A O 1
ATOM 4347 N N . GLU A 1 561 ? 8.928 -18.325 -32.041 1.00 81.06 561 GLU A N 1
ATOM 4348 C CA . GLU A 1 561 ? 9.406 -19.229 -33.094 1.00 81.06 561 GLU A CA 1
ATOM 4349 C C . GLU A 1 561 ? 10.346 -18.530 -34.082 1.00 81.06 561 GLU A C 1
ATOM 4351 O O . GLU A 1 561 ? 11.333 -19.132 -34.506 1.00 81.06 561 GLU A O 1
ATOM 4356 N N . ASP A 1 562 ? 10.071 -17.274 -34.443 1.00 83.19 562 ASP A N 1
ATOM 4357 C CA . ASP A 1 562 ? 10.955 -16.476 -35.300 1.00 83.19 562 ASP A CA 1
ATOM 4358 C C . ASP A 1 562 ? 12.271 -16.154 -34.578 1.00 83.19 562 ASP A C 1
ATOM 4360 O O . ASP A 1 562 ? 13.350 -16.347 -35.139 1.00 83.19 562 ASP A O 1
ATOM 4364 N N . THR A 1 563 ? 12.201 -15.789 -33.294 1.00 84.00 563 THR A N 1
ATOM 4365 C CA . THR A 1 563 ? 13.374 -15.645 -32.413 1.00 84.00 563 THR A CA 1
ATOM 4366 C C . THR A 1 563 ? 14.184 -16.944 -32.361 1.00 84.00 563 THR A C 1
ATOM 4368 O O . THR A 1 563 ? 15.416 -16.919 -32.411 1.00 84.00 563 THR A O 1
ATOM 4371 N N . CYS A 1 564 ? 13.516 -18.103 -32.343 1.00 84.94 564 CYS A N 1
ATOM 4372 C CA . CYS A 1 564 ? 14.187 -19.397 -32.418 1.00 84.94 564 CYS A CA 1
ATOM 4373 C C . CYS A 1 564 ? 14.846 -19.690 -33.775 1.00 84.94 564 CYS A C 1
ATOM 4375 O O . CYS A 1 564 ? 15.788 -20.484 -33.812 1.00 84.94 564 CYS A O 1
ATOM 4377 N N . ARG A 1 565 ? 14.414 -19.060 -34.876 1.00 87.00 565 ARG A N 1
ATOM 4378 C CA . ARG A 1 565 ? 15.150 -19.096 -36.153 1.00 87.00 565 ARG A CA 1
ATOM 4379 C C . ARG A 1 565 ? 16.370 -18.185 -36.088 1.00 87.00 565 ARG A C 1
ATOM 4381 O O . ARG A 1 565 ? 17.469 -18.687 -36.269 1.00 87.00 565 ARG A O 1
ATOM 4388 N N . VAL A 1 566 ? 16.213 -16.929 -35.663 1.00 88.69 566 VAL A N 1
ATOM 4389 C CA . VAL A 1 566 ? 17.324 -15.960 -35.545 1.00 88.69 566 VAL A CA 1
ATOM 4390 C C . VAL A 1 566 ? 18.468 -16.478 -34.657 1.00 88.69 566 VAL A C 1
ATOM 4392 O O . VAL A 1 566 ? 19.640 -16.309 -34.987 1.00 88.69 566 VAL A O 1
ATOM 4395 N N . LEU A 1 567 ? 18.156 -17.165 -33.553 1.00 88.31 567 LEU A N 1
ATOM 4396 C CA . LEU A 1 567 ? 19.160 -17.805 -32.690 1.00 88.31 567 LEU A CA 1
ATOM 4397 C C . LEU A 1 567 ? 19.870 -18.998 -33.361 1.00 88.31 567 LEU A C 1
ATOM 4399 O O . LEU A 1 567 ? 21.040 -19.249 -33.074 1.00 88.31 567 LEU A O 1
ATOM 4403 N N . ASN A 1 568 ? 19.196 -19.724 -34.256 1.00 88.44 568 ASN A N 1
ATOM 4404 C CA . ASN A 1 568 ? 19.794 -20.806 -35.044 1.00 88.44 568 ASN A CA 1
ATOM 4405 C C . ASN A 1 568 ? 20.605 -20.284 -36.240 1.00 88.44 568 ASN A C 1
ATOM 4407 O O . ASN A 1 568 ? 21.680 -20.816 -36.504 1.00 88.44 568 ASN A O 1
ATOM 4411 N N . ASP A 1 569 ? 20.155 -19.210 -36.891 1.00 87.12 569 ASP A N 1
ATOM 4412 C CA . ASP A 1 569 ? 20.903 -18.486 -37.928 1.00 87.12 569 ASP A CA 1
ATOM 4413 C C . ASP A 1 569 ? 22.176 -17.836 -37.346 1.00 87.12 569 ASP A C 1
ATOM 4415 O O . ASP A 1 569 ? 23.187 -17.702 -38.030 1.00 87.12 569 ASP A O 1
ATOM 4419 N N . ALA A 1 570 ? 22.155 -17.496 -36.052 1.00 87.88 570 ALA A N 1
ATOM 4420 C CA . ALA A 1 570 ? 23.319 -17.093 -35.261 1.00 87.88 570 ALA A CA 1
ATOM 4421 C C . ALA A 1 570 ? 24.118 -18.278 -34.659 1.00 87.88 570 ALA A C 1
ATOM 4423 O O . ALA A 1 570 ? 24.977 -18.061 -33.804 1.00 87.88 570 ALA A O 1
ATOM 4424 N N . GLU A 1 571 ? 23.852 -19.512 -35.103 1.00 86.81 571 GLU A N 1
ATOM 4425 C CA . GLU A 1 571 ? 24.563 -20.756 -34.760 1.00 86.81 571 GLU A CA 1
ATOM 4426 C C . GLU A 1 571 ? 24.471 -21.224 -33.283 1.00 86.81 571 GLU A C 1
ATOM 4428 O O . GLU A 1 571 ? 25.261 -22.066 -32.845 1.00 86.81 571 GLU A O 1
ATOM 4433 N N . TYR A 1 572 ? 23.476 -20.777 -32.503 1.00 85.44 572 TYR A N 1
ATOM 4434 C CA . TYR A 1 572 ? 23.285 -21.228 -31.106 1.00 85.44 572 TYR A CA 1
ATOM 4435 C C . TYR A 1 572 ? 22.556 -22.580 -30.954 1.00 85.44 572 TYR A C 1
ATOM 4437 O O . TYR A 1 572 ? 22.421 -23.068 -29.834 1.00 85.44 572 TYR A O 1
ATOM 4445 N N . ASN A 1 573 ? 22.147 -23.219 -32.060 1.00 84.00 573 ASN A N 1
ATOM 4446 C CA . ASN A 1 573 ? 21.708 -24.625 -32.127 1.00 84.00 573 ASN A CA 1
ATOM 4447 C C . ASN A 1 573 ? 20.618 -25.021 -31.100 1.00 84.00 573 ASN A C 1
ATOM 4449 O O . ASN A 1 573 ? 20.781 -25.954 -30.308 1.00 84.00 573 ASN A O 1
ATOM 4453 N N . ILE A 1 574 ? 19.479 -24.324 -31.126 1.00 88.19 574 ILE A N 1
ATOM 4454 C CA . ILE A 1 574 ? 18.339 -24.556 -30.227 1.00 88.19 574 ILE A CA 1
ATOM 4455 C C . ILE A 1 574 ? 17.180 -25.304 -30.901 1.00 88.19 574 ILE A C 1
ATOM 4457 O O . ILE A 1 574 ? 16.888 -25.125 -32.084 1.00 88.19 574 ILE A O 1
ATOM 4461 N N . ARG A 1 575 ? 16.484 -26.138 -30.119 1.00 88.19 575 ARG A N 1
ATOM 4462 C CA . ARG A 1 575 ? 15.389 -27.007 -30.577 1.00 88.19 575 ARG A CA 1
ATOM 4463 C C . ARG A 1 575 ? 14.029 -26.457 -30.140 1.00 88.19 575 ARG A C 1
ATOM 4465 O O . ARG A 1 575 ? 13.808 -26.280 -28.946 1.00 88.19 575 ARG A O 1
ATOM 4472 N N . LEU A 1 576 ? 13.105 -26.276 -31.086 1.00 85.44 576 LEU A N 1
ATOM 4473 C CA . LEU A 1 576 ? 11.681 -26.111 -30.772 1.00 85.44 576 LEU A CA 1
ATOM 4474 C C . LEU A 1 576 ? 11.114 -27.429 -30.219 1.00 85.44 576 LEU A C 1
ATOM 4476 O O . LEU A 1 576 ? 11.437 -28.514 -30.705 1.00 85.44 576 LEU A O 1
ATOM 4480 N N . VAL A 1 577 ? 10.284 -27.325 -29.190 1.00 88.81 577 VAL A N 1
ATOM 4481 C CA . VAL A 1 577 ? 9.675 -28.433 -28.439 1.00 88.81 577 VAL A CA 1
ATOM 4482 C C . VAL A 1 577 ? 8.219 -28.097 -28.144 1.00 88.81 577 VAL A C 1
ATOM 4484 O O . VAL A 1 577 ? 7.824 -26.939 -28.284 1.00 88.81 577 VAL A O 1
ATOM 4487 N N . ASP A 1 578 ? 7.423 -29.087 -27.736 1.00 87.69 578 ASP A N 1
ATOM 4488 C CA . ASP A 1 578 ? 6.085 -28.785 -27.226 1.00 87.69 578 ASP A CA 1
ATOM 4489 C C . ASP A 1 578 ? 6.175 -27.908 -25.965 1.00 87.69 578 ASP A C 1
ATOM 4491 O O . ASP A 1 578 ? 7.144 -27.982 -25.203 1.00 87.69 578 ASP A O 1
ATOM 4495 N N . TYR A 1 579 ? 5.172 -27.062 -25.738 1.00 84.44 579 TYR A N 1
ATOM 4496 C CA . TYR A 1 579 ? 5.182 -26.159 -24.595 1.00 84.44 579 TYR A CA 1
ATOM 4497 C C . TYR A 1 579 ? 5.170 -26.898 -23.253 1.00 84.44 579 TYR A C 1
ATOM 4499 O O . TYR A 1 579 ? 5.900 -26.517 -22.338 1.00 84.44 579 TYR A O 1
ATOM 4507 N N . ASP A 1 580 ? 4.362 -27.948 -23.116 1.00 85.56 580 ASP A N 1
ATOM 4508 C CA . ASP A 1 580 ? 4.256 -28.667 -21.849 1.00 85.56 580 ASP A CA 1
ATOM 4509 C C . ASP A 1 580 ? 5.528 -29.521 -21.616 1.00 85.56 580 ASP A C 1
ATOM 4511 O O . ASP A 1 580 ? 6.010 -29.612 -20.485 1.00 85.56 580 ASP A O 1
ATOM 4515 N N . GLU A 1 581 ? 6.185 -29.998 -22.689 1.00 89.81 581 GLU A N 1
ATOM 4516 C CA . GLU A 1 581 ? 7.549 -30.565 -22.642 1.00 89.81 581 GLU A CA 1
ATOM 4517 C C . GLU A 1 581 ? 8.587 -29.528 -22.162 1.00 89.81 581 GLU A C 1
ATOM 4519 O O . GLU A 1 581 ? 9.397 -29.816 -21.278 1.00 89.81 581 GLU A O 1
ATOM 4524 N N . TRP A 1 582 ? 8.568 -28.310 -22.716 1.00 87.69 582 TRP A N 1
ATOM 4525 C CA . TRP A 1 582 ? 9.477 -27.213 -22.354 1.00 87.69 582 TRP A CA 1
ATOM 4526 C C . TRP A 1 582 ? 9.346 -26.814 -20.882 1.00 87.69 582 TRP A C 1
ATOM 4528 O O . TRP A 1 582 ? 10.343 -26.677 -20.168 1.00 87.69 582 TRP A O 1
ATOM 4538 N N . VAL A 1 583 ? 8.108 -26.679 -20.408 1.00 83.81 583 VAL A N 1
ATOM 4539 C CA . VAL A 1 583 ? 7.803 -26.341 -19.018 1.00 83.81 583 VAL A CA 1
ATOM 4540 C C . VAL A 1 583 ? 8.306 -27.416 -18.051 1.00 83.81 583 VAL A C 1
ATOM 4542 O O . VAL A 1 583 ? 8.852 -27.076 -16.996 1.00 83.81 583 VAL A O 1
ATOM 4545 N N . ASP A 1 584 ? 8.197 -28.699 -18.399 1.00 85.31 584 ASP A N 1
ATOM 4546 C CA . ASP A 1 584 ? 8.743 -29.769 -17.563 1.00 85.31 584 ASP A CA 1
ATOM 4547 C C . ASP A 1 584 ? 10.273 -29.891 -17.651 1.00 85.31 584 ASP A C 1
ATOM 4549 O O . ASP A 1 584 ? 10.902 -30.218 -16.642 1.00 85.31 584 ASP A O 1
ATOM 4553 N N . GLN A 1 585 ? 10.909 -29.526 -18.771 1.00 87.88 585 GLN A N 1
ATOM 4554 C CA . GLN A 1 585 ? 12.372 -29.376 -18.830 1.00 87.88 585 GLN A CA 1
ATOM 4555 C C . GLN A 1 585 ? 12.885 -28.251 -17.909 1.00 87.88 585 GLN A C 1
ATOM 4557 O O . GLN A 1 585 ? 13.939 -28.409 -17.287 1.00 87.88 585 GLN A O 1
ATOM 4562 N N . ILE A 1 586 ? 12.145 -27.142 -17.763 1.00 81.50 586 ILE A N 1
ATOM 4563 C CA . ILE A 1 586 ? 12.465 -26.088 -16.779 1.00 81.50 586 ILE A CA 1
ATOM 4564 C C . ILE A 1 586 ? 12.212 -26.592 -15.352 1.00 81.50 586 ILE A C 1
ATOM 4566 O O . ILE A 1 586 ? 13.046 -26.389 -14.473 1.00 81.50 586 ILE A O 1
ATOM 4570 N N . ASN A 1 587 ? 11.113 -27.315 -15.114 1.00 77.88 587 ASN A N 1
ATOM 4571 C CA . ASN A 1 587 ? 10.805 -27.921 -13.812 1.00 77.88 587 ASN A CA 1
ATOM 4572 C C . ASN A 1 587 ? 11.887 -28.918 -13.345 1.00 77.88 587 ASN A C 1
ATOM 4574 O O . ASN A 1 587 ? 12.073 -29.109 -12.146 1.00 77.88 587 ASN A O 1
ATOM 4578 N N . GLN A 1 588 ? 12.600 -29.559 -14.273 1.00 83.44 588 GLN A N 1
ATOM 4579 C CA . GLN A 1 588 ? 13.730 -30.454 -13.990 1.00 83.44 588 GLN A CA 1
ATOM 4580 C C . GLN A 1 588 ? 15.055 -29.712 -13.719 1.00 83.44 588 GLN A C 1
ATOM 4582 O O . GLN A 1 588 ? 16.054 -30.351 -13.394 1.00 83.44 588 GLN A O 1
ATOM 4587 N N . ARG A 1 589 ? 15.086 -28.378 -13.840 1.00 80.06 589 ARG A N 1
ATOM 4588 C CA . ARG A 1 589 ? 16.263 -27.523 -13.615 1.00 80.06 589 ARG A CA 1
ATOM 4589 C C . ARG A 1 589 ? 15.933 -26.406 -12.609 1.00 80.06 589 ARG A C 1
ATOM 4591 O O . ARG A 1 589 ? 15.837 -25.247 -13.017 1.00 80.06 589 ARG A O 1
ATOM 4598 N N . PRO A 1 590 ? 15.756 -26.724 -11.310 1.00 64.12 590 PRO A N 1
ATOM 4599 C CA . PRO A 1 590 ? 15.352 -25.750 -10.289 1.00 64.12 590 PRO A CA 1
ATOM 4600 C C . PRO A 1 590 ? 16.347 -24.592 -10.114 1.00 64.12 590 PRO A C 1
ATOM 4602 O O . PRO A 1 590 ? 15.927 -23.487 -9.791 1.00 64.12 590 PRO A O 1
ATOM 4605 N N . ASP A 1 591 ? 17.631 -24.816 -10.401 1.00 67.69 591 ASP A N 1
ATOM 4606 C CA . ASP A 1 591 ? 18.692 -23.796 -10.352 1.00 67.69 591 ASP A CA 1
ATOM 4607 C C . ASP A 1 591 ? 18.853 -23.030 -11.687 1.00 67.69 591 ASP A C 1
ATOM 4609 O O . ASP A 1 591 ? 19.790 -22.254 -11.878 1.00 67.69 591 ASP A O 1
ATOM 4613 N N . GLY A 1 592 ? 17.976 -23.284 -12.666 1.00 68.50 592 GLY A N 1
ATOM 4614 C CA . GLY A 1 592 ? 18.032 -22.680 -13.995 1.00 68.50 592 GLY A CA 1
ATOM 4615 C C . GLY A 1 592 ? 17.494 -21.241 -14.029 1.00 68.50 592 GLY A C 1
ATOM 4616 O O . GLY A 1 592 ? 16.576 -20.905 -13.281 1.00 68.50 592 GLY A O 1
ATOM 4617 N N . PRO A 1 593 ? 17.959 -20.388 -14.965 1.00 67.06 593 PRO A N 1
ATOM 4618 C CA . PRO A 1 593 ? 17.589 -18.966 -15.020 1.00 67.06 593 PRO A CA 1
ATOM 4619 C C . PRO A 1 593 ? 16.095 -18.699 -15.286 1.00 67.06 593 PRO A C 1
ATOM 4621 O O . PRO A 1 593 ? 15.636 -17.575 -15.105 1.00 67.06 593 PRO A O 1
ATOM 4624 N N . LEU A 1 594 ? 15.333 -19.717 -15.705 1.00 71.12 594 LEU A N 1
ATOM 4625 C CA . LEU A 1 594 ? 13.883 -19.649 -15.922 1.00 71.12 594 LEU A CA 1
ATOM 4626 C C . LEU A 1 594 ? 13.055 -20.266 -14.780 1.00 71.12 594 LEU A C 1
ATOM 4628 O O . LEU A 1 594 ? 11.839 -20.087 -14.760 1.00 71.12 594 LEU A O 1
ATOM 4632 N N . ALA A 1 595 ? 13.673 -20.952 -13.811 1.00 64.75 595 ALA A N 1
ATOM 4633 C CA . ALA A 1 595 ? 12.964 -21.516 -12.661 1.00 64.75 595 ALA A CA 1
ATOM 4634 C C . ALA A 1 595 ? 12.231 -20.460 -11.796 1.00 64.75 595 ALA A C 1
ATOM 4636 O O . ALA A 1 595 ? 11.101 -20.739 -11.386 1.00 64.75 595 ALA A O 1
ATOM 4637 N N . PRO A 1 596 ? 12.756 -19.226 -11.603 1.00 59.78 596 PRO A N 1
ATOM 4638 C CA . PRO A 1 596 ? 12.006 -18.114 -11.003 1.00 59.78 596 PRO A CA 1
ATOM 4639 C C . PRO A 1 596 ? 10.653 -17.815 -11.673 1.00 59.78 596 PRO A C 1
ATOM 4641 O O . PRO A 1 596 ? 9.711 -17.400 -11.002 1.00 59.78 596 PRO A O 1
ATOM 4644 N N . LEU A 1 597 ? 10.543 -18.051 -12.986 1.00 65.75 597 LEU A N 1
ATOM 4645 C CA . LEU A 1 597 ? 9.355 -17.770 -13.802 1.00 65.75 597 LEU A CA 1
ATOM 4646 C C . LEU A 1 597 ? 8.428 -18.985 -13.974 1.00 65.75 597 LEU A C 1
ATOM 4648 O O . LEU A 1 597 ? 7.337 -18.845 -14.523 1.00 65.75 597 LEU A O 1
ATOM 4652 N N . LEU A 1 598 ? 8.816 -20.163 -13.474 1.00 65.69 598 LEU A N 1
ATOM 4653 C CA . LEU A 1 598 ? 8.063 -21.411 -13.623 1.00 65.69 598 LEU A CA 1
ATOM 4654 C C . LEU A 1 598 ? 6.578 -21.338 -13.193 1.00 65.69 598 LEU A C 1
ATOM 4656 O O . LEU A 1 598 ? 5.759 -21.971 -13.865 1.00 65.69 598 LEU A O 1
ATOM 4660 N N . PRO A 1 599 ? 6.167 -20.569 -12.158 1.00 63.94 599 PRO A N 1
ATOM 4661 C CA . PRO A 1 599 ? 4.746 -20.407 -11.850 1.00 63.94 599 PRO A CA 1
ATOM 4662 C C . PRO A 1 599 ? 3.971 -19.713 -12.981 1.00 63.94 599 PRO A C 1
ATOM 4664 O O . PRO A 1 599 ? 2.890 -20.175 -13.329 1.00 63.94 599 PRO A O 1
ATOM 4667 N N . ASN A 1 600 ? 4.543 -18.697 -13.643 1.00 66.19 600 ASN A N 1
ATOM 4668 C CA . ASN A 1 600 ? 3.906 -17.996 -14.772 1.00 66.19 600 ASN A CA 1
ATOM 4669 C C . ASN A 1 600 ? 3.697 -18.912 -15.991 1.00 66.19 600 ASN A C 1
ATOM 4671 O O . ASN A 1 600 ? 2.825 -18.661 -16.826 1.00 66.19 600 ASN A O 1
ATOM 4675 N N . PHE A 1 601 ? 4.491 -19.979 -16.096 1.00 72.25 601 PHE A N 1
ATOM 4676 C CA . PHE A 1 601 ? 4.353 -20.984 -17.145 1.00 72.25 601 PHE A CA 1
ATOM 4677 C C . PHE A 1 601 ? 3.303 -22.058 -16.814 1.00 72.25 601 PHE A C 1
ATOM 4679 O O . PHE A 1 601 ? 2.671 -22.580 -17.731 1.00 72.25 601 PHE A O 1
ATOM 4686 N N . LYS A 1 602 ? 3.079 -22.364 -15.524 1.00 69.56 602 LYS A N 1
ATOM 4687 C CA . LYS A 1 602 ? 2.137 -23.405 -15.056 1.00 69.56 602 LYS A CA 1
ATOM 4688 C C . LYS A 1 602 ? 0.762 -22.880 -14.605 1.00 69.56 602 LYS A C 1
ATOM 4690 O O . LYS A 1 602 ? -0.200 -23.639 -14.618 1.00 69.56 602 LYS A O 1
ATOM 4695 N N . GLU A 1 603 ? 0.636 -21.611 -14.221 1.00 64.81 603 GLU A N 1
ATOM 4696 C CA . GLU A 1 603 ? -0.616 -21.016 -13.729 1.00 64.81 603 GLU A CA 1
ATOM 4697 C C . GLU A 1 603 ? -1.625 -20.755 -14.859 1.00 64.81 603 GLU A C 1
ATOM 4699 O O . GLU A 1 603 ? -1.384 -19.914 -15.726 1.00 64.81 603 GLU A O 1
ATOM 4704 N N . THR A 1 604 ? -2.784 -21.421 -14.816 1.00 65.00 604 THR A N 1
ATOM 4705 C CA . THR A 1 604 ? -3.949 -21.170 -15.686 1.00 65.00 604 THR A CA 1
ATOM 4706 C C . THR A 1 604 ? -4.743 -19.940 -15.256 1.00 65.00 604 THR A C 1
ATOM 4708 O O . THR A 1 604 ? -5.211 -19.888 -14.120 1.00 65.00 604 THR A O 1
ATOM 4711 N N . ILE A 1 605 ? -4.959 -18.993 -16.177 1.00 60.94 605 ILE A N 1
ATOM 4712 C CA . ILE A 1 605 ? -5.665 -17.722 -15.904 1.00 60.94 605 ILE A CA 1
ATOM 4713 C C . ILE A 1 605 ? -7.123 -17.702 -16.395 1.00 60.94 605 ILE A C 1
ATOM 4715 O O . ILE A 1 605 ? -7.952 -16.975 -15.851 1.00 60.94 605 ILE A O 1
ATOM 4719 N N . ARG A 1 606 ? -7.459 -18.502 -17.417 1.00 57.69 606 ARG A N 1
ATOM 4720 C CA . ARG A 1 606 ? -8.823 -18.676 -17.950 1.00 57.69 606 ARG A CA 1
ATOM 4721 C C . ARG A 1 606 ? -8.861 -19.968 -18.773 1.00 57.69 606 ARG A C 1
ATOM 4723 O O . ARG A 1 606 ? -8.109 -20.128 -19.731 1.00 57.69 606 ARG A O 1
ATOM 4730 N N . GLY A 1 607 ? -9.728 -20.912 -18.402 1.00 66.56 607 GLY A N 1
ATOM 4731 C CA . GLY A 1 607 ? -9.757 -22.234 -19.043 1.00 66.56 607 GLY A CA 1
ATOM 4732 C C . GLY A 1 607 ? -8.393 -22.953 -18.970 1.00 66.56 607 GLY A C 1
ATOM 4733 O O . GLY A 1 607 ? -7.703 -22.819 -17.962 1.00 66.56 607 GLY A O 1
ATOM 4734 N N . PRO A 1 608 ? -7.977 -23.699 -20.012 1.00 67.56 608 PRO A N 1
ATOM 4735 C CA . PRO A 1 608 ? -6.711 -24.441 -20.022 1.00 67.56 608 PRO A CA 1
ATOM 4736 C C . PRO A 1 608 ? -5.478 -23.581 -20.361 1.00 67.56 608 PRO A C 1
ATOM 4738 O O . PRO A 1 608 ? -4.375 -24.113 -20.481 1.00 67.56 608 PRO A O 1
ATOM 4741 N N . LEU A 1 609 ? -5.640 -22.271 -20.580 1.00 67.06 609 LEU A N 1
ATOM 4742 C CA . LEU A 1 609 ? -4.545 -21.399 -20.999 1.00 67.06 609 LEU A CA 1
ATOM 4743 C C . LEU A 1 609 ? -3.793 -20.861 -19.777 1.00 67.06 609 LEU A C 1
ATOM 4745 O O . LEU A 1 609 ? -4.358 -20.173 -18.920 1.00 67.06 609 LEU A O 1
ATOM 4749 N N . THR A 1 610 ? -2.502 -21.194 -19.711 1.00 70.81 610 THR A N 1
ATOM 4750 C CA . THR A 1 610 ? -1.569 -20.616 -18.740 1.00 70.81 610 THR A CA 1
ATOM 4751 C C . THR A 1 610 ? -1.304 -19.150 -19.054 1.00 70.81 610 THR A C 1
ATOM 4753 O O . THR A 1 610 ? -1.525 -18.717 -20.184 1.00 70.81 610 THR A O 1
ATOM 4756 N N . ARG A 1 611 ? -0.835 -18.370 -18.076 1.00 68.56 611 ARG A N 1
ATOM 4757 C CA . ARG A 1 611 ? -0.550 -16.935 -18.250 1.00 68.56 611 ARG A CA 1
ATOM 4758 C C . ARG A 1 611 ? 0.325 -16.668 -19.480 1.00 68.56 611 ARG A C 1
ATOM 4760 O O . ARG A 1 611 ? -0.004 -15.811 -20.293 1.00 68.56 611 ARG A O 1
ATOM 4767 N N . TRP A 1 612 ? 1.361 -17.483 -19.673 1.00 72.44 612 TRP A N 1
ATOM 4768 C CA . TRP A 1 612 ? 2.204 -17.460 -20.870 1.00 72.44 612 TRP A CA 1
ATOM 4769 C C . TRP A 1 612 ? 1.502 -18.001 -22.131 1.00 72.44 612 TRP A C 1
ATOM 4771 O O . TRP A 1 612 ? 1.624 -17.388 -23.182 1.00 72.44 612 TRP A O 1
ATOM 4781 N N . LYS A 1 613 ? 0.709 -19.087 -22.073 1.00 74.31 613 LYS A N 1
ATOM 4782 C CA . LYS A 1 613 ? -0.117 -19.503 -23.235 1.00 74.31 613 LYS A CA 1
ATOM 4783 C C . LYS A 1 613 ? -1.188 -18.455 -23.610 1.00 74.31 613 LYS A C 1
ATOM 4785 O O . LYS A 1 613 ? -1.726 -18.520 -24.711 1.00 74.31 613 LYS A O 1
ATOM 4790 N N . GLY A 1 614 ? -1.529 -17.515 -22.727 1.00 70.38 614 GLY A N 1
ATOM 4791 C CA . GLY A 1 614 ? -2.494 -16.442 -22.979 1.00 70.38 614 GLY A CA 1
ATOM 4792 C C . GLY A 1 614 ? -1.955 -15.292 -23.837 1.00 70.38 614 GLY A C 1
ATOM 4793 O O . GLY A 1 614 ? -2.721 -14.701 -24.595 1.00 70.38 614 GLY A O 1
ATOM 4794 N N . SER A 1 615 ? -0.655 -14.988 -23.781 1.00 71.19 615 SER A N 1
ATOM 4795 C CA . SER A 1 615 ? -0.090 -13.812 -24.462 1.00 71.19 615 SER A CA 1
ATOM 4796 C C . SER A 1 615 ? 0.143 -13.988 -25.974 1.00 71.19 615 SER A C 1
ATOM 4798 O O . SER A 1 615 ? 0.478 -13.018 -26.655 1.00 71.19 615 SER A O 1
ATOM 4800 N N . GLN A 1 616 ? -0.117 -15.172 -26.550 1.00 72.25 616 GLN A N 1
ATOM 4801 C CA . GLN A 1 616 ? -0.194 -15.352 -28.016 1.00 72.25 616 GLN A CA 1
ATOM 4802 C C . GLN A 1 616 ? -1.317 -14.509 -28.641 1.00 72.25 616 GLN A C 1
ATOM 4804 O O . GLN A 1 616 ? -1.254 -14.163 -29.819 1.00 72.25 616 GLN A O 1
ATOM 4809 N N . TYR A 1 617 ? -2.335 -14.174 -27.841 1.00 75.50 617 TYR A N 1
ATOM 4810 C CA . TYR A 1 617 ? -3.473 -13.344 -28.229 1.00 75.50 617 TYR A CA 1
ATOM 4811 C C . TYR A 1 617 ? -3.317 -11.880 -27.787 1.00 75.50 617 TYR A C 1
ATOM 4813 O O . TYR A 1 617 ? -4.312 -11.165 -27.742 1.00 75.50 617 TYR A O 1
ATOM 4821 N N . SER A 1 618 ? -2.120 -11.419 -27.405 1.00 76.31 618 SER A N 1
ATOM 4822 C CA . SER A 1 618 ? -1.898 -9.990 -27.143 1.00 76.31 618 SER A CA 1
ATOM 4823 C C . SER A 1 618 ? -2.117 -9.164 -28.426 1.00 76.31 618 SER A C 1
ATOM 4825 O O . SER A 1 618 ? -1.772 -9.637 -29.516 1.00 76.31 618 SER A O 1
ATOM 4827 N N . PRO A 1 619 ? -2.699 -7.954 -28.324 1.00 76.94 619 PRO A N 1
ATOM 4828 C CA . PRO A 1 619 ? -3.059 -7.144 -29.485 1.00 76.94 619 PRO A CA 1
ATOM 4829 C C . PRO A 1 619 ? -1.824 -6.635 -30.238 1.00 76.94 619 PRO A C 1
ATOM 4831 O O . PRO A 1 619 ? -0.712 -6.610 -29.713 1.00 76.94 619 PRO A O 1
ATOM 4834 N N . TRP A 1 620 ? -2.019 -6.175 -31.474 1.00 81.50 620 TRP A N 1
ATOM 4835 C CA . TRP A 1 620 ? -1.004 -5.392 -32.177 1.00 81.50 620 TRP A CA 1
ATOM 4836 C C . TRP A 1 620 ? -1.005 -3.927 -31.723 1.00 81.50 620 TRP A C 1
ATOM 4838 O O . TRP A 1 620 ? -2.020 -3.236 -31.795 1.00 81.50 620 TRP A O 1
ATOM 4848 N N . TYR A 1 621 ? 0.164 -3.449 -31.310 1.00 84.25 621 TYR A N 1
ATOM 4849 C CA . TYR A 1 621 ? 0.398 -2.072 -30.894 1.00 84.25 621 TYR A CA 1
ATOM 4850 C C . TYR A 1 621 ? 0.709 -1.186 -32.092 1.00 84.25 621 TYR A C 1
ATOM 4852 O O . TYR A 1 621 ? 1.688 -1.410 -32.809 1.00 84.25 621 TYR A O 1
ATOM 4860 N N . ARG A 1 622 ? -0.123 -0.170 -32.318 1.00 85.56 622 ARG A N 1
ATOM 4861 C CA . ARG A 1 622 ? 0.127 0.827 -33.359 1.00 85.56 622 ARG A CA 1
ATOM 4862 C C . ARG A 1 622 ? 1.101 1.895 -32.869 1.00 85.56 622 ARG A C 1
ATOM 4864 O O . ARG A 1 622 ? 1.119 2.219 -31.693 1.00 85.56 622 ARG A O 1
ATOM 4871 N N . ALA A 1 623 ? 1.899 2.423 -33.792 1.00 89.12 623 ALA A N 1
ATOM 4872 C CA . ALA A 1 623 ? 2.988 3.369 -33.539 1.00 89.12 623 ALA A CA 1
ATOM 4873 C C . ALA A 1 623 ? 2.924 4.553 -34.527 1.00 89.12 623 ALA A C 1
ATOM 4875 O O . ALA A 1 623 ? 3.916 4.917 -35.158 1.00 89.12 623 ALA A O 1
ATOM 4876 N N . ASP A 1 624 ? 1.729 5.088 -34.772 1.00 91.19 624 ASP A N 1
ATOM 4877 C CA . ASP A 1 624 ? 1.474 6.142 -35.757 1.00 91.19 624 ASP A CA 1
ATOM 4878 C C . ASP A 1 624 ? 1.887 7.529 -35.241 1.00 91.19 624 ASP A C 1
ATOM 4880 O O . ASP A 1 624 ? 2.520 8.292 -35.977 1.00 91.19 624 ASP A O 1
ATOM 4884 N N . ASN A 1 625 ? 1.604 7.836 -33.969 1.00 90.88 625 ASN A N 1
ATOM 4885 C CA . ASN A 1 625 ? 2.108 9.036 -33.301 1.00 90.88 625 ASN A CA 1
ATOM 4886 C C . ASN A 1 625 ? 3.632 8.982 -33.196 1.00 90.88 625 ASN A C 1
ATOM 4888 O O . ASN A 1 625 ? 4.294 9.970 -33.521 1.00 90.88 625 ASN A O 1
ATOM 4892 N N . ALA A 1 626 ? 4.198 7.832 -32.812 1.00 91.19 626 ALA A N 1
ATOM 4893 C CA . ALA A 1 626 ? 5.645 7.627 -32.814 1.00 91.19 626 ALA A CA 1
ATOM 4894 C C . ALA A 1 626 ? 6.258 7.833 -34.215 1.00 91.19 626 ALA A C 1
ATOM 4896 O O . ALA A 1 626 ? 7.235 8.567 -34.347 1.00 91.19 626 ALA A O 1
ATOM 4897 N N . LYS A 1 627 ? 5.668 7.272 -35.282 1.00 92.31 627 LYS A N 1
ATOM 4898 C CA . LYS A 1 627 ? 6.130 7.486 -36.669 1.00 92.31 627 LYS A CA 1
ATOM 4899 C C . LYS A 1 627 ? 6.126 8.954 -37.083 1.00 92.31 627 LYS A C 1
ATOM 4901 O O . LYS A 1 627 ? 7.124 9.425 -37.622 1.00 92.31 627 LYS A O 1
ATOM 4906 N N . GLU A 1 628 ? 5.021 9.672 -36.877 1.00 92.94 628 GLU A N 1
ATOM 4907 C CA . GLU A 1 628 ? 4.915 11.064 -37.332 1.00 92.94 628 GLU A CA 1
ATOM 4908 C C . GLU A 1 628 ? 5.799 11.998 -36.489 1.00 92.94 628 GLU A C 1
ATOM 4910 O O . GLU A 1 628 ? 6.437 12.889 -37.045 1.00 92.94 628 GLU A O 1
ATOM 4915 N N . ALA A 1 629 ? 5.930 11.756 -35.179 1.00 92.62 629 ALA A N 1
ATOM 4916 C CA . ALA A 1 629 ? 6.797 12.548 -34.302 1.00 92.62 629 ALA A CA 1
ATOM 4917 C C . ALA A 1 629 ? 8.304 12.275 -34.483 1.00 92.62 629 ALA A C 1
ATOM 4919 O O . ALA A 1 629 ? 9.112 13.080 -34.031 1.00 92.62 629 ALA A O 1
ATOM 4920 N N . LEU A 1 630 ? 8.692 11.173 -35.139 1.00 93.94 630 LEU A N 1
ATOM 4921 C CA . LEU A 1 630 ? 10.082 10.851 -35.506 1.00 93.94 630 LEU A CA 1
ATOM 4922 C C . LEU A 1 630 ? 10.401 11.152 -36.983 1.00 93.94 630 LEU A C 1
ATOM 4924 O O . LEU A 1 630 ? 11.514 10.910 -37.449 1.00 93.94 630 LEU A O 1
ATOM 4928 N N . ARG A 1 631 ? 9.436 11.677 -37.745 1.00 93.56 631 ARG A N 1
ATOM 4929 C CA . ARG A 1 631 ? 9.514 11.845 -39.205 1.00 93.56 631 ARG A CA 1
ATOM 4930 C C . ARG A 1 631 ? 10.586 12.833 -39.673 1.00 93.56 631 ARG A C 1
ATOM 4932 O O . ARG A 1 631 ? 11.079 12.714 -40.793 1.00 93.56 631 ARG A O 1
ATOM 4939 N N . ASP A 1 632 ? 10.951 13.795 -38.831 1.00 93.62 632 ASP A N 1
ATOM 4940 C CA . ASP A 1 632 ? 12.047 14.745 -39.046 1.00 93.62 632 ASP A CA 1
ATOM 4941 C C . ASP A 1 632 ? 13.423 14.195 -38.614 1.00 93.62 632 ASP A C 1
ATOM 4943 O O . ASP A 1 632 ? 14.446 14.846 -38.834 1.00 93.62 632 ASP A O 1
ATOM 4947 N N . ARG A 1 633 ? 13.467 12.981 -38.046 1.00 92.94 633 ARG A N 1
ATOM 4948 C CA . ARG A 1 633 ? 14.657 12.327 -37.480 1.00 92.94 633 ARG A CA 1
ATOM 4949 C C . ARG A 1 633 ? 14.942 10.953 -38.099 1.00 92.94 633 ARG A C 1
ATOM 4951 O O . ARG A 1 633 ? 14.901 9.935 -37.406 1.00 92.94 633 ARG A O 1
ATOM 4958 N N . PRO A 1 634 ? 15.321 10.894 -39.390 1.00 91.19 634 PRO A N 1
ATOM 4959 C CA . PRO A 1 634 ? 15.684 9.643 -40.062 1.00 91.19 634 PRO A CA 1
ATOM 4960 C C . PRO A 1 634 ? 16.955 8.968 -39.504 1.00 91.19 634 PRO A C 1
ATOM 4962 O O . PRO A 1 634 ? 17.324 7.895 -39.972 1.00 91.19 634 PRO A O 1
ATOM 4965 N N . ASP A 1 635 ? 17.638 9.569 -38.523 1.00 93.50 635 ASP A N 1
ATOM 4966 C CA . ASP A 1 635 ? 18.720 8.955 -37.744 1.00 93.50 635 ASP A CA 1
ATOM 4967 C C . ASP A 1 635 ? 18.223 8.093 -36.560 1.00 93.50 635 ASP A C 1
ATOM 4969 O O . ASP A 1 635 ? 18.979 7.270 -36.034 1.00 93.50 635 ASP A O 1
ATOM 4973 N N . ILE A 1 636 ? 16.954 8.235 -36.156 1.00 93.56 636 ILE A N 1
ATOM 4974 C CA . ILE A 1 636 ? 16.312 7.430 -35.106 1.00 93.56 636 ILE A CA 1
ATOM 4975 C C . ILE A 1 636 ? 15.654 6.206 -35.759 1.00 93.56 636 ILE A C 1
ATOM 4977 O O . ILE A 1 636 ? 14.458 6.167 -36.037 1.00 93.56 636 ILE A O 1
ATOM 4981 N N . VAL A 1 637 ? 16.479 5.199 -36.044 1.00 89.06 637 VAL A N 1
ATOM 4982 C CA . VAL A 1 637 ? 16.100 4.022 -36.840 1.00 89.06 637 VAL A CA 1
ATOM 4983 C C . VAL A 1 637 ? 15.815 2.813 -35.947 1.00 89.06 637 VAL A C 1
ATOM 4985 O O . VAL A 1 637 ? 16.704 2.351 -35.230 1.00 89.06 637 VAL A O 1
ATOM 4988 N N . TYR A 1 638 ? 14.598 2.270 -36.038 1.00 90.69 638 TYR A N 1
ATOM 4989 C CA . TYR A 1 638 ? 14.257 0.952 -35.493 1.00 90.69 638 TYR A CA 1
ATOM 4990 C C . TYR A 1 638 ? 15.095 -0.148 -36.168 1.00 90.69 638 TYR A C 1
ATOM 4992 O O . TYR A 1 638 ? 15.340 -0.096 -37.374 1.00 90.69 638 TYR A O 1
ATOM 5000 N N . ARG A 1 639 ? 15.508 -1.166 -35.406 1.00 89.69 639 ARG A N 1
ATOM 5001 C CA . ARG A 1 639 ? 16.203 -2.351 -35.925 1.00 89.69 639 ARG A CA 1
ATOM 5002 C C . ARG A 1 639 ? 15.540 -3.615 -35.394 1.00 89.69 639 ARG A C 1
ATOM 5004 O O . ARG A 1 639 ? 15.513 -3.810 -34.181 1.00 89.69 639 ARG A O 1
ATOM 5011 N N . SER A 1 640 ? 15.069 -4.462 -36.305 1.00 87.44 640 SER A N 1
ATOM 5012 C CA . SER A 1 640 ? 14.554 -5.799 -36.003 1.00 87.44 640 SER A CA 1
ATOM 5013 C C . SER A 1 640 ? 15.636 -6.673 -35.361 1.00 87.44 640 SER A C 1
ATOM 5015 O O . SER A 1 640 ? 16.829 -6.444 -35.570 1.00 87.44 640 SER A O 1
ATOM 5017 N N . LEU A 1 641 ? 15.233 -7.691 -34.598 1.00 86.19 641 LEU A N 1
ATOM 5018 C CA . LEU A 1 641 ? 16.176 -8.653 -34.028 1.00 86.19 641 LEU A CA 1
ATOM 5019 C C . LEU A 1 641 ? 16.790 -9.524 -35.137 1.00 86.19 641 LEU A C 1
ATOM 5021 O O . LEU A 1 641 ? 16.074 -10.236 -35.837 1.00 86.19 641 LEU A O 1
ATOM 5025 N N . ASP A 1 642 ? 18.118 -9.502 -35.252 1.00 88.62 642 ASP A N 1
ATOM 5026 C CA . ASP A 1 642 ? 18.888 -10.312 -36.198 1.00 88.62 642 ASP A CA 1
ATOM 5027 C C . ASP A 1 642 ? 20.067 -11.040 -35.519 1.00 88.62 642 ASP A C 1
ATOM 5029 O O . ASP A 1 642 ? 20.357 -10.856 -34.330 1.00 88.62 642 ASP A O 1
ATOM 5033 N N . GLY A 1 643 ? 20.754 -11.898 -36.280 1.00 88.12 643 GLY A N 1
ATOM 5034 C CA . GLY A 1 643 ? 21.872 -12.691 -35.771 1.00 88.12 643 GLY A CA 1
ATOM 5035 C C . GLY A 1 643 ? 23.109 -11.866 -35.386 1.00 88.12 643 GLY A C 1
ATOM 5036 O O . GLY A 1 643 ? 23.817 -12.244 -34.451 1.00 88.12 643 GLY A O 1
ATOM 5037 N N . GLU A 1 644 ? 23.356 -10.715 -36.028 1.00 89.50 644 GLU A N 1
ATOM 5038 C CA . GLU A 1 644 ? 24.442 -9.801 -35.635 1.00 89.50 644 GLU A CA 1
ATOM 5039 C C . GLU A 1 644 ? 24.138 -9.198 -34.258 1.00 89.50 644 GLU A C 1
ATOM 5041 O O . GLU A 1 644 ? 25.002 -9.148 -33.379 1.00 89.50 644 GLU A O 1
ATOM 5046 N N . MET A 1 645 ? 22.888 -8.789 -34.038 1.00 89.19 645 MET A N 1
ATOM 5047 C CA . MET A 1 645 ? 22.413 -8.232 -32.781 1.00 89.19 645 MET A CA 1
ATOM 5048 C C . MET A 1 645 ? 22.501 -9.260 -31.645 1.00 89.19 645 MET A C 1
ATOM 5050 O O . MET A 1 645 ? 23.041 -8.938 -30.584 1.00 89.19 645 MET A O 1
ATOM 5054 N N . VAL A 1 646 ? 22.090 -10.513 -31.885 1.00 88.94 646 VAL A N 1
ATOM 5055 C CA . VAL A 1 646 ? 22.291 -11.638 -30.948 1.00 88.94 646 VAL A CA 1
ATOM 5056 C C . VAL A 1 646 ? 23.772 -11.815 -30.607 1.00 88.94 646 VAL A C 1
ATOM 5058 O O . VAL A 1 646 ? 24.135 -11.828 -29.428 1.00 88.94 646 VAL A O 1
ATOM 5061 N N . GLN A 1 647 ? 24.654 -11.907 -31.610 1.00 89.25 647 GLN A N 1
ATOM 5062 C CA . GLN A 1 647 ? 26.092 -12.050 -31.366 1.00 89.25 647 GLN A CA 1
ATOM 5063 C C . GLN A 1 647 ? 26.661 -10.870 -30.572 1.00 89.25 647 GLN A C 1
ATOM 5065 O O . GLN A 1 647 ? 27.499 -11.072 -29.694 1.00 89.25 647 GLN A O 1
ATOM 5070 N N . ARG A 1 648 ? 26.208 -9.639 -30.833 1.00 89.94 648 ARG A N 1
ATOM 5071 C CA . ARG A 1 648 ? 26.622 -8.440 -30.091 1.00 89.94 648 ARG A CA 1
ATOM 5072 C C . ARG A 1 648 ? 26.140 -8.456 -28.642 1.00 89.94 648 ARG A C 1
ATOM 5074 O O . ARG A 1 648 ? 26.905 -8.055 -27.765 1.00 89.94 648 ARG A O 1
ATOM 5081 N N . PHE A 1 649 ? 24.932 -8.951 -28.373 1.00 88.69 649 PHE A N 1
ATOM 5082 C CA . PHE A 1 649 ? 24.441 -9.156 -27.009 1.00 88.69 649 PHE A CA 1
ATOM 5083 C C . PHE A 1 649 ? 25.282 -10.196 -26.261 1.00 88.69 649 PHE A C 1
ATOM 5085 O O . PHE A 1 649 ? 25.764 -9.899 -25.170 1.00 88.69 649 PHE A O 1
ATOM 5092 N N . VAL A 1 650 ? 25.567 -11.353 -26.866 1.00 88.88 650 VAL A N 1
ATOM 5093 C CA . VAL A 1 650 ? 26.417 -12.395 -26.258 1.00 88.88 650 VAL A CA 1
ATOM 5094 C C . VAL A 1 650 ? 27.851 -11.899 -26.029 1.00 88.88 650 VAL A C 1
ATOM 5096 O O . VAL A 1 650 ? 28.375 -12.010 -24.918 1.00 88.88 650 VAL A O 1
ATOM 5099 N N . LYS A 1 651 ? 28.465 -11.250 -27.028 1.00 90.88 651 LYS A N 1
ATOM 5100 C CA . LYS A 1 651 ? 29.802 -10.633 -26.921 1.00 90.88 651 LYS A CA 1
ATOM 5101 C C . LYS A 1 651 ? 29.846 -9.562 -25.808 1.00 90.88 651 LYS A C 1
ATOM 5103 O O . LYS A 1 651 ? 30.872 -9.423 -25.143 1.00 90.88 651 LYS A O 1
ATOM 5108 N N . PHE A 1 652 ? 28.743 -8.853 -25.532 1.00 90.62 652 PHE A N 1
ATOM 5109 C CA . PHE A 1 652 ? 28.616 -7.941 -24.383 1.00 90.62 652 PHE A CA 1
ATOM 5110 C C . PHE A 1 652 ? 28.417 -8.670 -23.040 1.00 90.62 652 PHE A C 1
ATOM 5112 O O . PHE A 1 652 ? 29.103 -8.342 -22.070 1.00 90.62 652 PHE A O 1
ATOM 5119 N N . TRP A 1 653 ? 27.516 -9.654 -22.964 1.00 88.88 653 TRP A N 1
ATOM 5120 C CA . TRP A 1 653 ? 27.218 -10.396 -21.733 1.00 88.88 653 TRP A CA 1
ATOM 5121 C C . TRP A 1 653 ? 28.438 -11.148 -21.202 1.00 88.88 653 TRP A C 1
ATOM 5123 O O . TRP A 1 653 ? 28.736 -11.046 -20.010 1.00 88.88 653 TRP A O 1
ATOM 5133 N N . ASN A 1 654 ? 29.189 -11.808 -22.085 1.00 90.00 654 ASN A N 1
ATOM 5134 C CA . ASN A 1 654 ? 30.428 -12.497 -21.730 1.00 90.00 654 ASN A CA 1
ATOM 5135 C C . ASN A 1 654 ? 31.510 -11.503 -21.276 1.00 90.00 654 ASN A C 1
ATOM 5137 O O . ASN A 1 654 ? 32.123 -11.694 -20.228 1.00 90.00 654 ASN A O 1
ATOM 5141 N N . ARG A 1 655 ? 31.692 -10.374 -21.986 1.00 93.44 655 ARG A N 1
ATOM 5142 C CA . ARG A 1 655 ? 32.623 -9.296 -21.578 1.00 93.44 655 ARG A CA 1
ATOM 5143 C C . ARG A 1 655 ? 32.308 -8.738 -20.185 1.00 93.44 655 ARG A C 1
ATOM 5145 O O . ARG A 1 655 ? 33.209 -8.269 -19.493 1.00 93.44 655 ARG A O 1
ATOM 5152 N N . LYS A 1 656 ? 31.036 -8.753 -19.784 1.00 88.75 656 LYS A N 1
ATOM 5153 C CA . LYS A 1 656 ? 30.568 -8.300 -18.466 1.00 88.75 656 LYS A CA 1
ATOM 5154 C C . LYS A 1 656 ? 30.482 -9.413 -17.415 1.00 88.75 656 LYS A C 1
ATOM 5156 O O . LYS A 1 656 ? 30.140 -9.106 -16.275 1.00 88.75 656 LYS A O 1
ATOM 5161 N N . GLY A 1 657 ? 30.795 -10.662 -17.768 1.00 85.25 657 GLY A N 1
ATOM 5162 C CA . GLY A 1 657 ? 30.704 -11.810 -16.865 1.00 85.25 657 GLY A CA 1
ATOM 5163 C C . GLY A 1 657 ? 29.277 -12.125 -16.404 1.00 85.25 657 GLY A C 1
ATOM 5164 O O . GLY A 1 657 ? 29.100 -12.631 -15.301 1.00 85.25 657 GLY A O 1
ATOM 5165 N N . PHE A 1 658 ? 28.255 -11.787 -17.200 1.00 80.56 658 PHE A N 1
ATOM 5166 C CA . PHE A 1 658 ? 26.865 -12.156 -16.891 1.00 80.56 658 PHE A CA 1
ATOM 5167 C C . PHE A 1 658 ? 26.572 -13.619 -17.249 1.00 80.56 658 PHE A C 1
ATOM 5169 O O . PHE A 1 658 ? 25.804 -14.269 -16.547 1.00 80.56 658 PHE A O 1
ATOM 5176 N N . TYR A 1 659 ? 27.205 -14.122 -18.312 1.00 81.00 659 TYR A N 1
ATOM 5177 C CA . TYR A 1 659 ? 27.154 -15.510 -18.769 1.00 81.00 659 TYR A CA 1
ATOM 5178 C C . TYR A 1 659 ? 28.512 -15.907 -19.369 1.00 81.00 659 TYR A C 1
ATOM 5180 O O . TYR A 1 659 ? 29.351 -15.042 -19.622 1.00 81.00 659 TYR A O 1
ATOM 5188 N N . ASP A 1 660 ? 28.700 -17.203 -19.616 1.00 83.69 660 ASP A N 1
ATOM 5189 C CA . ASP A 1 660 ? 29.804 -17.758 -20.407 1.00 83.69 660 ASP A CA 1
ATOM 5190 C C . ASP A 1 660 ? 29.207 -18.597 -21.549 1.00 83.69 660 ASP A C 1
ATOM 5192 O O . ASP A 1 660 ? 29.030 -19.811 -21.450 1.00 83.69 660 ASP A O 1
ATOM 5196 N N . LEU A 1 661 ? 28.739 -17.904 -22.590 1.00 83.38 661 LEU A N 1
ATOM 5197 C CA . LEU A 1 661 ? 28.116 -18.507 -23.775 1.00 83.38 661 LEU A CA 1
ATOM 5198 C C . LEU A 1 661 ? 29.147 -18.688 -24.902 1.00 83.38 661 LEU A C 1
ATOM 5200 O O . LEU A 1 661 ? 30.089 -17.898 -24.983 1.00 83.38 661 LEU A O 1
ATOM 5204 N N . PRO A 1 662 ? 28.981 -19.658 -25.820 1.00 80.12 662 PRO A N 1
ATOM 5205 C CA . PRO A 1 662 ? 29.877 -19.791 -26.966 1.00 80.12 662 PRO A CA 1
ATOM 5206 C C . PRO A 1 662 ? 29.881 -18.507 -27.806 1.00 80.12 662 PRO A C 1
ATOM 5208 O O . PRO A 1 662 ? 28.839 -18.049 -28.269 1.00 80.12 662 PRO A O 1
ATOM 5211 N N . VAL A 1 663 ? 31.065 -17.926 -28.010 1.00 72.38 663 VAL A N 1
ATOM 5212 C CA . VAL A 1 663 ? 31.258 -16.802 -28.932 1.00 72.38 663 VAL A CA 1
ATOM 5213 C C . VAL A 1 663 ? 31.690 -17.360 -30.279 1.00 72.38 663 VAL A C 1
ATOM 5215 O O . VAL A 1 663 ? 32.879 -17.581 -30.510 1.00 72.38 663 VAL A O 1
ATOM 5218 N N . ASN A 1 664 ? 30.727 -17.561 -31.175 1.00 62.94 664 ASN A N 1
ATOM 5219 C CA . ASN A 1 664 ? 31.036 -17.799 -32.581 1.00 62.94 664 ASN A CA 1
ATOM 5220 C C . ASN A 1 664 ? 31.618 -16.497 -33.182 1.00 62.94 664 ASN A C 1
ATOM 5222 O O . ASN A 1 664 ? 31.218 -15.386 -32.799 1.00 62.94 664 ASN A O 1
ATOM 5226 N N . ALA A 1 665 ? 32.651 -16.653 -34.016 1.00 46.47 665 ALA A N 1
ATOM 5227 C CA . ALA A 1 665 ? 33.673 -15.631 -34.284 1.00 46.47 665 ALA A CA 1
ATOM 5228 C C . ALA A 1 665 ? 33.144 -14.386 -35.018 1.00 46.47 665 ALA A C 1
ATOM 5230 O O . ALA A 1 665 ? 32.773 -14.510 -36.200 1.00 46.47 665 ALA A O 1
#

Secondary structure (DSSP, 8-state):
-HHHHHHHHHHSTTSEEEEETTEEEEHHHHHHHHHHHHHHHHTTS---TT-EEEEE--SSHHHHHHHHHHHHHTPEEEE----TTS-HHHHHHHHHHTT--EEEEETTGGGSHHHHHHHTSSPEEEEE-SSSSTT--THHHHHHHHH----SEEEEEEE--TTSS-EEEEEEHHHHHHHTTSSTT-SPPTT-EEEE-S-TTSTTHHIIIIIHHHHTPEEEEPPHHHHT-TTHHHHHHHHHT--B----TTTS--SSHHHHHHHHHHHHHHHHHT-S---TT-BTTTTT--HHHHHHHHHHHHHHH-----HHHHHHS-BHHHHHHHHHTTGGG-TTSS-PPSP--HHHHHHHGGG----PPPPPTTSSS--EEEES-TTSHHHHHHHHHHHH-SS-SEEEEEE---TTS-HHHHHHHHHHHTT---SSTHHHHTEEEEE--SSSGGGGS-HHHHHHHHHT-----------GGGGTTHHHHH---EE-TT--SGGGHHHHTTS-HHHHHTTTS-----SSB----HHHHHHHHHHHHT-GGGTT-----S-SSTTT-B-HHHHHHHHHHTT-------HHHHHHHHHT-TTSTTGGGHHHHH-EEETTEEHHHHGGGPPEEP-HHHHHHTTT-TTS------HHHHHHHHHHHHHTTS-------

Radius of gyration: 32.28 Å; chains: 1; bounding box: 74×60×86 Å

Foldseek 3Di:
DLLLLLVCCVPVVPQWAEDDPVDTHGSVQLLLLLCLLLVVVVVPDDDDQAAEEEEPDWFGDQRLSPLSNCQLNNYAYEYDDPDPVQQLVLVLVVCVLSVHQEYEDALVCCPDVSVVSVVVSNHHYDHGDGPSRVPPDSVVCSVVSNVDDHDQFHYWAWDDDPVRHTHTDTDGPVVQVCVCDPDPQHVDALAAEAESQDTPRDDCNSCLNVSCSSRNHYYYYDDNVQSQDPVSVVVVCVVVVHPYYDDDLQSNQDDDVLVVLLVQLVVLLCVLLVDDDDDQFDFSVLSPDDPLSLLLSQLVCCVVPVDNAAPVQCVVQRGSNSSSSVSSSGPVPPPPPDDFFDDLCVVVVVVVVVVPDDDDDAAFCQDQVRLEEEDEDLLPDLNVVLLLVSLVDPSHQAYEYEDEDHPPAGQVRSNQVSCVLVVSDDPDCSSVVRYHYQYADDVDDVRHNDPVVVCVVVVVVDDDDDQADAALCLLLQQCLPPVAAEDEWLDDCVVRSRSNRLAGSQQVVCVVRYDDDAQQDFDWDSLLVSVLSVLLSRDPVNPPTGFHSTDQDPVLGHGPVRVVVQCVVLVVDDDDDDLVVVLVVLVVPCVDPCVSVSSQSVCDRPPPAGNNSSNVSRHHYHGVSSCVSCVVPPVSDTDRDHSVNVLVVQVSCVVSVVDDGDRDD

Sequence (665 aa):
MEQSVITHAQRTPHVLAVENGAQRLAYADLVCEAHCLANSVRVSEDISFGEPFGILLGIGAKQVVAQVGIRLLGGTCAPIELSASIPPQGMIEMLNRANVQRVVVDAEASRNEMFSALKLSELRLFCLALGSGKDFHVDLFLEDLKRQEFPNRIHILFTSSSTGNPKPVQIRASGILHLARQTPFTPLMSEDQVADFNNPWFNLSLFEIWVTLVAGATIVAIPRQTATDPHALPSFLEDRGITIIITTAAQNSRDSKSQDTWTAIVSLWKDTLNITDINDEDDFFLLGGKSLLAASLIANIRRKLGHIFTMEDLTGNSRLGDLVHIIQGSQEKADGGSFRNAPDHSKLWLGDIDLVNDIELVPSWNTSDEGRVFFTGATGFTGAHLLRELMLSPTVKQSACLVRAQPDITAPQRVQRTLKKYDLWPDSSEYTEKVLLLEGDLPDEFLGLGKEKILELAAAGRRKSLHYVSTIDVWGSTGYTLGTEAVFEDESLLPHIQGVRFDLDYSQSQWVAESMLIQRSEYVTIDYVVKSILHISSSNSNLGRSYCLVAPNQADSVTVEDTCRVLNDAEYNIRLVDYDEWVDQINQRPDGPLAPLLPNFKETIRGPLTRWKGSQYSPWYRADNAKEALRDRPDIVYRSLDGEMVQRFVKFWNRKGFYDLPVNA

InterPro domains:
  IPR000873 AMP-dependent synthetase/ligase domain [PF00501] (8-248)
  IPR009081 Phosphopantetheine binding ACP domain [PF00550] (264-325)
  IPR009081 Phosphopantetheine binding ACP domain [PS50075] (256-331)
  IPR013120 Fatty acyl-CoA reductase-like, NAD-binding domain [PF07993] (376-457)
  IPR036291 NAD(P)-binding domain superfamily [SSF51735] (372-553)
  IPR036736 ACP-like superfamily [G3DSA:1.10.1200.10] (265-335)
  IPR036736 ACP-like superfamily [SSF47336] (259-327)

pLDDT: mean 79.14, std 14.79, range [30.36, 98.5]